Protein AF-0000000083312935 (afdb_homodimer)

pLDDT: mean 96.2, std 5.74, range [43.16, 98.94]

Solvent-accessible surface area (backbone atoms only — not comparable to full-atom values): 33178 Å² total; per-residue (Å²): 123,81,82,52,41,33,27,30,34,42,32,72,36,29,72,67,46,60,61,49,48,53,50,31,71,69,36,84,56,34,39,59,45,31,34,18,31,78,48,63,69,55,49,52,46,43,34,74,75,66,50,35,71,38,75,32,61,40,60,65,58,40,66,74,72,48,90,60,51,28,33,41,34,23,32,49,25,39,61,28,19,54,50,48,28,58,40,12,69,72,56,20,26,36,38,33,50,62,48,61,25,25,43,44,69,40,24,51,48,31,52,51,30,17,60,75,47,70,33,58,46,35,32,41,50,79,70,67,39,22,40,32,46,49,50,48,52,51,36,47,72,72,42,71,19,39,60,68,36,34,34,39,23,32,31,43,33,56,22,65,75,72,71,63,54,51,69,64,32,48,64,33,49,50,25,51,70,36,30,40,27,18,20,40,44,72,27,24,38,59,23,35,25,50,36,34,67,76,71,40,80,51,45,33,25,36,20,47,68,38,60,49,76,60,80,90,48,87,35,34,32,26,23,39,37,40,37,29,44,90,47,30,48,31,41,17,28,13,29,31,57,38,33,33,53,64,78,18,47,38,37,35,44,38,12,74,48,11,26,38,41,30,45,49,62,87,84,33,54,26,34,38,10,22,92,87,33,35,80,42,41,78,50,89,60,64,80,54,55,72,49,49,53,36,65,52,41,32,52,48,46,24,61,76,66,71,44,81,63,59,69,72,29,10,47,66,40,34,37,51,17,35,44,52,51,50,32,16,51,52,6,40,73,70,37,29,53,30,64,49,78,66,89,75,129,124,80,81,50,42,32,28,30,33,43,33,72,36,28,72,67,46,61,61,48,48,54,47,31,70,69,36,84,55,35,38,62,45,30,35,17,32,77,47,64,70,55,48,51,47,43,35,74,76,66,51,35,72,38,74,29,62,39,59,64,57,41,67,74,71,48,88,60,50,29,33,40,33,23,32,48,26,39,61,27,19,54,52,48,27,56,40,11,68,72,56,22,25,36,37,32,49,62,47,61,25,25,44,47,69,40,26,52,48,32,53,51,30,18,59,74,46,69,32,58,47,34,31,41,48,78,69,65,39,22,39,33,47,48,50,48,53,49,37,49,74,73,42,71,19,39,60,70,36,33,34,38,23,32,32,41,33,56,23,63,76,73,71,62,53,51,71,64,32,48,65,34,49,49,26,51,70,36,30,41,27,18,20,40,42,72,27,24,37,58,23,35,25,51,37,35,68,76,70,39,81,52,45,34,24,35,21,46,67,36,61,50,76,61,79,90,48,86,34,34,32,26,22,40,35,41,35,30,43,90,47,30,49,31,40,16,28,12,29,32,56,38,34,34,51,65,77,16,48,37,38,36,43,37,12,75,48,10,26,38,40,31,44,49,64,87,85,33,53,25,35,38,11,22,92,89,33,34,80,44,41,79,50,89,62,64,82,57,55,72,49,50,53,38,65,53,42,32,53,48,46,24,62,75,66,71,44,80,64,59,69,73,27,9,46,68,39,34,38,52,18,35,44,51,51,49,34,16,52,51,5,39,73,69,37,30,54,30,62,50,79,66,88,76,129

Structure (mmCIF, N/CA/C/O backbone):
data_AF-0000000083312935-model_v1
#
loop_
_entity.id
_entity.type
_entity.pdbx_description
1 polymer 'Gfo/Idh/MocA family oxidoreductase'
#
loop_
_atom_site.group_PDB
_atom_site.id
_atom_site.type_symbol
_atom_site.label_atom_id
_atom_site.label_alt_id
_atom_site.label_comp_id
_atom_site.label_asym_id
_atom_site.label_entity_id
_atom_site.label_seq_id
_atom_site.pdbx_PDB_ins_code
_atom_site.Cartn_x
_atom_site.Cartn_y
_atom_site.Cartn_z
_atom_site.occupancy
_atom_site.B_iso_or_equiv
_atom_site.auth_seq_id
_atom_site.auth_comp_id
_atom_site.auth_asym_id
_atom_site.auth_atom_id
_atom_site.pdbx_PDB_model_num
ATOM 1 N N . MET A 1 1 ? 5.473 -33.906 -37.969 1 43.19 1 MET A N 1
ATOM 2 C CA . MET A 1 1 ? 5.129 -32.938 -36.938 1 43.19 1 MET A CA 1
ATOM 3 C C . MET A 1 1 ? 5.605 -33.406 -35.562 1 43.19 1 MET A C 1
ATOM 5 O O . MET A 1 1 ? 5.496 -34.594 -35.25 1 43.19 1 MET A O 1
ATOM 9 N N . ALA A 1 2 ? 6.512 -32.688 -34.969 1 61.34 2 ALA A N 1
ATOM 10 C CA . ALA A 1 2 ? 7.086 -33.25 -33.75 1 61.34 2 ALA A CA 1
ATOM 11 C C . ALA A 1 2 ? 5.992 -33.75 -32.812 1 61.34 2 ALA A C 1
ATOM 13 O O . ALA A 1 2 ? 4.887 -33.188 -32.781 1 61.34 2 ALA A O 1
ATOM 14 N N . ASP A 1 3 ? 6.066 -34.969 -32.219 1 87.69 3 ASP A N 1
ATOM 15 C CA . ASP A 1 3 ? 5.078 -35.625 -31.375 1 87.69 3 ASP A CA 1
ATOM 16 C C . ASP A 1 3 ? 4.684 -34.75 -30.203 1 87.69 3 ASP A C 1
ATOM 18 O O . ASP A 1 3 ? 5.547 -34.188 -29.516 1 87.69 3 ASP A O 1
ATOM 22 N N . LYS A 1 4 ? 3.428 -34.375 -30.094 1 96.19 4 LYS A N 1
ATOM 23 C CA . LYS A 1 4 ? 2.895 -33.531 -29.031 1 96.19 4 LYS A CA 1
ATOM 24 C C . LYS A 1 4 ? 3.143 -34.156 -27.656 1 96.19 4 LYS A C 1
ATOM 26 O O . LYS A 1 4 ? 3.064 -35.375 -27.5 1 96.19 4 LYS A O 1
ATOM 31 N N . LEU A 1 5 ? 3.486 -33.344 -26.75 1 98.44 5 LEU A N 1
ATOM 32 C CA . LEU A 1 5 ? 3.596 -33.781 -25.359 1 98.44 5 LEU A CA 1
ATOM 33 C C . LEU A 1 5 ? 2.238 -34.25 -24.828 1 98.44 5 LEU A C 1
ATOM 35 O O . LEU A 1 5 ? 1.229 -33.562 -25.047 1 98.44 5 LEU A O 1
ATOM 39 N N . ARG A 1 6 ? 2.199 -35.406 -24.234 1 98.56 6 ARG A N 1
ATOM 40 C CA . ARG A 1 6 ? 0.981 -35.938 -23.625 1 98.56 6 ARG A CA 1
ATOM 41 C C . ARG A 1 6 ? 0.773 -35.344 -22.234 1 98.56 6 ARG A C 1
ATOM 43 O O . ARG A 1 6 ? 1.537 -35.625 -21.312 1 98.56 6 ARG A O 1
ATOM 50 N N . VAL A 1 7 ? -0.297 -34.562 -22.125 1 98.75 7 VAL A N 1
ATOM 51 C CA . VAL A 1 7 ? -0.546 -33.844 -20.875 1 98.75 7 VAL A CA 1
ATOM 52 C C . VAL A 1 7 ? -1.788 -34.406 -20.188 1 98.75 7 VAL A C 1
ATOM 54 O O . VAL A 1 7 ? -2.812 -34.625 -20.844 1 98.75 7 VAL A O 1
ATOM 57 N N . GLY A 1 8 ? -1.666 -34.75 -18.953 1 98.75 8 GLY A N 1
ATOM 58 C CA . GLY A 1 8 ? -2.807 -35.094 -18.125 1 98.75 8 GLY A CA 1
ATOM 59 C C . GLY A 1 8 ? -3.166 -34 -17.125 1 98.75 8 GLY A C 1
ATOM 60 O O . GLY A 1 8 ? -2.371 -33.094 -16.875 1 98.75 8 GLY A O 1
ATOM 61 N N . VAL A 1 9 ? -4.395 -34.094 -16.578 1 98.75 9 VAL A N 1
ATOM 62 C CA . VAL A 1 9 ? -4.832 -33.156 -15.547 1 98.75 9 VAL A CA 1
ATOM 63 C C . VAL A 1 9 ? -5.16 -33.906 -14.266 1 98.75 9 VAL A C 1
ATOM 65 O O . VAL A 1 9 ? -5.875 -34.938 -14.297 1 98.75 9 VAL A O 1
ATOM 68 N N . LEU A 1 10 ? -4.539 -33.438 -13.211 1 98.75 10 LEU A N 1
ATOM 69 C CA . LEU A 1 10 ? -4.867 -33.938 -11.875 1 98.75 10 LEU A CA 1
ATOM 70 C C . LEU A 1 10 ? -5.641 -32.875 -11.086 1 98.75 10 LEU A C 1
ATOM 72 O O . LEU A 1 10 ? -5.062 -31.891 -10.633 1 98.75 10 LEU A O 1
ATOM 76 N N . GLY A 1 11 ? -6.887 -33.125 -10.828 1 98.19 11 GLY A N 1
ATOM 77 C CA . GLY A 1 11 ? -7.723 -32.188 -10.133 1 98.19 11 GLY A CA 1
ATOM 78 C C . GLY A 1 11 ? -8.297 -31.109 -11.055 1 98.19 11 GLY A C 1
ATOM 79 O O . GLY A 1 11 ? -7.578 -30.531 -11.867 1 98.19 11 GLY A O 1
ATOM 80 N N . LEU A 1 12 ? -9.633 -30.844 -10.891 1 97.44 12 LEU A N 1
ATOM 81 C CA . LEU A 1 12 ? -10.352 -29.938 -11.781 1 97.44 12 LEU A CA 1
ATOM 82 C C . LEU A 1 12 ? -11.125 -28.891 -10.992 1 97.44 12 LEU A C 1
ATOM 84 O O . LEU A 1 12 ? -11.984 -28.203 -11.547 1 97.44 12 LEU A O 1
ATOM 88 N N . THR A 1 13 ? -10.781 -28.766 -9.656 1 95.56 13 THR A N 1
ATOM 89 C CA . THR A 1 13 ? -11.609 -27.906 -8.812 1 95.56 13 THR A CA 1
ATOM 90 C C . THR A 1 13 ? -11.164 -26.453 -8.938 1 95.56 13 THR A C 1
ATOM 92 O O . THR A 1 13 ? -11.93 -25.531 -8.633 1 95.56 13 THR A O 1
ATOM 95 N N . HIS A 1 14 ? -9.93 -26.203 -9.242 1 95.56 14 HIS A N 1
ATOM 96 C CA . HIS A 1 14 ? -9.453 -24.844 -9.453 1 95.56 14 HIS A CA 1
ATOM 97 C C . HIS A 1 14 ? -9.914 -24.297 -10.805 1 95.56 14 HIS A C 1
ATOM 99 O O . HIS A 1 14 ? -9.516 -24.812 -11.852 1 95.56 14 HIS A O 1
ATOM 105 N N . ASP A 1 15 ? -10.625 -23.203 -10.82 1 93.94 15 ASP A N 1
ATOM 106 C CA . ASP A 1 15 ? -11.328 -22.703 -12 1 93.94 15 ASP A CA 1
ATOM 107 C C . ASP A 1 15 ? -10.352 -22.281 -13.086 1 93.94 15 ASP A C 1
ATOM 109 O O . ASP A 1 15 ? -10.711 -22.219 -14.266 1 93.94 15 ASP A O 1
ATOM 113 N N . HIS A 1 16 ? -9.125 -22.016 -12.805 1 95.19 16 HIS A N 1
ATOM 114 C CA . HIS A 1 16 ? -8.148 -21.562 -13.789 1 95.19 16 HIS A CA 1
ATOM 115 C C . HIS A 1 16 ? -7.785 -22.688 -14.758 1 95.19 16 HIS A C 1
ATOM 117 O O . HIS A 1 16 ? -7.203 -22.422 -15.82 1 95.19 16 HIS A O 1
ATOM 123 N N . ILE A 1 17 ? -8.188 -23.891 -14.453 1 97.38 17 ILE A N 1
ATOM 124 C CA . ILE A 1 17 ? -7.844 -25.031 -15.297 1 97.38 17 ILE A CA 1
ATOM 125 C C . ILE A 1 17 ? -8.516 -24.875 -16.656 1 97.38 17 ILE A C 1
ATOM 127 O O . ILE A 1 17 ? -7.926 -25.234 -17.688 1 97.38 17 ILE A O 1
ATOM 131 N N . TRP A 1 18 ? -9.648 -24.281 -16.703 1 96.88 18 TRP A N 1
ATOM 132 C CA . TRP A 1 18 ? -10.422 -24.234 -17.938 1 96.88 18 TRP A CA 1
ATOM 133 C C . TRP A 1 18 ? -9.75 -23.344 -18.969 1 96.88 18 TRP A C 1
ATOM 135 O O . TRP A 1 18 ? -9.695 -23.688 -20.156 1 96.88 18 TRP A O 1
ATOM 145 N N . GLY A 1 19 ? -9.219 -22.219 -18.453 1 96.81 19 GLY A N 1
ATOM 146 C CA . GLY A 1 19 ? -8.438 -21.391 -19.359 1 96.81 19 GLY A CA 1
ATOM 147 C C . GLY A 1 19 ? -7.16 -22.062 -19.828 1 96.81 19 GLY A C 1
ATOM 148 O O . GLY A 1 19 ? -6.789 -21.953 -21 1 96.81 19 GLY A O 1
ATOM 149 N N . ASN A 1 20 ? -6.535 -22.75 -18.953 1 97.88 20 ASN A N 1
ATOM 150 C CA . ASN A 1 20 ? -5.297 -23.438 -19.297 1 97.88 20 ASN A CA 1
ATOM 151 C C . ASN A 1 20 ? -5.539 -24.578 -20.297 1 97.88 20 ASN A C 1
ATOM 153 O O . ASN A 1 20 ? -4.707 -24.828 -21.172 1 97.88 20 ASN A O 1
ATOM 157 N N . LEU A 1 21 ? -6.699 -25.25 -20.203 1 98.19 21 LEU A N 1
ATOM 158 C CA . LEU A 1 21 ? -7.023 -26.328 -21.125 1 98.19 21 LEU A CA 1
ATOM 159 C C . LEU A 1 21 ? -7.359 -25.781 -22.5 1 98.19 21 LEU A C 1
ATOM 161 O O . LEU A 1 21 ? -7.059 -26.406 -23.516 1 98.19 21 LEU A O 1
ATOM 165 N N . ARG A 1 22 ? -7.988 -24.594 -22.531 1 98.06 22 ARG A N 1
ATOM 166 C CA . ARG A 1 22 ? -8.203 -23.938 -23.828 1 98.06 22 ARG A CA 1
ATOM 167 C C . ARG A 1 22 ? -6.879 -23.641 -24.516 1 98.06 22 ARG A C 1
ATOM 169 O O . ARG A 1 22 ? -6.734 -23.859 -25.719 1 98.06 22 ARG A O 1
ATOM 176 N N . ASP A 1 23 ? -5.984 -23.141 -23.703 1 97.94 23 ASP A N 1
ATOM 177 C CA . ASP A 1 23 ? -4.656 -22.844 -24.234 1 97.94 23 ASP A CA 1
ATOM 178 C C . ASP A 1 23 ? -3.959 -24.125 -24.703 1 97.94 23 ASP A C 1
ATOM 180 O O . ASP A 1 23 ? -3.291 -24.141 -25.734 1 97.94 23 ASP A O 1
ATOM 184 N N . LEU A 1 24 ? -4.098 -25.219 -23.984 1 98.19 24 LEU A N 1
ATOM 185 C CA . LEU A 1 24 ? -3.492 -26.5 -24.328 1 98.19 24 LEU A CA 1
ATOM 186 C C . LEU A 1 24 ? -4.078 -27.031 -25.641 1 98.19 24 LEU A C 1
ATOM 188 O O . LEU A 1 24 ? -3.34 -27.469 -26.516 1 98.19 24 LEU A O 1
ATOM 192 N N . ASN A 1 25 ? -5.379 -26.906 -25.75 1 97.31 25 ASN A N 1
ATOM 193 C CA . ASN A 1 25 ? -6.062 -27.375 -26.953 1 97.31 25 ASN A CA 1
ATOM 194 C C . ASN A 1 25 ? -5.613 -26.609 -28.188 1 97.31 25 ASN A C 1
ATOM 196 O O . ASN A 1 25 ? -5.562 -27.172 -29.297 1 97.31 25 ASN A O 1
ATOM 200 N N . ALA A 1 26 ? -5.207 -25.406 -27.969 1 96.69 26 ALA A N 1
ATOM 201 C CA . ALA A 1 26 ? -4.781 -24.547 -29.078 1 96.69 26 ALA A CA 1
ATOM 202 C C . ALA A 1 26 ? -3.289 -24.703 -29.344 1 96.69 26 ALA A C 1
ATOM 204 O O . ALA A 1 26 ? -2.781 -24.219 -30.359 1 96.69 26 ALA A O 1
ATOM 205 N N . SER A 1 27 ? -2.6 -25.375 -28.516 1 96.81 27 SER A N 1
ATOM 206 C CA . SER A 1 27 ? -1.144 -25.438 -28.594 1 96.81 27 SER A CA 1
ATOM 207 C C . SER A 1 27 ? -0.692 -26.516 -29.578 1 96.81 27 SER A C 1
ATOM 209 O O . SER A 1 27 ? -1.229 -27.625 -29.594 1 96.81 27 SER A O 1
ATOM 211 N N . PRO A 1 28 ? 0.312 -26.234 -30.406 1 95.94 28 PRO A N 1
ATOM 212 C CA . PRO A 1 28 ? 0.9 -27.266 -31.266 1 95.94 28 PRO A CA 1
ATOM 213 C C . PRO A 1 28 ? 1.875 -28.172 -30.531 1 95.94 28 PRO A C 1
ATOM 215 O O . PRO A 1 28 ? 2.354 -29.156 -31.078 1 95.94 28 PRO A O 1
ATOM 218 N N . LEU A 1 29 ? 2.086 -27.891 -29.234 1 97.31 29 LEU A N 1
ATOM 219 C CA . LEU A 1 29 ? 3.176 -28.562 -28.531 1 97.31 29 LEU A CA 1
ATOM 220 C C . LEU A 1 29 ? 2.645 -29.688 -27.641 1 97.31 29 LEU A C 1
ATOM 222 O O . LEU A 1 29 ? 3.404 -30.562 -27.219 1 97.31 29 LEU A O 1
ATOM 226 N N . GLY A 1 30 ? 1.369 -29.625 -27.359 1 97.69 30 GLY A N 1
ATOM 227 C CA . GLY A 1 30 ? 0.835 -30.594 -26.406 1 97.69 30 GLY A CA 1
ATOM 228 C C . GLY A 1 30 ? -0.611 -30.969 -26.688 1 97.69 30 GLY A C 1
ATOM 229 O O . GLY A 1 30 ? -1.288 -30.297 -27.469 1 97.69 30 GLY A O 1
ATOM 230 N N . GLU A 1 31 ? -1.026 -32.031 -26.062 1 97.56 31 GLU A N 1
ATOM 231 C CA . GLU A 1 31 ? -2.414 -32.469 -26.156 1 97.56 31 GLU A CA 1
ATOM 232 C C . GLU A 1 31 ? -2.906 -33.031 -24.828 1 97.56 31 GLU A C 1
ATOM 234 O O . GLU A 1 31 ? -2.135 -33.625 -24.078 1 97.56 31 GLU A O 1
ATOM 239 N N . LEU A 1 32 ? -4.164 -32.781 -24.547 1 98.38 32 LEU A N 1
ATOM 240 C CA . LEU A 1 32 ? -4.805 -33.375 -23.375 1 98.38 32 LEU A CA 1
ATOM 241 C C . LEU A 1 32 ? -5.125 -34.844 -23.594 1 98.38 32 LEU A C 1
ATOM 243 O O . LEU A 1 32 ? -5.895 -35.188 -24.484 1 98.38 32 LEU A O 1
ATOM 247 N N . VAL A 1 33 ? -4.598 -35.719 -22.703 1 97.75 33 VAL A N 1
ATOM 248 C CA . VAL A 1 33 ? -4.754 -37.156 -22.922 1 97.75 33 VAL A CA 1
ATOM 249 C C . VAL A 1 33 ? -5.699 -37.719 -21.875 1 97.75 33 VAL A C 1
ATOM 251 O O . VAL A 1 33 ? -6.445 -38.656 -22.156 1 97.75 33 VAL A O 1
ATOM 254 N N . ALA A 1 34 ? -5.613 -37.188 -20.703 1 98.5 34 ALA A N 1
ATOM 255 C CA . ALA A 1 34 ? -6.387 -37.781 -19.609 1 98.5 34 ALA A CA 1
ATOM 256 C C . ALA A 1 34 ? -6.652 -36.75 -18.516 1 98.5 34 ALA A C 1
ATOM 258 O O . ALA A 1 34 ? -5.938 -35.75 -18.406 1 98.5 34 ALA A O 1
ATOM 259 N N . ALA A 1 35 ? -7.695 -37 -17.797 1 98.75 35 ALA A N 1
ATOM 260 C CA . ALA A 1 35 ? -8.031 -36.156 -16.625 1 98.75 35 ALA A CA 1
ATOM 261 C C . ALA A 1 35 ? -8.539 -37.031 -15.477 1 98.75 35 ALA A C 1
ATOM 263 O O . ALA A 1 35 ? -9.258 -38 -15.695 1 98.75 35 ALA A O 1
ATOM 264 N N . ALA A 1 36 ? -8.117 -36.656 -14.305 1 98.81 36 ALA A N 1
ATOM 265 C CA . ALA A 1 36 ? -8.57 -37.375 -13.117 1 98.81 36 ALA A CA 1
ATOM 266 C C . ALA A 1 36 ? -9.133 -36.406 -12.078 1 98.81 36 ALA A C 1
ATOM 268 O O . ALA A 1 36 ? -8.547 -35.344 -11.82 1 98.81 36 ALA A O 1
ATOM 269 N N . ASP A 1 37 ? -10.211 -36.688 -11.523 1 98.44 37 ASP A N 1
ATOM 270 C CA . ASP A 1 37 ? -10.875 -36 -10.43 1 98.44 37 ASP A CA 1
ATOM 271 C C . ASP A 1 37 ? -11.922 -36.875 -9.766 1 98.44 37 ASP A C 1
ATOM 273 O O . ASP A 1 37 ? -12.617 -37.625 -10.438 1 98.44 37 ASP A O 1
ATOM 277 N N . PRO A 1 38 ? -12.031 -36.719 -8.422 1 97.44 38 PRO A N 1
ATOM 278 C CA . PRO A 1 38 ? -13.047 -37.562 -7.77 1 97.44 38 PRO A CA 1
ATOM 279 C C . PRO A 1 38 ? -14.477 -37.125 -8.109 1 97.44 38 PRO A C 1
ATOM 281 O O . PRO A 1 38 ? -15.43 -37.844 -7.809 1 97.44 38 PRO A O 1
ATOM 284 N N . ASN A 1 39 ? -14.656 -35.969 -8.641 1 96.69 39 ASN A N 1
ATOM 285 C CA . ASN A 1 39 ? -15.977 -35.438 -8.969 1 96.69 39 ASN A CA 1
ATOM 286 C C . ASN A 1 39 ? -16.375 -35.781 -10.406 1 96.69 39 ASN A C 1
ATOM 288 O O . ASN A 1 39 ? -15.859 -35.156 -11.352 1 96.69 39 ASN A O 1
ATOM 292 N N . GLN A 1 40 ? -17.391 -36.594 -10.562 1 97.25 40 GLN A N 1
ATOM 293 C CA . GLN A 1 40 ? -17.828 -37.062 -11.875 1 97.25 40 GLN A CA 1
ATOM 294 C C . GLN A 1 40 ? -18.297 -35.875 -12.734 1 97.25 40 GLN A C 1
ATOM 296 O O . GLN A 1 40 ? -18.078 -35.844 -13.945 1 97.25 40 GLN A O 1
ATOM 301 N N . GLU A 1 41 ? -18.953 -34.938 -12.125 1 96.88 41 GLU A N 1
ATOM 302 C CA . GLU A 1 41 ? -19.469 -33.781 -12.867 1 96.88 41 GLU A CA 1
ATOM 303 C C . GLU A 1 41 ? -18.344 -33 -13.539 1 96.88 41 GLU A C 1
ATOM 305 O O . GLU A 1 41 ? -18.484 -32.531 -14.672 1 96.88 41 GLU A O 1
ATOM 310 N N . LEU A 1 42 ? -17.266 -32.875 -12.852 1 97.38 42 LEU A N 1
ATOM 311 C CA . LEU A 1 42 ? -16.125 -32.156 -13.398 1 97.38 42 LEU A CA 1
ATOM 312 C C . LEU A 1 42 ? -15.461 -32.969 -14.516 1 97.38 42 LEU A C 1
ATOM 314 O O . LEU A 1 42 ? -15.008 -32.406 -15.508 1 97.38 42 LEU A O 1
ATOM 318 N N . LEU A 1 43 ? -15.461 -34.281 -14.391 1 98 43 LEU A N 1
ATOM 319 C CA . LEU A 1 43 ? -14.914 -35.156 -15.43 1 98 43 LEU A CA 1
ATOM 320 C C . LEU A 1 43 ? -15.773 -35.094 -16.688 1 98 43 LEU A C 1
ATOM 322 O O . LEU A 1 43 ? -15.25 -35.062 -17.797 1 98 43 LEU A O 1
ATOM 326 N N . ASP A 1 44 ? -17.094 -35.031 -16.453 1 97.56 44 ASP A N 1
ATOM 327 C CA . ASP A 1 44 ? -17.984 -34.906 -17.594 1 97.56 44 ASP A CA 1
ATOM 328 C C . ASP A 1 44 ? -17.75 -33.594 -18.344 1 97.56 44 ASP A C 1
ATOM 330 O O . ASP A 1 44 ? -17.719 -33.562 -19.578 1 97.56 44 ASP A O 1
ATOM 334 N N . LYS A 1 45 ? -17.5 -32.594 -17.578 1 96.75 45 LYS A N 1
ATOM 335 C CA . LYS A 1 45 ? -17.281 -31.266 -18.156 1 96.75 45 LYS A CA 1
ATOM 336 C C . LYS A 1 45 ? -15.992 -31.234 -18.969 1 96.75 45 LYS A C 1
ATOM 338 O O . LYS A 1 45 ? -15.984 -30.766 -20.109 1 96.75 45 LYS A O 1
ATOM 343 N N . VAL A 1 46 ? -14.891 -31.734 -18.375 1 97.62 46 VAL A N 1
ATOM 344 C CA . VAL A 1 46 ? -13.609 -31.656 -19.078 1 97.62 46 VAL A CA 1
ATOM 345 C C . VAL A 1 46 ? -13.656 -32.5 -20.344 1 97.62 46 VAL A C 1
ATOM 347 O O . VAL A 1 46 ? -13.078 -32.156 -21.359 1 97.62 46 VAL A O 1
ATOM 350 N N . GLN A 1 47 ? -14.32 -33.656 -20.297 1 96.38 47 GLN A N 1
ATOM 351 C CA . GLN A 1 47 ? -14.453 -34.5 -21.469 1 96.38 47 GLN A CA 1
ATOM 352 C C . GLN A 1 47 ? -15.281 -33.812 -22.547 1 96.38 47 GLN A C 1
ATOM 354 O O . GLN A 1 47 ? -14.898 -33.812 -23.719 1 96.38 47 GLN A O 1
ATOM 359 N N . ALA A 1 48 ? -16.344 -33.219 -22.172 1 96.31 48 ALA A N 1
ATOM 360 C CA . ALA A 1 48 ? -17.281 -32.594 -23.125 1 96.31 48 ALA A CA 1
ATOM 361 C C . ALA A 1 48 ? -16.672 -31.328 -23.734 1 96.31 48 ALA A C 1
ATOM 363 O O . ALA A 1 48 ? -16.812 -31.094 -24.938 1 96.31 48 ALA A O 1
ATOM 364 N N . GLU A 1 49 ? -15.992 -30.578 -22.953 1 96.38 49 GLU A N 1
ATOM 365 C CA . GLU A 1 49 ? -15.602 -29.25 -23.375 1 96.38 49 GLU A CA 1
ATOM 366 C C . GLU A 1 49 ? -14.164 -29.234 -23.891 1 96.38 49 GLU A C 1
ATOM 368 O O . GLU A 1 49 ? -13.797 -28.375 -24.703 1 96.38 49 GLU A O 1
ATOM 373 N N . HIS A 1 50 ? -13.328 -30.188 -23.391 1 96.25 50 HIS A N 1
ATOM 374 C CA . HIS A 1 50 ? -11.914 -30.062 -23.719 1 96.25 50 HIS A CA 1
ATOM 375 C C . HIS A 1 50 ? -11.367 -31.359 -24.312 1 96.25 50 HIS A C 1
ATOM 377 O O . HIS A 1 50 ? -10.203 -31.422 -24.703 1 96.25 50 HIS A O 1
ATOM 383 N N . GLY A 1 51 ? -12.133 -32.375 -24.328 1 93.56 51 GLY A N 1
ATOM 384 C CA . GLY A 1 51 ? -11.828 -33.594 -25.094 1 93.56 51 GLY A CA 1
ATOM 385 C C . GLY A 1 51 ? -10.805 -34.469 -24.422 1 93.56 51 GLY A C 1
ATOM 386 O O . GLY A 1 51 ? -9.969 -35.062 -25.094 1 93.56 51 GLY A O 1
ATOM 387 N N . ALA A 1 52 ? -10.891 -34.562 -23.125 1 91.5 52 ALA A N 1
ATOM 388 C CA . ALA A 1 52 ? -10.016 -35.531 -22.453 1 91.5 52 ALA A CA 1
ATOM 389 C C . ALA A 1 52 ? -10.273 -36.938 -22.969 1 91.5 52 ALA A C 1
ATOM 391 O O . ALA A 1 52 ? -11.398 -37.438 -22.875 1 91.5 52 ALA A O 1
ATOM 392 N N . GLY A 1 53 ? -9.266 -37.562 -23.438 1 92.06 53 GLY A N 1
ATOM 393 C CA . GLY A 1 53 ? -9.422 -38.906 -24 1 92.06 53 GLY A CA 1
ATOM 394 C C . GLY A 1 53 ? -9.859 -39.938 -22.984 1 92.06 53 GLY A C 1
ATOM 395 O O . GLY A 1 53 ? -10.625 -40.844 -23.297 1 92.06 53 GLY A O 1
ATOM 396 N N . GLN A 1 54 ? -9.297 -39.812 -21.828 1 97.25 54 GLN A N 1
ATOM 397 C CA . GLN A 1 54 ? -9.617 -40.719 -20.734 1 97.25 54 GLN A CA 1
ATOM 398 C C . GLN A 1 54 ? -9.859 -39.938 -19.438 1 97.25 54 GLN A C 1
ATOM 400 O O . GLN A 1 54 ? -9.172 -38.969 -19.156 1 97.25 54 GLN A O 1
ATOM 405 N N . VAL A 1 55 ? -10.859 -40.438 -18.734 1 98.12 55 VAL A N 1
ATOM 406 C CA . VAL A 1 55 ? -11.133 -39.781 -17.453 1 98.12 55 VAL A CA 1
ATOM 407 C C . VAL A 1 55 ? -11.117 -40.812 -16.344 1 98.12 55 VAL A C 1
ATOM 409 O O . VAL A 1 55 ? -11.445 -42 -16.562 1 98.12 55 VAL A O 1
ATOM 412 N N . PHE A 1 56 ? -10.672 -40.406 -15.188 1 98.5 56 PHE A N 1
ATOM 413 C CA . PHE A 1 56 ? -10.508 -41.312 -14.055 1 98.5 56 PHE A CA 1
ATOM 414 C C . PHE A 1 56 ? -11.039 -40.656 -12.773 1 98.5 56 PHE A C 1
ATOM 416 O O . PHE A 1 56 ? -10.844 -39.469 -12.547 1 98.5 56 PHE A O 1
ATOM 423 N N . LEU A 1 57 ? -11.617 -41.438 -11.938 1 98.38 57 LEU A N 1
ATOM 424 C CA . LEU A 1 57 ? -12.039 -41 -10.617 1 98.38 57 LEU A CA 1
ATOM 425 C C . LEU A 1 57 ? -10.867 -41 -9.648 1 98.38 57 LEU A C 1
ATOM 427 O O . LEU A 1 57 ? -10.883 -40.281 -8.641 1 98.38 57 LEU A O 1
ATOM 431 N N . SER A 1 58 ? -9.914 -41.812 -10 1 98.19 58 SER A N 1
ATOM 432 C CA . SER A 1 58 ? -8.734 -41.969 -9.156 1 98.19 58 SER A CA 1
ATOM 433 C C . SER A 1 58 ? -7.5 -41.344 -9.82 1 98.19 58 SER A C 1
ATOM 435 O O . SER A 1 58 ? -7.188 -41.688 -10.969 1 98.19 58 SER A O 1
ATOM 437 N N . TYR A 1 59 ? -6.766 -40.531 -9.023 1 98.56 59 TYR A N 1
ATOM 438 C CA . TYR A 1 59 ? -5.527 -39.938 -9.523 1 98.56 59 TYR A CA 1
ATOM 439 C C . TYR A 1 59 ? -4.488 -41.031 -9.805 1 98.56 59 TYR A C 1
ATOM 441 O O . TYR A 1 59 ? -3.85 -41.031 -10.859 1 98.56 59 TYR A O 1
ATOM 449 N N . GLU A 1 60 ? -4.359 -41.906 -8.922 1 98 60 GLU A N 1
ATOM 450 C CA . GLU A 1 60 ? -3.373 -42.969 -9.031 1 98 60 GLU A CA 1
ATOM 451 C C . GLU A 1 60 ? -3.646 -43.844 -10.25 1 98 60 GLU A C 1
ATOM 453 O O . GLU A 1 60 ? -2.719 -44.25 -10.969 1 98 60 GLU A O 1
ATOM 458 N N . GLU A 1 61 ? -4.922 -44.156 -10.43 1 98.25 61 GLU A N 1
ATOM 459 C CA . GLU A 1 61 ? -5.289 -44.969 -11.57 1 98.25 61 GLU A CA 1
ATOM 460 C C . GLU A 1 61 ? -4.883 -44.312 -12.883 1 98.25 61 GLU A C 1
ATOM 462 O O . GLU A 1 61 ? -4.34 -44.969 -13.773 1 98.25 61 GLU A O 1
ATOM 467 N N . MET A 1 62 ? -5.148 -43.031 -12.984 1 98.38 62 MET A N 1
ATOM 468 C CA . MET A 1 62 ? -4.75 -42.312 -14.195 1 98.38 62 MET A CA 1
ATOM 469 C C . MET A 1 62 ? -3.238 -42.375 -14.391 1 98.38 62 MET A C 1
ATOM 471 O O . MET A 1 62 ? -2.758 -42.719 -15.469 1 98.38 62 MET A O 1
ATOM 475 N N . LEU A 1 63 ? -2.488 -42.125 -13.336 1 98.25 63 LEU A N 1
ATOM 476 C CA . LEU A 1 63 ? -1.034 -42 -13.406 1 98.25 63 LEU A CA 1
ATOM 477 C C . LEU A 1 63 ? -0.407 -43.375 -13.719 1 98.25 63 LEU A C 1
ATOM 479 O O . LEU A 1 63 ? 0.648 -43.438 -14.352 1 98.25 63 LEU A O 1
ATOM 483 N N . ASP A 1 64 ? -1.103 -44.438 -13.352 1 96.69 64 ASP A N 1
ATOM 484 C CA . ASP A 1 64 ? -0.569 -45.781 -13.547 1 96.69 64 ASP A CA 1
ATOM 485 C C . ASP A 1 64 ? -0.989 -46.344 -14.906 1 96.69 64 ASP A C 1
ATOM 487 O O . ASP A 1 64 ? -0.383 -47.281 -15.406 1 96.69 64 ASP A O 1
ATOM 491 N N . SER A 1 65 ? -2.025 -45.781 -15.516 1 97.19 65 SER A N 1
ATOM 492 C CA . SER A 1 65 ? -2.637 -46.406 -16.672 1 97.19 65 SER A CA 1
ATOM 493 C C . SER A 1 65 ? -2.32 -45.625 -17.953 1 97.19 65 SER A C 1
ATOM 495 O O . SER A 1 65 ? -2.459 -46.188 -19.062 1 97.19 65 SER A O 1
ATOM 497 N N . VAL A 1 66 ? -1.989 -44.406 -17.781 1 97.75 66 VAL A N 1
ATOM 498 C CA . VAL A 1 66 ? -1.875 -43.562 -18.969 1 97.75 66 VAL A CA 1
ATOM 499 C C . VAL A 1 66 ? -0.427 -43.094 -19.141 1 97.75 66 VAL A C 1
ATOM 501 O O . VAL A 1 66 ? 0.219 -42.688 -18.172 1 97.75 66 VAL A O 1
ATOM 504 N N . GLU A 1 67 ? 0.123 -43.219 -20.359 1 97.38 67 GLU A N 1
ATOM 505 C CA . GLU A 1 67 ? 1.438 -42.688 -20.656 1 97.38 67 GLU A CA 1
ATOM 506 C C . GLU A 1 67 ? 1.374 -41.156 -20.812 1 97.38 67 GLU A C 1
ATOM 508 O O . GLU A 1 67 ? 0.726 -40.656 -21.719 1 97.38 67 GLU A O 1
ATOM 513 N N . LEU A 1 68 ? 2.041 -40.438 -19.906 1 98.38 68 LEU A N 1
ATOM 514 C CA . LEU A 1 68 ? 2.037 -39 -19.891 1 98.38 68 LEU A CA 1
ATOM 515 C C . LEU A 1 68 ? 3.461 -38.438 -19.859 1 98.38 68 LEU A C 1
ATOM 517 O O . LEU A 1 68 ? 4.387 -39.125 -19.422 1 98.38 68 LEU A O 1
ATOM 521 N N . ASP A 1 69 ? 3.604 -37.25 -20.406 1 98.62 69 ASP A N 1
ATOM 522 C CA . ASP A 1 69 ? 4.863 -36.5 -20.312 1 98.62 69 ASP A CA 1
ATOM 523 C C . ASP A 1 69 ? 4.805 -35.438 -19.219 1 98.62 69 ASP A C 1
ATOM 525 O O . ASP A 1 69 ? 5.832 -35.094 -18.625 1 98.62 69 ASP A O 1
ATOM 529 N N . ALA A 1 70 ? 3.635 -34.938 -18.969 1 98.88 70 ALA A N 1
ATOM 530 C CA . ALA A 1 70 ? 3.43 -33.844 -18.031 1 98.88 70 ALA A CA 1
ATOM 531 C C . ALA A 1 70 ? 2.012 -33.844 -17.453 1 98.88 70 ALA A C 1
ATOM 533 O O . ALA A 1 70 ? 1.127 -34.5 -18.016 1 98.88 70 ALA A O 1
ATOM 534 N N . VAL A 1 71 ? 1.887 -33.156 -16.359 1 98.94 71 VAL A N 1
ATOM 535 C CA . VAL A 1 71 ? 0.551 -33.031 -15.781 1 98.94 71 VAL A CA 1
ATOM 536 C C . VAL A 1 71 ? 0.305 -31.578 -15.359 1 98.94 71 VAL A C 1
ATOM 538 O O . VAL A 1 71 ? 1.239 -30.875 -14.977 1 98.94 71 VAL A O 1
ATOM 541 N N . TYR A 1 72 ? -0.937 -31.125 -15.508 1 98.88 72 TYR A N 1
ATOM 542 C CA . TYR A 1 72 ? -1.483 -29.953 -14.812 1 98.88 72 TYR A CA 1
ATOM 543 C C . TYR A 1 72 ? -2.146 -30.359 -13.5 1 98.88 72 TYR A C 1
ATOM 545 O O . TYR A 1 72 ? -2.92 -31.328 -13.461 1 98.88 72 TYR A O 1
ATOM 553 N N . VAL A 1 73 ? -1.77 -29.672 -12.438 1 98.81 73 VAL A N 1
ATOM 554 C CA . VAL A 1 73 ? -2.387 -29.953 -11.148 1 98.81 73 VAL A CA 1
ATOM 555 C C . VAL A 1 73 ? -3.238 -28.75 -10.719 1 98.81 73 VAL A C 1
ATOM 557 O O . VAL A 1 73 ? -2.707 -27.703 -10.367 1 98.81 73 VAL A O 1
ATOM 560 N N . PHE A 1 74 ? -4.535 -28.875 -10.68 1 97.94 74 PHE A N 1
ATOM 561 C CA . PHE A 1 74 ? -5.461 -27.781 -10.453 1 97.94 74 PHE A CA 1
ATOM 562 C C . PHE A 1 74 ? -6.551 -28.188 -9.469 1 97.94 74 PHE A C 1
ATOM 564 O O . PHE A 1 74 ? -7.738 -27.953 -9.719 1 97.94 74 PHE A O 1
ATOM 571 N N . SER A 1 75 ? -6.176 -28.797 -8.375 1 96.25 75 SER A N 1
ATOM 572 C CA . SER A 1 75 ? -6.996 -29.047 -7.199 1 96.25 75 SER A CA 1
ATOM 573 C C . SER A 1 75 ? -6.855 -27.922 -6.176 1 96.25 75 SER A C 1
ATOM 575 O O . SER A 1 75 ? -6.367 -26.844 -6.504 1 96.25 75 SER A O 1
ATOM 577 N N . ASP A 1 76 ? -7.367 -28.156 -4.934 1 95.5 76 ASP A N 1
ATOM 578 C CA . ASP A 1 76 ? -7.031 -27.234 -3.859 1 95.5 76 ASP A CA 1
ATOM 579 C C . ASP A 1 76 ? -5.535 -27.281 -3.545 1 95.5 76 ASP A C 1
ATOM 581 O O . ASP A 1 76 ? -4.848 -28.219 -3.918 1 95.5 76 ASP A O 1
ATOM 585 N N . ASN A 1 77 ? -5.035 -26.266 -2.885 1 96.25 77 ASN A N 1
ATOM 586 C CA . ASN A 1 77 ? -3.6 -26.078 -2.707 1 96.25 77 ASN A CA 1
ATOM 587 C C . ASN A 1 77 ? -2.979 -27.219 -1.912 1 96.25 77 ASN A C 1
ATOM 589 O O . ASN A 1 77 ? -1.87 -27.656 -2.215 1 96.25 77 ASN A O 1
ATOM 593 N N . ALA A 1 78 ? -3.695 -27.734 -0.948 1 96.69 78 ALA A N 1
ATOM 594 C CA . ALA A 1 78 ? -3.172 -28.812 -0.113 1 96.69 78 ALA A CA 1
ATOM 595 C C . ALA A 1 78 ? -3.074 -30.109 -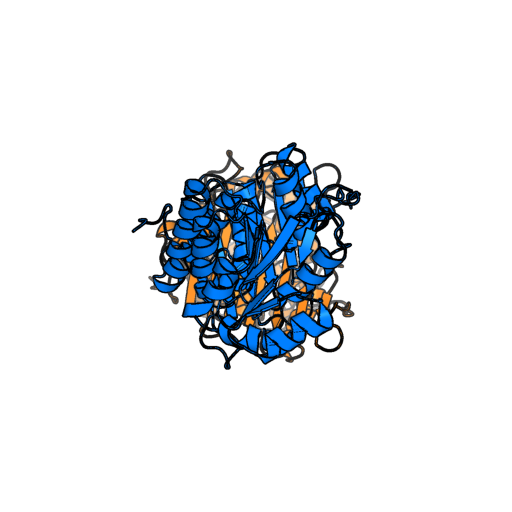0.897 1 96.69 78 ALA A C 1
ATOM 597 O O . ALA A 1 78 ? -2.006 -30.719 -0.968 1 96.69 78 ALA A O 1
ATOM 598 N N . THR A 1 79 ? -4.141 -30.5 -1.533 1 97.25 79 THR A N 1
ATOM 599 C CA . THR A 1 79 ? -4.18 -31.703 -2.355 1 97.25 79 THR A CA 1
ATOM 600 C C . THR A 1 79 ? -3.217 -31.578 -3.535 1 97.25 79 THR A C 1
ATOM 602 O O . THR A 1 79 ? -2.572 -32.562 -3.918 1 97.25 79 THR A O 1
ATOM 605 N N . GLY A 1 80 ? -3.166 -30.406 -4.035 1 98.19 80 GLY A N 1
ATOM 606 C CA . GLY A 1 80 ? -2.293 -30.172 -5.172 1 98.19 80 GLY A CA 1
ATOM 607 C C . GLY A 1 80 ? -0.833 -30.453 -4.875 1 98.19 80 GLY A C 1
ATOM 608 O O . GLY A 1 80 ? -0.109 -30.969 -5.727 1 98.19 80 GLY A O 1
ATOM 609 N N . ALA A 1 81 ? -0.439 -30.078 -3.717 1 98.31 81 ALA A N 1
ATOM 610 C CA . ALA A 1 81 ? 0.944 -30.359 -3.338 1 98.31 81 ALA A CA 1
ATOM 611 C C . ALA A 1 81 ? 1.225 -31.859 -3.336 1 98.31 81 ALA A C 1
ATOM 613 O O . ALA A 1 81 ? 2.246 -32.312 -3.863 1 98.31 81 ALA A O 1
ATOM 614 N N . GLU A 1 82 ? 0.339 -32.594 -2.834 1 98.5 82 GLU A N 1
ATOM 615 C CA . GLU A 1 82 ? 0.479 -34.062 -2.791 1 98.5 82 GLU A CA 1
ATOM 616 C C . GLU A 1 82 ? 0.486 -34.656 -4.195 1 98.5 82 GLU A C 1
ATOM 618 O O . GLU A 1 82 ? 1.296 -35.531 -4.5 1 98.5 82 GLU A O 1
ATOM 623 N N . LEU A 1 83 ? -0.389 -34.188 -4.984 1 98.81 83 LEU A N 1
ATOM 624 C CA . LEU A 1 83 ? -0.505 -34.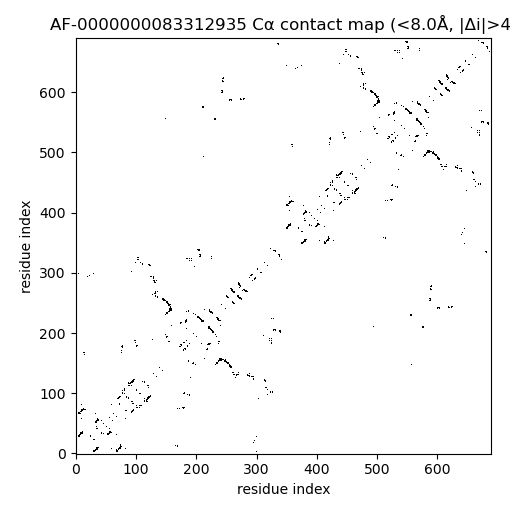688 -6.352 1 98.81 83 LEU A CA 1
ATOM 625 C C . LEU A 1 83 ? 0.742 -34.344 -7.16 1 98.81 83 LEU A C 1
ATOM 627 O O . LEU A 1 83 ? 1.196 -35.156 -7.977 1 98.81 83 LEU A O 1
ATOM 631 N N . ALA A 1 84 ? 1.231 -33.125 -6.949 1 98.88 84 ALA A N 1
ATOM 632 C CA . ALA A 1 84 ? 2.451 -32.719 -7.637 1 98.88 84 ALA A CA 1
ATOM 633 C C . ALA A 1 84 ? 3.621 -33.625 -7.273 1 98.88 84 ALA A C 1
ATOM 635 O O . ALA A 1 84 ? 4.387 -34.031 -8.148 1 98.88 84 ALA A O 1
ATOM 636 N N . VAL A 1 85 ? 3.75 -33.938 -6.02 1 98.81 85 VAL A N 1
ATOM 637 C CA . VAL A 1 85 ? 4.805 -34.844 -5.559 1 98.81 85 VAL A CA 1
ATOM 638 C C . VAL A 1 85 ? 4.625 -36.219 -6.188 1 98.81 85 VAL A C 1
ATOM 640 O O . VAL A 1 85 ? 5.578 -36.781 -6.719 1 98.81 85 VAL A O 1
ATOM 643 N N . MET A 1 86 ? 3.41 -36.719 -6.148 1 98.69 86 MET A N 1
ATOM 644 C CA . MET A 1 86 ? 3.09 -38.031 -6.711 1 98.69 86 MET A CA 1
ATOM 645 C C . MET A 1 86 ? 3.459 -38.094 -8.188 1 98.69 86 MET A C 1
ATOM 647 O O . MET A 1 86 ? 4.023 -39.094 -8.648 1 98.69 86 MET A O 1
ATOM 651 N N . ALA A 1 87 ? 3.145 -37.062 -8.914 1 98.81 87 ALA A N 1
ATOM 652 C CA . ALA A 1 87 ? 3.441 -37 -10.336 1 98.81 87 ALA A CA 1
ATOM 653 C C . ALA A 1 87 ? 4.945 -36.906 -10.586 1 98.81 87 ALA A C 1
ATOM 655 O O . ALA A 1 87 ? 5.48 -37.625 -11.438 1 98.81 87 ALA A O 1
ATOM 656 N N . ALA A 1 88 ? 5.625 -36.031 -9.875 1 98.75 88 ALA A N 1
ATOM 657 C CA . ALA A 1 88 ? 7.066 -35.875 -10.031 1 98.75 88 ALA A CA 1
ATOM 658 C C . ALA A 1 88 ? 7.797 -37.188 -9.789 1 98.75 88 ALA A C 1
ATOM 660 O O . ALA A 1 88 ? 8.711 -37.562 -10.531 1 98.75 88 ALA A O 1
ATOM 661 N N . GLU A 1 89 ? 7.359 -37.875 -8.789 1 98.25 89 GLU A N 1
ATOM 662 C CA . GLU A 1 89 ? 7.992 -39.156 -8.438 1 98.25 89 GLU A CA 1
ATOM 663 C C . GLU A 1 89 ? 7.852 -40.188 -9.555 1 98.25 89 GLU A C 1
ATOM 665 O O . GLU A 1 89 ? 8.609 -41.156 -9.617 1 98.25 89 GLU A O 1
ATOM 670 N N . ARG A 1 90 ? 6.949 -40 -10.43 1 98.19 90 ARG A N 1
ATOM 671 C CA . ARG A 1 90 ? 6.719 -40.875 -11.57 1 98.19 90 ARG A CA 1
ATOM 672 C C . ARG A 1 90 ? 7.418 -40.344 -12.82 1 98.19 90 ARG A C 1
ATOM 674 O O . ARG A 1 90 ? 7.215 -40.875 -13.922 1 98.19 90 ARG A O 1
ATOM 681 N N . GLY A 1 91 ? 8.18 -39.281 -12.633 1 98.5 91 GLY A N 1
ATOM 682 C CA . GLY A 1 91 ? 8.992 -38.75 -13.711 1 98.5 91 GLY A CA 1
ATOM 683 C C . GLY A 1 91 ? 8.227 -37.812 -14.609 1 98.5 91 GLY A C 1
ATOM 684 O O . GLY A 1 91 ? 8.617 -37.594 -15.758 1 98.5 91 GLY A O 1
ATOM 685 N N . LEU A 1 92 ? 7.113 -37.281 -14.156 1 98.88 92 LEU A N 1
ATOM 686 C CA . LEU A 1 92 ? 6.301 -36.375 -14.969 1 98.88 92 LEU A CA 1
ATOM 687 C C . LEU A 1 92 ? 6.613 -34.906 -14.648 1 98.88 92 LEU A C 1
ATOM 689 O O . LEU A 1 92 ? 6.809 -34.562 -13.484 1 98.88 92 LEU A O 1
ATOM 693 N N . HIS A 1 93 ? 6.688 -34.031 -15.672 1 98.88 93 HIS A N 1
ATOM 694 C CA . HIS A 1 93 ? 6.738 -32.594 -15.453 1 98.88 93 HIS A CA 1
ATOM 695 C C . HIS A 1 93 ? 5.422 -32.062 -14.883 1 98.88 93 HIS A C 1
ATOM 697 O O . HIS A 1 93 ? 4.355 -32.625 -15.188 1 98.88 93 HIS A O 1
ATOM 703 N N . VAL A 1 94 ? 5.543 -31.047 -14.07 1 98.94 94 VAL A N 1
ATOM 704 C CA . VAL A 1 94 ? 4.344 -30.641 -13.336 1 98.94 94 VAL A CA 1
ATOM 705 C C . VAL A 1 94 ? 4.156 -29.141 -13.461 1 98.94 94 VAL A C 1
ATOM 707 O O . VAL A 1 94 ? 5.102 -28.359 -13.273 1 98.94 94 VAL A O 1
ATOM 710 N N . MET A 1 95 ? 2.955 -28.688 -13.766 1 98.88 95 MET A N 1
ATOM 711 C CA . MET A 1 95 ? 2.521 -27.297 -13.617 1 98.88 95 MET A CA 1
ATOM 712 C C . MET A 1 95 ? 1.406 -27.172 -12.586 1 98.88 95 MET A C 1
ATOM 714 O O . MET A 1 95 ? 0.427 -27.922 -12.633 1 98.88 95 MET A O 1
ATOM 718 N N . VAL A 1 96 ? 1.593 -26.312 -11.641 1 98.5 96 VAL A N 1
ATOM 719 C CA . VAL A 1 96 ? 0.548 -26.031 -10.664 1 98.5 96 VAL A CA 1
ATOM 720 C C . VAL A 1 96 ? 0.148 -24.562 -10.75 1 98.5 96 VAL A C 1
ATOM 722 O O . VAL A 1 96 ? 0.868 -23.75 -11.336 1 98.5 96 VAL A O 1
ATOM 725 N N . GLU A 1 97 ? -1.003 -24.266 -10.242 1 96.94 97 GLU A N 1
ATOM 726 C CA . GLU A 1 97 ? -1.454 -22.875 -10.141 1 96.94 97 GLU A CA 1
ATOM 727 C C . GLU A 1 97 ? -0.973 -22.234 -8.836 1 96.94 97 GLU A C 1
ATOM 729 O O . GLU A 1 97 ? -0.827 -22.922 -7.82 1 96.94 97 GLU A O 1
ATOM 734 N N . LYS A 1 98 ? -0.741 -20.984 -8.859 1 97.56 98 LYS A N 1
ATOM 735 C CA . LYS A 1 98 ? -0.347 -20.234 -7.664 1 97.56 98 LYS A CA 1
ATOM 736 C C . LYS A 1 98 ? -1.448 -20.266 -6.609 1 97.56 98 LYS A C 1
ATOM 738 O O . LYS A 1 98 ? -2.631 -20.375 -6.941 1 97.56 98 LYS A O 1
ATOM 743 N N . PRO A 1 99 ? -1.15 -20.141 -5.387 1 97.31 99 PRO A N 1
ATOM 744 C CA . PRO A 1 99 ? 0.211 -20.297 -4.871 1 97.31 99 PRO A CA 1
ATOM 745 C C . PRO A 1 99 ? 0.711 -21.734 -4.957 1 97.31 99 PRO A C 1
ATOM 747 O O . PRO A 1 99 ? -0.067 -22.641 -5.246 1 97.31 99 PRO A O 1
ATOM 750 N N . MET A 1 100 ? 1.996 -21.969 -4.68 1 98 100 MET A N 1
ATOM 751 C CA . MET A 1 100 ? 2.65 -23.25 -4.902 1 98 100 MET A CA 1
ATOM 752 C C . MET A 1 100 ? 1.995 -24.359 -4.066 1 98 100 MET A C 1
ATOM 754 O O . MET A 1 100 ? 1.791 -25.469 -4.551 1 98 100 MET A O 1
ATOM 758 N N . ALA A 1 101 ? 1.615 -24.047 -2.855 1 98 101 ALA A N 1
ATOM 759 C CA . ALA A 1 101 ? 1.039 -24.984 -1.902 1 98 101 ALA A CA 1
ATOM 760 C C . ALA A 1 101 ? 0.214 -24.266 -0.843 1 98 101 ALA A C 1
ATOM 762 O O . ALA A 1 101 ? 0.072 -23.031 -0.889 1 98 101 ALA A O 1
ATOM 763 N N . ALA A 1 102 ? -0.392 -25.047 0.052 1 97.5 102 ALA A N 1
ATOM 764 C CA . ALA A 1 102 ? -1.172 -24.469 1.144 1 97.5 102 ALA A CA 1
ATOM 765 C C . ALA A 1 102 ? -0.267 -24.031 2.289 1 97.5 102 ALA A C 1
ATOM 767 O O . ALA A 1 102 ? -0.681 -23.25 3.148 1 97.5 102 ALA A O 1
ATOM 768 N N . ASP A 1 103 ? 0.922 -24.594 2.301 1 96.75 103 ASP A N 1
ATOM 769 C CA . ASP A 1 103 ? 1.884 -24.234 3.34 1 96.75 103 ASP A CA 1
ATOM 770 C C . ASP A 1 103 ? 3.316 -24.469 2.867 1 96.75 103 ASP A C 1
ATOM 772 O O . ASP A 1 103 ? 3.535 -24.984 1.771 1 96.75 103 ASP A O 1
ATOM 776 N N . LEU A 1 104 ? 4.234 -24.031 3.66 1 97.56 104 LEU A N 1
ATOM 777 C CA . LEU A 1 104 ? 5.648 -24.109 3.303 1 97.56 104 LEU A CA 1
ATOM 778 C C . LEU A 1 104 ? 6.102 -25.562 3.201 1 97.56 104 LEU A C 1
ATOM 780 O O . LEU A 1 104 ? 6.906 -25.906 2.33 1 97.56 104 LEU A O 1
ATOM 784 N N . GLU A 1 105 ? 5.637 -26.406 4.082 1 97.38 105 GLU A N 1
ATOM 785 C CA . GLU A 1 105 ? 6.012 -27.828 4.051 1 97.38 105 GLU A CA 1
ATOM 786 C C . GLU A 1 105 ? 5.672 -28.453 2.703 1 97.38 105 GLU A C 1
ATOM 788 O O . GLU A 1 105 ? 6.496 -29.156 2.111 1 97.38 105 GLU A O 1
ATOM 793 N N . GLY A 1 106 ? 4.469 -28.203 2.246 1 97.88 106 GLY A N 1
ATOM 794 C CA . GLY A 1 106 ? 4.074 -28.703 0.935 1 97.88 106 GLY A CA 1
ATOM 795 C C . GLY A 1 106 ? 4.961 -28.188 -0.185 1 97.88 106 GLY A C 1
ATOM 796 O O . GLY A 1 106 ? 5.371 -28.969 -1.058 1 97.88 106 GLY A O 1
ATOM 797 N N . ALA A 1 107 ? 5.25 -26.922 -0.169 1 98.25 107 ALA A N 1
ATOM 798 C CA . ALA A 1 107 ? 6.098 -26.312 -1.191 1 98.25 107 ALA A CA 1
ATOM 799 C C . ALA A 1 107 ? 7.484 -26.953 -1.209 1 98.25 107 ALA A C 1
ATOM 801 O O . ALA A 1 107 ? 8.023 -27.25 -2.277 1 98.25 107 ALA A O 1
ATOM 802 N N . VAL A 1 108 ? 8.016 -27.156 -0.039 1 98 108 VAL A N 1
ATOM 803 C CA . VAL A 1 108 ? 9.344 -27.75 0.094 1 98 108 VAL A CA 1
ATOM 804 C C . VAL A 1 108 ? 9.328 -29.172 -0.471 1 98 108 VAL A C 1
ATOM 806 O O . VAL A 1 108 ? 10.242 -29.562 -1.204 1 98 108 VAL A O 1
ATOM 809 N N . GLN A 1 109 ? 8.336 -29.938 -0.167 1 98.25 109 GLN A N 1
ATOM 810 C CA . GLN A 1 109 ? 8.211 -31.312 -0.647 1 98.25 109 GLN A CA 1
ATOM 811 C C . GLN A 1 109 ? 8.094 -31.344 -2.168 1 98.25 109 GLN A C 1
ATOM 813 O O . GLN A 1 109 ? 8.703 -32.188 -2.82 1 98.25 109 GLN A O 1
ATOM 818 N N . MET A 1 110 ? 7.309 -30.469 -2.697 1 98.75 110 MET A N 1
ATOM 819 C CA . MET A 1 110 ? 7.145 -30.406 -4.148 1 98.75 110 MET A CA 1
ATOM 820 C C . MET A 1 110 ? 8.484 -30.141 -4.832 1 98.75 110 MET A C 1
ATOM 822 O O . MET A 1 110 ? 8.828 -30.828 -5.797 1 98.75 110 MET A O 1
ATOM 826 N N . LEU A 1 111 ? 9.156 -29.109 -4.344 1 98.5 111 LEU A N 1
ATOM 827 C CA . LEU A 1 111 ? 10.438 -28.75 -4.926 1 98.5 111 LEU A CA 1
ATOM 828 C C . LEU A 1 111 ? 11.43 -29.906 -4.828 1 98.5 111 LEU A C 1
ATOM 830 O O . LEU A 1 111 ? 12.117 -30.219 -5.801 1 98.5 111 LEU A O 1
ATOM 834 N N . ALA A 1 112 ? 11.508 -30.516 -3.691 1 98.38 112 ALA A N 1
ATOM 835 C CA . ALA A 1 112 ? 12.414 -31.641 -3.465 1 98.38 112 ALA A CA 1
ATOM 836 C C . ALA A 1 112 ? 12.109 -32.812 -4.406 1 98.38 112 ALA A C 1
ATOM 838 O O . ALA A 1 112 ? 13.016 -33.375 -5 1 98.38 112 ALA A O 1
ATOM 839 N N . ALA A 1 113 ? 10.859 -33.125 -4.539 1 98.75 113 ALA A N 1
ATOM 840 C CA . ALA A 1 113 ? 10.438 -34.25 -5.391 1 98.75 113 ALA A CA 1
ATOM 841 C C . ALA A 1 113 ? 10.812 -34 -6.848 1 98.75 113 ALA A C 1
ATOM 843 O O . ALA A 1 113 ? 11.305 -34.906 -7.535 1 98.75 113 ALA A O 1
ATOM 844 N N . ALA A 1 114 ? 10.555 -32.812 -7.32 1 98.75 114 ALA A N 1
ATOM 845 C CA . ALA A 1 114 ? 10.875 -32.469 -8.703 1 98.75 114 ALA A CA 1
ATOM 846 C C . ALA A 1 114 ? 12.383 -32.562 -8.945 1 98.75 114 ALA A C 1
ATOM 848 O O . ALA A 1 114 ? 12.82 -33.094 -9.969 1 98.75 114 ALA A O 1
ATOM 849 N N . ARG A 1 115 ? 13.133 -32.031 -8.031 1 98.38 115 ARG A N 1
ATOM 850 C CA . ARG A 1 115 ? 14.586 -32.062 -8.141 1 98.38 115 ARG A CA 1
ATOM 851 C C . ARG A 1 115 ? 15.102 -33.5 -8.164 1 98.38 115 ARG A C 1
ATOM 853 O O . ARG A 1 115 ? 15.938 -33.844 -9 1 98.38 115 ARG A O 1
ATOM 860 N N . GLN A 1 116 ? 14.633 -34.25 -7.262 1 98.44 116 GLN A N 1
ATOM 861 C CA . GLN A 1 116 ? 15.07 -35.656 -7.152 1 98.44 116 GLN A CA 1
ATOM 862 C C . GLN A 1 116 ? 14.75 -36.438 -8.43 1 98.44 116 GLN A C 1
ATOM 864 O O . GLN A 1 116 ? 15.547 -37.25 -8.883 1 98.44 116 GLN A O 1
ATOM 869 N N . ALA A 1 117 ? 13.602 -36.188 -9.008 1 98.5 117 ALA A N 1
ATOM 870 C CA . ALA A 1 117 ? 13.148 -36.906 -10.18 1 98.5 117 ALA A CA 1
ATOM 871 C C . ALA A 1 117 ? 13.75 -36.312 -11.461 1 98.5 117 ALA A C 1
ATOM 873 O O . ALA A 1 117 ? 13.695 -36.938 -12.516 1 98.5 117 ALA A O 1
ATOM 874 N N . GLY A 1 118 ? 14.297 -35.156 -11.344 1 98.38 118 GLY A N 1
ATOM 875 C CA . GLY A 1 118 ? 14.859 -34.469 -12.508 1 98.38 118 GLY A CA 1
ATOM 876 C C . GLY A 1 118 ? 13.805 -33.969 -13.477 1 98.38 118 GLY A C 1
ATOM 877 O O . GLY A 1 118 ? 14.008 -34 -14.695 1 98.38 118 GLY A O 1
ATOM 878 N N . VAL A 1 119 ? 12.656 -33.625 -12.969 1 98.75 119 VAL A N 1
ATOM 879 C CA . VAL A 1 119 ? 11.578 -33.125 -13.828 1 98.75 119 VAL A CA 1
ATOM 880 C C . VAL A 1 119 ? 11.375 -31.625 -13.609 1 98.75 119 VAL A C 1
ATOM 882 O O . VAL A 1 119 ? 11.852 -31.078 -12.617 1 98.75 119 VAL A O 1
ATOM 885 N N . LYS A 1 120 ? 10.68 -30.969 -14.547 1 98.75 120 LYS A N 1
ATOM 886 C CA . LYS A 1 120 ? 10.367 -29.547 -14.445 1 98.75 120 LYS A CA 1
ATOM 887 C C . LYS A 1 120 ? 9.109 -29.312 -13.609 1 98.75 120 LYS A C 1
ATOM 889 O O . LYS A 1 120 ? 8.109 -30.016 -13.773 1 98.75 120 LYS A O 1
ATOM 894 N N . LEU A 1 121 ? 9.258 -28.469 -12.648 1 98.88 121 LEU A N 1
ATOM 895 C CA . LEU A 1 121 ? 8.148 -27.969 -11.836 1 98.88 121 LEU A CA 1
ATOM 896 C C . LEU A 1 121 ? 7.914 -26.484 -12.086 1 98.88 121 LEU A C 1
ATOM 898 O O . LEU A 1 121 ? 8.836 -25.672 -11.953 1 98.88 121 LEU A O 1
ATOM 902 N N . MET A 1 122 ? 6.668 -26.125 -12.508 1 98.88 122 MET A N 1
ATOM 903 C CA . MET A 1 122 ? 6.316 -24.734 -12.773 1 98.88 122 MET A CA 1
ATOM 904 C C . MET A 1 122 ? 5.09 -24.312 -11.969 1 98.88 122 MET A C 1
ATOM 906 O O . MET A 1 122 ? 4.121 -25.078 -11.867 1 98.88 122 MET A O 1
ATOM 910 N N . VAL A 1 123 ? 5.188 -23.219 -11.344 1 98.81 123 VAL A N 1
ATOM 911 C CA . VAL A 1 123 ? 4.012 -22.578 -10.758 1 98.81 123 VAL A CA 1
ATOM 912 C C . VAL A 1 123 ? 3.504 -21.484 -11.695 1 98.81 123 VAL A C 1
ATOM 914 O O . VAL A 1 123 ? 4.262 -20.609 -12.094 1 98.81 123 VAL A O 1
ATOM 917 N N . ASN A 1 124 ? 2.287 -21.609 -12.086 1 98.44 124 ASN A N 1
ATOM 918 C CA . ASN A 1 124 ? 1.676 -20.625 -12.953 1 98.44 124 ASN A CA 1
ATOM 919 C C . ASN A 1 124 ? 1.298 -19.359 -12.188 1 98.44 124 ASN A C 1
ATOM 921 O O . ASN A 1 124 ? 0.503 -19.406 -11.25 1 98.44 124 ASN A O 1
ATOM 925 N N . TRP A 1 125 ? 1.895 -18.297 -12.508 1 97.75 125 TRP A N 1
ATOM 926 C CA . TRP A 1 125 ? 1.523 -16.969 -12.039 1 97.75 125 TRP A CA 1
ATOM 927 C C . TRP A 1 125 ? 0.841 -16.172 -13.148 1 97.75 125 TRP A C 1
ATOM 929 O O . TRP A 1 125 ? 1.51 -15.594 -14.008 1 97.75 125 TRP A O 1
ATOM 939 N N . PRO A 1 126 ? -0.417 -15.961 -13.07 1 96.12 126 PRO A N 1
ATOM 940 C CA . PRO A 1 126 ? -1.138 -15.336 -14.18 1 96.12 126 PRO A CA 1
ATOM 941 C C . PRO A 1 126 ? -0.546 -13.984 -14.578 1 96.12 126 PRO A C 1
ATOM 943 O O . PRO A 1 126 ? -0.516 -13.641 -15.766 1 96.12 126 PRO A O 1
ATOM 946 N N . PHE A 1 127 ? -0.024 -13.203 -13.633 1 96.5 127 PHE A N 1
ATOM 947 C CA . PHE A 1 127 ? 0.473 -11.875 -13.961 1 96.5 127 PHE A CA 1
ATOM 948 C C . PHE A 1 127 ? 1.829 -11.961 -14.656 1 96.5 127 PHE A C 1
ATOM 950 O O . PHE A 1 127 ? 2.334 -10.961 -15.172 1 96.5 127 PHE A O 1
ATOM 957 N N . ALA A 1 128 ? 2.414 -13.172 -14.727 1 97.25 128 ALA A N 1
ATOM 958 C CA . ALA A 1 128 ? 3.686 -13.359 -15.422 1 97.25 128 ALA A CA 1
ATOM 959 C C . ALA A 1 128 ? 3.51 -13.227 -16.938 1 97.25 128 ALA A C 1
ATOM 961 O O . ALA A 1 128 ? 4.488 -13.039 -17.656 1 97.25 128 ALA A O 1
ATOM 962 N N . TRP A 1 129 ? 2.281 -13.289 -17.359 1 96.88 129 TRP A N 1
ATOM 963 C CA . TRP A 1 129 ? 2.041 -13.328 -18.812 1 96.88 129 TRP A CA 1
ATOM 964 C C . TRP A 1 129 ? 1.57 -11.977 -19.312 1 96.88 129 TRP A C 1
ATOM 966 O O . TRP A 1 129 ? 1.21 -11.836 -20.484 1 96.88 129 TRP A O 1
ATOM 976 N N . TRP A 1 130 ? 1.517 -10.961 -18.422 1 96.94 130 TRP A N 1
ATOM 977 C CA . TRP A 1 130 ? 1.285 -9.586 -18.859 1 96.94 130 TRP A CA 1
ATOM 978 C C . TRP A 1 130 ? 2.496 -9.039 -19.609 1 96.94 130 TRP A C 1
ATOM 980 O O . TRP A 1 130 ? 3.588 -8.938 -19.047 1 96.94 130 TRP A O 1
ATOM 990 N N . PRO A 1 131 ? 2.283 -8.625 -20.875 1 97.31 131 PRO A N 1
ATOM 991 C CA . PRO A 1 131 ? 3.432 -8.094 -21.609 1 97.31 131 PRO A CA 1
ATOM 992 C C . PRO A 1 131 ? 4.066 -6.887 -20.906 1 97.31 131 PRO A C 1
ATOM 994 O O . PRO A 1 131 ? 5.289 -6.719 -20.953 1 97.31 131 PRO A O 1
ATOM 997 N N . GLN A 1 132 ? 3.27 -6.07 -20.281 1 97.88 132 GLN A N 1
ATOM 998 C CA . GLN A 1 132 ? 3.791 -4.871 -19.625 1 97.88 132 GLN A CA 1
ATOM 999 C C . GLN A 1 132 ? 4.586 -5.23 -18.375 1 97.88 132 GLN A C 1
ATOM 1001 O O . GLN A 1 132 ? 5.547 -4.543 -18.016 1 97.88 132 GLN A O 1
ATOM 1006 N N . LEU A 1 133 ? 4.219 -6.305 -17.672 1 98.06 133 LEU A N 1
ATOM 1007 C CA . LEU A 1 133 ? 5.027 -6.734 -16.531 1 98.06 133 LEU A CA 1
ATOM 1008 C C . LEU A 1 133 ? 6.332 -7.363 -17 1 98.06 133 LEU A C 1
ATOM 1010 O O . LEU A 1 133 ? 7.387 -7.141 -16.406 1 98.06 133 LEU A O 1
ATOM 1014 N N . GLN A 1 134 ? 6.219 -8.188 -18.078 1 97.75 134 GLN A N 1
ATOM 1015 C CA . GLN A 1 134 ? 7.438 -8.734 -18.688 1 97.75 134 GLN A CA 1
ATOM 1016 C C . GLN A 1 134 ? 8.422 -7.617 -19.031 1 97.75 134 GLN A C 1
ATOM 1018 O O . GLN A 1 134 ? 9.602 -7.703 -18.703 1 97.75 134 GLN A O 1
ATOM 1023 N N . LYS A 1 135 ? 7.93 -6.605 -19.656 1 98 135 LYS A N 1
ATOM 1024 C CA . LYS A 1 135 ? 8.766 -5.473 -20.047 1 98 135 LYS A CA 1
ATOM 1025 C C . LYS A 1 135 ? 9.312 -4.746 -18.828 1 98 135 LYS A C 1
ATOM 1027 O O . LYS A 1 135 ? 10.484 -4.359 -18.797 1 98 135 LYS A O 1
ATOM 1032 N N . ALA A 1 136 ? 8.484 -4.559 -17.812 1 98.56 136 ALA A N 1
ATOM 1033 C CA . ALA A 1 136 ? 8.914 -3.896 -16.594 1 98.56 136 ALA A CA 1
ATOM 1034 C C . 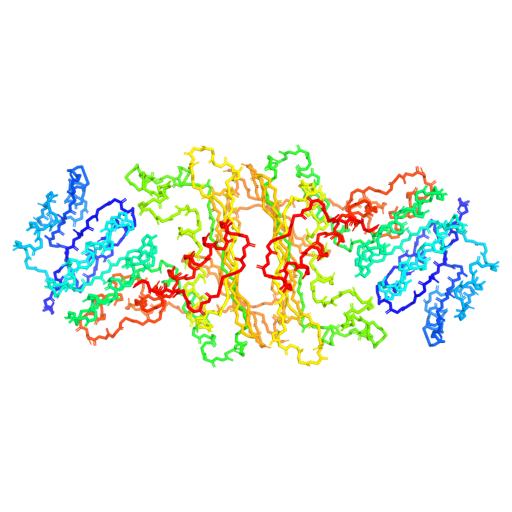ALA A 1 136 ? 10.062 -4.66 -15.93 1 98.56 136 ALA A C 1
ATOM 1036 O O . ALA A 1 136 ? 11.047 -4.055 -15.484 1 98.56 136 ALA A O 1
ATOM 1037 N N . LEU A 1 137 ? 9.945 -5.949 -15.836 1 98.38 137 LEU A N 1
ATOM 1038 C CA . LEU A 1 137 ? 10.969 -6.781 -15.219 1 98.38 137 LEU A CA 1
ATOM 1039 C C . LEU A 1 137 ? 12.258 -6.742 -16.031 1 98.38 137 LEU A C 1
ATOM 1041 O O . LEU A 1 137 ? 13.359 -6.734 -15.469 1 98.38 137 LEU A O 1
ATOM 1045 N N . GLU A 1 138 ? 12.094 -6.77 -17.359 1 98.06 138 GLU A N 1
ATOM 1046 C CA . GLU A 1 138 ? 13.258 -6.613 -18.219 1 98.06 138 GLU A CA 1
ATOM 1047 C C . GLU A 1 138 ? 13.969 -5.289 -17.969 1 98.06 138 GLU A C 1
ATOM 1049 O O . GLU A 1 138 ? 15.195 -5.246 -17.875 1 98.06 138 GLU A O 1
ATOM 1054 N N . MET A 1 139 ? 13.219 -4.238 -17.844 1 98.25 139 MET A N 1
ATOM 1055 C CA . MET A 1 139 ? 13.766 -2.906 -17.609 1 98.25 139 MET A CA 1
ATOM 1056 C C . MET A 1 139 ? 14.469 -2.844 -16.25 1 98.25 139 MET A C 1
ATOM 1058 O O . MET A 1 139 ? 15.539 -2.252 -16.125 1 98.25 139 MET A O 1
ATOM 1062 N N . ALA A 1 140 ? 13.844 -3.418 -15.258 1 98.12 140 ALA A N 1
ATOM 1063 C CA . ALA A 1 140 ? 14.453 -3.461 -13.93 1 98.12 140 ALA A CA 1
ATOM 1064 C C . ALA A 1 140 ? 15.773 -4.223 -13.961 1 98.12 140 ALA A C 1
ATOM 1066 O O . ALA A 1 140 ? 16.781 -3.766 -13.406 1 98.12 140 ALA A O 1
ATOM 1067 N N . ARG A 1 141 ? 15.789 -5.312 -14.609 1 97.25 141 ARG A N 1
ATOM 1068 C CA . ARG A 1 141 ? 16.969 -6.172 -14.68 1 97.25 141 ARG A CA 1
ATOM 1069 C C . ARG A 1 141 ? 18.094 -5.496 -15.438 1 97.25 141 ARG A C 1
ATOM 1071 O O . ARG A 1 141 ? 19.281 -5.66 -15.102 1 97.25 141 ARG A O 1
ATOM 1078 N N . SER A 1 142 ? 17.734 -4.785 -16.469 1 97.25 142 SER A N 1
ATOM 1079 C CA . SER A 1 142 ? 18.734 -4.148 -17.328 1 97.25 142 SER A CA 1
ATOM 1080 C C . SER A 1 142 ? 19.297 -2.883 -16.672 1 97.25 142 SER A C 1
ATOM 1082 O O . SER A 1 142 ? 20.203 -2.252 -17.219 1 97.25 142 SER A O 1
ATOM 1084 N N . GLY A 1 143 ? 18.688 -2.473 -15.57 1 97.56 143 GLY A N 1
ATOM 1085 C CA . GLY A 1 143 ? 19.172 -1.308 -14.852 1 97.56 143 GLY A CA 1
ATOM 1086 C C . GLY A 1 143 ? 18.531 -0.011 -15.312 1 97.56 143 GLY A C 1
ATOM 1087 O O . GLY A 1 143 ? 19.016 1.075 -14.984 1 97.56 143 GLY A O 1
ATOM 1088 N N . ALA A 1 144 ? 17.438 -0.101 -16.047 1 97.06 144 ALA A N 1
ATOM 1089 C CA . ALA A 1 144 ? 16.797 1.08 -16.625 1 97.06 144 ALA A CA 1
ATOM 1090 C C . ALA A 1 144 ? 16.297 2.012 -15.523 1 97.06 144 ALA A C 1
ATOM 1092 O O . ALA A 1 144 ? 16.188 3.225 -15.727 1 97.06 144 ALA A O 1
ATOM 1093 N N . ILE A 1 145 ? 16.031 1.47 -14.352 1 98.19 145 ILE A N 1
ATOM 1094 C CA . ILE A 1 145 ? 15.539 2.316 -13.273 1 98.19 145 ILE A CA 1
ATOM 1095 C C . ILE A 1 145 ? 16.531 2.287 -12.109 1 98.19 145 ILE A C 1
ATOM 1097 O O . ILE A 1 145 ? 16.156 2.59 -10.969 1 98.19 145 ILE A O 1
ATOM 1101 N N . GLY A 1 146 ? 17.688 1.924 -12.352 1 98.31 146 GLY A N 1
ATOM 1102 C CA . GLY A 1 146 ? 18.688 1.861 -11.305 1 98.31 146 GLY A CA 1
ATOM 1103 C C . GLY A 1 146 ? 18.484 0.705 -10.344 1 98.31 146 GLY A C 1
ATOM 1104 O O . GLY A 1 146 ? 18.016 -0.365 -10.742 1 98.31 146 GLY A O 1
ATOM 1105 N N . GLN A 1 147 ? 18.953 0.916 -9.117 1 97.56 147 GLN A N 1
ATOM 1106 C CA . GLN A 1 147 ? 18.781 -0.098 -8.078 1 97.56 147 GLN A CA 1
ATOM 1107 C C . GLN A 1 147 ? 17.344 -0.145 -7.578 1 97.56 147 GLN A C 1
ATOM 1109 O O . GLN A 1 147 ? 16.844 0.838 -7.031 1 97.56 147 GLN A O 1
ATOM 1114 N N . VAL A 1 148 ? 16.719 -1.271 -7.781 1 98.69 148 VAL A N 1
ATOM 1115 C CA . VAL A 1 148 ? 15.359 -1.413 -7.258 1 98.69 148 VAL A CA 1
ATOM 1116 C C . VAL A 1 148 ? 15.406 -1.551 -5.738 1 98.69 148 VAL A C 1
ATOM 1118 O O . VAL A 1 148 ? 16.156 -2.369 -5.207 1 98.69 148 VAL A O 1
ATOM 1121 N N . PHE A 1 149 ? 14.602 -0.715 -5.004 1 98.5 149 PHE A N 1
ATOM 1122 C CA . PHE A 1 149 ? 14.648 -0.744 -3.545 1 98.5 149 PHE A CA 1
ATOM 1123 C C . PHE A 1 149 ? 13.273 -1.066 -2.965 1 98.5 149 PHE A C 1
ATOM 1125 O O . PHE A 1 149 ? 13.141 -1.272 -1.758 1 98.5 149 PHE A O 1
ATOM 1132 N N . SER A 1 150 ? 12.32 -1.111 -3.844 1 98.75 150 SER A N 1
ATOM 1133 C CA . SER A 1 150 ? 10.984 -1.403 -3.342 1 98.75 150 SER A CA 1
ATOM 1134 C C . SER A 1 150 ? 10.078 -1.919 -4.453 1 98.75 150 SER A C 1
ATOM 1136 O O . SER A 1 150 ? 10.211 -1.509 -5.609 1 98.75 150 SER A O 1
ATOM 1138 N N . THR A 1 151 ? 9.195 -2.838 -4.133 1 98.81 151 THR A N 1
ATOM 1139 C CA . THR A 1 151 ? 8.086 -3.256 -4.98 1 98.81 151 THR A CA 1
ATOM 1140 C C . THR A 1 151 ? 6.77 -3.201 -4.211 1 98.81 151 THR A C 1
ATOM 1142 O O . THR A 1 151 ? 6.746 -3.385 -2.994 1 98.81 151 THR A O 1
ATOM 1145 N N . LYS A 1 152 ? 5.77 -2.889 -4.922 1 98.62 152 LYS A N 1
ATOM 1146 C CA . LYS A 1 152 ? 4.41 -2.971 -4.398 1 98.62 152 LYS A CA 1
ATOM 1147 C C . LYS A 1 152 ? 3.508 -3.77 -5.336 1 98.62 152 LYS A C 1
ATOM 1149 O O . LYS A 1 152 ? 3.592 -3.625 -6.559 1 98.62 152 LYS A O 1
ATOM 1154 N N . TYR A 1 153 ? 2.746 -4.574 -4.781 1 98.5 153 TYR A N 1
ATOM 1155 C CA . TYR A 1 153 ? 1.711 -5.266 -5.543 1 98.5 153 TYR A CA 1
ATOM 1156 C C . TYR A 1 153 ? 0.408 -5.332 -4.754 1 98.5 153 TYR A C 1
ATOM 1158 O O . TYR A 1 153 ? 0.414 -5.617 -3.557 1 98.5 153 TYR A O 1
ATOM 1166 N N . ARG A 1 154 ? -0.665 -5.02 -5.367 1 98.12 154 ARG A N 1
ATOM 1167 C CA . ARG A 1 154 ? -1.992 -5.172 -4.781 1 98.12 154 ARG A CA 1
ATOM 1168 C C . ARG A 1 154 ? -2.889 -6.027 -5.672 1 98.12 154 ARG A C 1
ATOM 1170 O O . ARG A 1 154 ? -2.912 -5.852 -6.891 1 98.12 154 ARG A O 1
ATOM 1177 N N . SER A 1 155 ? -3.537 -6.961 -5.105 1 97.25 155 SER A N 1
ATOM 1178 C CA . SER A 1 155 ? -4.598 -7.742 -5.73 1 97.25 155 SER A CA 1
ATOM 1179 C C . SER A 1 155 ? -5.891 -7.664 -4.93 1 97.25 155 SER A C 1
ATOM 1181 O O . SER A 1 155 ? -5.883 -7.828 -3.707 1 97.25 155 SER A O 1
ATOM 1183 N N . ALA A 1 156 ? -6.934 -7.406 -5.656 1 96.94 156 ALA A N 1
ATOM 1184 C CA . ALA A 1 156 ? -8.18 -7.195 -4.93 1 96.94 156 ALA A CA 1
ATOM 1185 C C . ALA A 1 156 ? -9.391 -7.492 -5.812 1 96.94 156 ALA A C 1
ATOM 1187 O O . ALA A 1 156 ? -9.32 -7.344 -7.035 1 96.94 156 ALA A O 1
ATOM 1188 N N . HIS A 1 157 ? -10.414 -7.949 -5.258 1 94.19 157 HIS A N 1
ATOM 1189 C CA . HIS A 1 157 ? -11.742 -8.094 -5.855 1 94.19 157 HIS A CA 1
ATOM 1190 C C . HIS A 1 157 ? -12.836 -8.008 -4.801 1 94.19 157 HIS A C 1
ATOM 1192 O O . HIS A 1 157 ? -12.547 -7.801 -3.619 1 94.19 157 HIS A O 1
ATOM 1198 N N . ALA A 1 158 ? -14.062 -8.203 -5.219 1 92.88 158 ALA A N 1
ATOM 1199 C CA . ALA A 1 158 ? -15.195 -7.98 -4.328 1 92.88 158 ALA A CA 1
ATOM 1200 C C . ALA A 1 158 ? -15.484 -9.211 -3.48 1 92.88 158 ALA A C 1
ATOM 1202 O O . ALA A 1 158 ? -16.297 -9.164 -2.555 1 92.88 158 ALA A O 1
ATOM 1203 N N . GLY A 1 159 ? -14.781 -10.258 -3.711 1 90.31 159 GLY A N 1
ATOM 1204 C CA . GLY A 1 159 ? -14.984 -11.477 -2.949 1 90.31 159 GLY A CA 1
ATOM 1205 C C . GLY A 1 159 ? -15.188 -12.703 -3.822 1 90.31 159 GLY A C 1
ATOM 1206 O O . GLY A 1 159 ? -15.578 -12.586 -4.984 1 90.31 159 GLY A O 1
ATOM 1207 N N . PRO A 1 160 ? -14.93 -13.852 -3.227 1 84.56 160 PRO A N 1
ATOM 1208 C CA . PRO A 1 160 ? -15.031 -15.086 -4 1 84.56 160 PRO A CA 1
ATOM 1209 C C . PRO A 1 160 ? -16.438 -15.352 -4.512 1 84.56 160 PRO A C 1
ATOM 1211 O O . PRO A 1 160 ? -16.625 -15.82 -5.641 1 84.56 160 PRO A O 1
ATOM 1214 N N . LYS A 1 161 ? -17.391 -15.07 -3.727 1 81.25 161 LYS A N 1
ATOM 1215 C CA . LYS A 1 161 ? -18.781 -15.25 -4.16 1 81.25 161 LYS A CA 1
ATOM 1216 C C . LYS A 1 161 ? -19.141 -14.258 -5.258 1 81.25 161 LYS A C 1
ATOM 1218 O O . LYS A 1 161 ? -19.766 -14.633 -6.254 1 81.25 161 LYS A O 1
ATOM 1223 N N . GLU A 1 162 ? -18.641 -13.117 -5.066 1 83.25 162 GLU A N 1
ATOM 1224 C CA . GLU A 1 162 ? -19 -12.031 -5.969 1 83.25 162 GLU A CA 1
ATOM 1225 C C . GLU A 1 162 ? -18.312 -12.188 -7.324 1 83.25 162 GLU A C 1
ATOM 1227 O O . GLU A 1 162 ? -18.797 -11.672 -8.336 1 83.25 162 GLU A O 1
ATOM 1232 N N . LEU A 1 163 ? -17.141 -12.859 -7.367 1 80.12 163 LEU A N 1
ATOM 1233 C CA . LEU A 1 163 ? -16.391 -13.086 -8.594 1 80.12 163 LEU A CA 1
ATOM 1234 C C . LEU A 1 163 ? -17.094 -14.102 -9.484 1 80.12 163 LEU A C 1
ATOM 1236 O O . LEU A 1 163 ? -16.781 -14.195 -10.68 1 80.12 163 LEU A O 1
ATOM 1240 N N . GLY A 1 164 ? -18.062 -14.852 -8.93 1 79.75 164 GLY A N 1
ATOM 1241 C CA . GLY A 1 164 ? -18.719 -15.898 -9.695 1 79.75 164 GLY A CA 1
ATOM 1242 C C . GLY A 1 164 ? -17.938 -17.188 -9.742 1 79.75 164 GLY A C 1
ATOM 1243 O O . GLY A 1 164 ? -17.984 -17.922 -10.742 1 79.75 164 GLY A O 1
ATOM 1244 N N . CYS A 1 165 ? -17.141 -17.406 -8.742 1 83.06 165 CYS A N 1
ATOM 1245 C CA . CYS A 1 165 ? -16.422 -18.672 -8.641 1 83.06 165 CYS A CA 1
ATOM 1246 C C . CYS A 1 165 ? -17.391 -19.844 -8.602 1 83.06 165 CYS A C 1
ATOM 1248 O O . CYS A 1 165 ? -18.5 -19.734 -8.062 1 83.06 165 CYS A O 1
ATOM 1250 N N . THR A 1 166 ? -16.969 -20.938 -9.281 1 87.31 166 THR A N 1
ATOM 1251 C CA . THR A 1 166 ? -17.781 -22.141 -9.164 1 87.31 166 THR A CA 1
ATOM 1252 C C . THR A 1 166 ? -17.844 -22.625 -7.719 1 87.31 166 THR A C 1
ATOM 1254 O O . THR A 1 166 ? -16.969 -22.281 -6.914 1 87.31 166 THR A O 1
ATOM 1257 N N . PRO A 1 167 ? -18.812 -23.375 -7.461 1 87.31 167 PRO A N 1
ATOM 1258 C CA . PRO A 1 167 ? -18.891 -23.906 -6.098 1 87.31 167 PRO A CA 1
ATOM 1259 C C . PRO A 1 167 ? -17.688 -24.766 -5.73 1 87.31 167 PRO A C 1
ATOM 1261 O O . PRO A 1 167 ? -17.266 -24.781 -4.566 1 87.31 167 PRO A O 1
ATOM 1264 N N . TYR A 1 168 ? -17.109 -25.422 -6.715 1 89.5 168 TYR A N 1
ATOM 1265 C CA . TYR A 1 168 ? -15.969 -26.297 -6.469 1 89.5 168 TYR A CA 1
ATOM 1266 C C . TYR A 1 168 ? -14.742 -25.5 -6.059 1 89.5 168 TYR A C 1
ATOM 1268 O O . TYR A 1 168 ? -14 -25.891 -5.156 1 89.5 168 TYR A O 1
ATOM 1276 N N . PHE A 1 169 ? -14.609 -24.359 -6.742 1 89.38 169 PHE A N 1
ATOM 1277 C CA . PHE A 1 169 ? -13.5 -23.453 -6.453 1 89.38 169 PHE A CA 1
ATOM 1278 C C . PHE A 1 169 ? -13.727 -22.719 -5.145 1 89.38 169 PHE A C 1
ATOM 1280 O O . PHE A 1 169 ? -12.836 -22.625 -4.301 1 89.38 169 PHE A O 1
ATOM 1287 N N . TYR A 1 170 ? -14.891 -22.328 -4.98 1 86.81 170 TYR A N 1
ATOM 1288 C CA . TYR A 1 170 ? -15.297 -21.516 -3.83 1 86.81 170 TYR A CA 1
ATOM 1289 C C . TYR A 1 170 ? -15.141 -22.312 -2.535 1 86.81 170 TYR A C 1
ATOM 1291 O O . TYR A 1 170 ? -14.719 -21.766 -1.516 1 86.81 170 TYR A O 1
ATOM 1299 N N . ASN A 1 171 ? -15.375 -23.547 -2.605 1 85.5 171 ASN A N 1
ATOM 1300 C CA . ASN A 1 171 ? -15.477 -24.391 -1.417 1 85.5 171 ASN A CA 1
ATOM 1301 C C . ASN A 1 171 ? -14.141 -24.484 -0.687 1 85.5 171 ASN A C 1
ATOM 1303 O O . ASN A 1 171 ? -14.102 -24.547 0.543 1 85.5 171 ASN A O 1
ATOM 1307 N N . TRP A 1 172 ? -13.094 -24.406 -1.427 1 90.31 172 TRP A N 1
ATOM 1308 C CA . TRP A 1 172 ? -11.82 -24.594 -0.743 1 90.31 172 TRP A CA 1
ATOM 1309 C C . TRP A 1 172 ? -11.078 -23.266 -0.592 1 90.31 172 TRP A C 1
ATOM 1311 O O . TRP A 1 172 ? -10.117 -23.172 0.18 1 90.31 172 TRP A O 1
ATOM 1321 N N . LEU A 1 173 ? -11.5 -22.266 -1.319 1 90.62 173 LEU A N 1
ATOM 1322 C CA . LEU A 1 173 ? -10.781 -21 -1.354 1 90.62 173 LEU A CA 1
ATOM 1323 C C . LEU A 1 173 ? -10.766 -20.344 0.022 1 90.62 173 LEU A C 1
ATOM 1325 O O . LEU A 1 173 ? -9.789 -19.688 0.391 1 90.62 173 LEU A O 1
ATOM 1329 N N . HIS A 1 174 ? -11.828 -20.531 0.735 1 88.62 174 HIS A N 1
ATOM 1330 C CA . HIS A 1 174 ? -11.891 -19.906 2.049 1 88.62 174 HIS A CA 1
ATOM 1331 C C . HIS A 1 174 ? -11.711 -20.922 3.162 1 88.62 174 HIS A C 1
ATOM 1333 O O . HIS A 1 174 ? -12.125 -20.703 4.301 1 88.62 174 HIS A O 1
ATOM 1339 N N . ASP A 1 175 ? -11.164 -22.078 2.805 1 91.75 175 ASP A N 1
ATOM 1340 C CA . ASP A 1 175 ? -10.797 -23.109 3.783 1 91.75 175 ASP A CA 1
ATOM 1341 C C . ASP A 1 175 ? -9.352 -22.938 4.227 1 91.75 175 ASP A C 1
ATOM 1343 O O . ASP A 1 175 ? -8.43 -23.016 3.404 1 91.75 175 ASP A O 1
ATOM 1347 N N . ALA A 1 176 ? -9.117 -22.797 5.504 1 92.56 176 ALA A N 1
ATOM 1348 C CA . ALA A 1 176 ? -7.793 -22.469 6.035 1 92.56 176 ALA A CA 1
ATOM 1349 C C . ALA A 1 176 ? -6.816 -23.625 5.797 1 92.56 176 ALA A C 1
ATOM 1351 O O . ALA A 1 176 ? -5.617 -23.391 5.621 1 92.56 176 ALA A O 1
ATOM 1352 N N . ASP A 1 177 ? -7.293 -24.812 5.723 1 93.62 177 ASP A N 1
ATOM 1353 C CA . ASP A 1 177 ? -6.422 -25.969 5.531 1 93.62 177 ASP A CA 1
ATOM 1354 C C . ASP A 1 177 ? -6.164 -26.219 4.047 1 93.62 177 ASP A C 1
ATOM 1356 O O . ASP A 1 177 ? -5.023 -26.469 3.645 1 93.62 177 ASP A O 1
ATOM 1360 N N . LEU A 1 178 ? -7.191 -26.125 3.254 1 93.94 178 LEU A N 1
ATOM 1361 C CA . LEU A 1 178 ? -7.102 -26.484 1.845 1 93.94 178 LEU A CA 1
ATOM 1362 C C . LEU A 1 178 ? -6.43 -25.375 1.038 1 93.94 178 LEU A C 1
ATOM 1364 O O . LEU A 1 178 ? -5.688 -25.656 0.095 1 93.94 178 LEU A O 1
ATOM 1368 N N . ASN A 1 179 ? -6.672 -24.125 1.416 1 93.62 179 ASN A N 1
ATOM 1369 C CA . ASN A 1 179 ? -6.078 -23 0.717 1 93.62 179 ASN A CA 1
ATOM 1370 C C . ASN A 1 179 ? -4.828 -22.484 1.433 1 93.62 179 ASN A C 1
ATOM 1372 O O . ASN A 1 179 ? -3.934 -21.922 0.804 1 93.62 179 ASN A O 1
ATOM 1376 N N . GLY A 1 180 ? -4.75 -22.703 2.742 1 92.94 180 GLY A N 1
ATOM 1377 C CA . GLY A 1 180 ? -3.662 -22.188 3.564 1 92.94 180 GLY A CA 1
ATOM 1378 C C . GLY A 1 180 ? -4.051 -20.984 4.387 1 92.94 180 GLY A C 1
ATOM 1379 O O . GLY A 1 180 ? -3.521 -20.766 5.48 1 92.94 180 GLY A O 1
ATOM 1380 N N . ALA A 1 181 ? -4.922 -20.125 3.898 1 95.19 181 ALA A N 1
ATOM 1381 C CA . ALA A 1 181 ? -5.496 -18.938 4.527 1 95.19 181 ALA A CA 1
ATOM 1382 C C . ALA A 1 181 ? -6.605 -18.328 3.666 1 95.19 181 ALA A C 1
ATOM 1384 O O . ALA A 1 181 ? -7.391 -19.062 3.061 1 95.19 181 ALA A O 1
ATOM 1385 N N . GLY A 1 182 ? -6.836 -17.141 3.801 1 96.5 182 GLY A N 1
ATOM 1386 C CA . GLY A 1 182 ? -7.828 -16.469 2.977 1 96.5 182 GLY A CA 1
ATOM 1387 C C . GLY A 1 182 ? -7.219 -15.602 1.889 1 96.5 182 GLY A C 1
ATOM 1388 O O . GLY A 1 182 ? -6.438 -16.094 1.066 1 96.5 182 GLY A O 1
ATOM 1389 N N . ALA A 1 183 ? -7.551 -14.328 1.995 1 96.94 183 ALA A N 1
ATOM 1390 C CA . ALA A 1 183 ? -7.07 -13.352 1.017 1 96.94 183 ALA A CA 1
ATOM 1391 C C . ALA A 1 183 ? -5.543 -13.297 1.011 1 96.94 183 ALA A C 1
ATOM 1393 O O . ALA A 1 183 ? -4.93 -13.102 -0.04 1 96.94 183 ALA A O 1
ATOM 1394 N N . LEU A 1 184 ? -4.949 -13.461 2.148 1 98.19 184 LEU A N 1
ATOM 1395 C CA . LEU A 1 184 ? -3.492 -13.406 2.244 1 98.19 184 LEU A CA 1
ATOM 1396 C C . LEU A 1 184 ? -2.852 -14.445 1.33 1 98.19 184 LEU A C 1
ATOM 1398 O O . LEU A 1 184 ? -1.979 -14.117 0.523 1 98.19 184 LEU A O 1
ATOM 1402 N N . MET A 1 185 ? -3.277 -15.68 1.421 1 97.31 185 MET A N 1
ATOM 1403 C CA . MET A 1 185 ? -2.721 -16.766 0.624 1 97.31 185 MET A CA 1
ATOM 1404 C C . MET A 1 185 ? -3.049 -16.578 -0.854 1 97.31 185 MET A C 1
ATOM 1406 O O . MET A 1 185 ? -2.184 -16.766 -1.713 1 97.31 185 MET A O 1
ATOM 1410 N N . ASP A 1 186 ? -4.223 -16.141 -1.06 1 95.5 186 ASP A N 1
ATOM 1411 C CA . ASP A 1 186 ? -4.758 -16.047 -2.412 1 95.5 186 ASP A CA 1
ATOM 1412 C C . ASP A 1 186 ? -4.086 -14.914 -3.193 1 95.5 186 ASP A C 1
ATOM 1414 O O . ASP A 1 186 ? -3.838 -15.047 -4.395 1 95.5 186 ASP A O 1
ATOM 1418 N N . TYR A 1 187 ? -3.742 -13.875 -2.414 1 97.12 187 TYR A N 1
ATOM 1419 C CA . TYR A 1 187 ? -3.465 -12.703 -3.234 1 97.12 187 TYR A CA 1
ATOM 1420 C C . TYR A 1 187 ? -2.178 -12.016 -2.791 1 97.12 187 TYR A C 1
ATOM 1422 O O . TYR A 1 187 ? -1.558 -11.289 -3.566 1 97.12 187 TYR A O 1
ATOM 1430 N N . CYS A 1 188 ? -1.732 -12.188 -1.588 1 98.62 188 CYS A N 1
ATOM 1431 C CA . CYS A 1 188 ? -0.427 -11.648 -1.227 1 98.62 188 CYS A CA 1
ATOM 1432 C C . CYS A 1 188 ? 0.694 -12.43 -1.898 1 98.62 188 CYS A C 1
ATOM 1434 O O . CYS A 1 188 ? 1.822 -11.945 -1.999 1 98.62 188 CYS A O 1
ATOM 1436 N N . CYS A 1 189 ? 0.376 -13.602 -2.373 1 98.62 189 CYS A N 1
ATOM 1437 C CA . CYS A 1 189 ? 1.377 -14.461 -3.002 1 98.62 189 CYS A CA 1
ATOM 1438 C C . CYS A 1 189 ? 1.956 -13.797 -4.246 1 98.62 189 CYS A C 1
ATOM 1440 O O . CYS A 1 189 ? 3.139 -13.961 -4.547 1 98.62 189 CYS A O 1
ATOM 1442 N N . TYR A 1 190 ? 1.151 -12.984 -4.984 1 98.56 190 TYR A N 1
ATOM 1443 C CA . TYR A 1 190 ? 1.644 -12.289 -6.168 1 98.56 190 TYR A CA 1
ATOM 1444 C C . TYR A 1 190 ? 2.777 -11.336 -5.809 1 98.56 190 TYR A C 1
ATOM 1446 O O . TYR A 1 190 ? 3.848 -11.375 -6.422 1 98.56 190 TYR A O 1
ATOM 1454 N N . GLY A 1 191 ? 2.51 -10.562 -4.816 1 98.75 191 GLY A N 1
ATOM 1455 C CA . GLY A 1 191 ? 3.518 -9.602 -4.406 1 98.75 191 GLY A CA 1
ATOM 1456 C C . GLY A 1 191 ? 4.75 -10.25 -3.805 1 98.75 191 GLY A C 1
ATOM 1457 O O . GLY A 1 191 ? 5.863 -9.742 -3.969 1 98.75 191 GLY A O 1
ATOM 1458 N N . ALA A 1 192 ? 4.531 -11.336 -3.105 1 98.88 192 ALA A N 1
ATOM 1459 C CA . ALA A 1 192 ? 5.66 -12.078 -2.549 1 98.88 192 ALA A CA 1
ATOM 1460 C C . ALA A 1 192 ? 6.566 -12.609 -3.656 1 98.88 192 ALA A C 1
ATOM 1462 O O . ALA A 1 192 ? 7.789 -12.477 -3.582 1 98.88 192 ALA A O 1
ATOM 1463 N N . ALA A 1 193 ? 5.973 -13.164 -4.684 1 98.81 193 ALA A N 1
ATOM 1464 C CA . ALA A 1 193 ? 6.738 -13.695 -5.812 1 98.81 193 ALA A CA 1
ATOM 1465 C C . ALA A 1 193 ? 7.457 -12.57 -6.555 1 98.81 193 ALA A C 1
ATOM 1467 O O . ALA A 1 193 ? 8.625 -12.711 -6.922 1 98.81 193 ALA A O 1
ATOM 1468 N N . LEU A 1 194 ? 6.754 -11.484 -6.762 1 98.81 194 LEU A N 1
ATOM 1469 C CA . LEU A 1 194 ? 7.344 -10.344 -7.453 1 98.81 194 LEU A CA 1
ATOM 1470 C C . LEU A 1 194 ? 8.539 -9.797 -6.684 1 98.81 194 LEU A C 1
ATOM 1472 O O . LEU A 1 194 ? 9.617 -9.609 -7.258 1 98.81 194 LEU A O 1
ATOM 1476 N N . ALA A 1 195 ? 8.328 -9.586 -5.402 1 98.88 195 ALA A N 1
ATOM 1477 C CA . ALA A 1 195 ? 9.398 -9.047 -4.562 1 98.88 195 ALA A CA 1
ATOM 1478 C C . ALA A 1 195 ? 10.609 -9.977 -4.539 1 98.88 195 ALA A C 1
ATOM 1480 O O . ALA A 1 195 ? 11.75 -9.531 -4.684 1 98.88 195 ALA A O 1
ATOM 1481 N N . ARG A 1 196 ? 10.32 -11.242 -4.359 1 98.75 196 ARG A N 1
ATOM 1482 C CA . ARG A 1 196 ? 11.391 -12.227 -4.344 1 98.75 196 ARG A CA 1
ATOM 1483 C C . ARG A 1 196 ? 12.172 -12.211 -5.656 1 98.75 196 ARG A C 1
ATOM 1485 O O . ARG A 1 196 ? 13.398 -12.336 -5.66 1 98.75 196 ARG A O 1
ATOM 1492 N N . THR A 1 197 ? 11.508 -12.109 -6.746 1 98.56 197 THR A N 1
ATOM 1493 C CA . THR A 1 197 ? 12.109 -12.133 -8.07 1 98.56 197 THR A CA 1
ATOM 1494 C C . THR A 1 197 ? 13.023 -10.922 -8.273 1 98.56 197 THR A C 1
ATOM 1496 O O . THR A 1 197 ? 14.102 -11.047 -8.852 1 98.56 197 THR A O 1
ATOM 1499 N N . VAL A 1 198 ? 12.602 -9.773 -7.727 1 98.25 198 VAL A N 1
ATOM 1500 C CA . VAL A 1 198 ? 13.258 -8.516 -8.047 1 98.25 198 VAL A CA 1
ATOM 1501 C C . VAL A 1 198 ? 14.297 -8.188 -6.977 1 98.25 198 VAL A C 1
ATOM 1503 O O . VAL A 1 198 ? 15.359 -7.629 -7.281 1 98.25 198 VAL A O 1
ATOM 1506 N N . LEU A 1 199 ? 13.984 -8.57 -5.695 1 98.44 199 LEU A N 1
ATOM 1507 C CA . LEU A 1 199 ? 14.781 -8.086 -4.578 1 98.44 199 LEU A CA 1
ATOM 1508 C C . LEU A 1 199 ? 15.492 -9.242 -3.871 1 98.44 199 LEU A C 1
ATOM 1510 O O . LEU A 1 199 ? 16.328 -9.016 -2.992 1 98.44 199 LEU A O 1
ATOM 1514 N N . GLY A 1 200 ? 15.203 -10.445 -4.242 1 98.19 200 GLY A N 1
ATOM 1515 C CA . GLY A 1 200 ? 15.703 -11.586 -3.498 1 98.19 200 GLY A CA 1
ATOM 1516 C C . GLY A 1 200 ? 14.852 -11.938 -2.293 1 98.19 200 GLY A C 1
ATOM 1517 O O . GLY A 1 200 ? 13.688 -11.547 -2.217 1 98.19 200 GLY A O 1
ATOM 1518 N N . GLN A 1 201 ? 15.352 -12.766 -1.457 1 98.12 201 GLN A N 1
ATOM 1519 C CA . GLN A 1 201 ? 14.625 -13.188 -0.263 1 98.12 201 GLN A CA 1
ATOM 1520 C C . GLN A 1 201 ? 14.719 -12.141 0.84 1 98.12 201 GLN A C 1
ATOM 1522 O O . GLN A 1 201 ? 15.812 -11.68 1.168 1 98.12 201 GLN A O 1
ATOM 1527 N N . PRO A 1 202 ? 13.617 -11.719 1.359 1 98.75 202 PRO A N 1
ATOM 1528 C CA . PRO A 1 202 ? 13.688 -10.758 2.463 1 98.75 202 PRO A CA 1
ATOM 1529 C C . PRO A 1 202 ? 14.258 -11.367 3.74 1 98.75 202 PRO A C 1
ATOM 1531 O O . PRO A 1 202 ? 14.273 -12.586 3.893 1 98.75 202 PRO A O 1
ATOM 1534 N N . SER A 1 203 ? 14.711 -10.5 4.648 1 98.38 203 SER A N 1
ATOM 1535 C CA . SER A 1 203 ? 15.258 -10.945 5.926 1 98.38 203 SER A CA 1
ATOM 1536 C C . SER A 1 203 ? 14.188 -10.953 7.012 1 98.38 203 SER A C 1
ATOM 1538 O O . SER A 1 203 ? 14.336 -11.633 8.031 1 98.38 203 SER A O 1
ATOM 1540 N N . ARG A 1 204 ? 13.18 -10.164 6.828 1 98.56 204 ARG A N 1
ATOM 1541 C CA . ARG A 1 204 ? 12.141 -10.008 7.84 1 98.56 204 ARG A CA 1
ATOM 1542 C C . ARG A 1 204 ? 10.781 -9.758 7.195 1 98.56 204 ARG A C 1
ATOM 1544 O O . ARG A 1 204 ? 10.688 -9.094 6.16 1 98.56 204 ARG A O 1
ATOM 1551 N N . VAL A 1 205 ? 9.734 -10.312 7.824 1 98.88 205 VAL A N 1
ATOM 1552 C CA . VAL A 1 205 ? 8.383 -10.211 7.289 1 98.88 205 VAL A CA 1
ATOM 1553 C C . VAL A 1 205 ? 7.418 -9.797 8.406 1 98.88 205 VAL A C 1
ATOM 1555 O O . VAL A 1 205 ? 7.48 -10.328 9.516 1 98.88 205 VAL A O 1
ATOM 1558 N N . THR A 1 206 ? 6.605 -8.828 8.156 1 98.88 206 THR A N 1
ATOM 1559 C CA . THR A 1 206 ? 5.504 -8.414 9.016 1 98.88 206 THR A CA 1
ATOM 1560 C C . THR A 1 206 ? 4.164 -8.586 8.305 1 98.88 206 THR A C 1
ATOM 1562 O O . THR A 1 206 ? 3.998 -8.141 7.164 1 98.88 206 THR A O 1
ATOM 1565 N N . GLY A 1 207 ? 3.266 -9.289 8.93 1 98.75 207 GLY A N 1
ATOM 1566 C CA . GLY A 1 207 ? 1.957 -9.523 8.336 1 98.75 207 GLY A CA 1
ATOM 1567 C C . GLY A 1 207 ? 0.816 -9.023 9.203 1 98.75 207 GLY A C 1
ATOM 1568 O O . GLY A 1 207 ? 0.887 -9.094 10.438 1 98.75 207 GLY A O 1
ATOM 1569 N N . VAL A 1 208 ? -0.198 -8.477 8.586 1 98.69 208 VAL A N 1
ATOM 1570 C CA . VAL A 1 208 ? -1.453 -8.07 9.211 1 98.69 208 VAL A CA 1
ATOM 1571 C C . VAL A 1 208 ? -2.631 -8.633 8.414 1 98.69 208 VAL A C 1
ATOM 1573 O O . VAL A 1 208 ? -2.672 -8.523 7.188 1 98.69 208 VAL A O 1
ATOM 1576 N N . VAL A 1 209 ? -3.541 -9.281 9.094 1 98.06 209 VAL A N 1
ATOM 1577 C CA . VAL A 1 209 ? -4.727 -9.812 8.43 1 98.06 209 VAL A CA 1
ATOM 1578 C C . VAL A 1 209 ? -5.984 -9.234 9.078 1 98.06 209 VAL A C 1
ATOM 1580 O O . VAL A 1 209 ? -5.938 -8.742 10.211 1 98.06 209 VAL A O 1
ATOM 1583 N N . GLY A 1 210 ? -7.062 -9.203 8.289 1 96.88 210 GLY A N 1
ATOM 1584 C CA . GLY A 1 210 ? -8.352 -8.781 8.82 1 96.88 210 GLY A CA 1
ATOM 1585 C C . GLY A 1 210 ? -9.516 -9.547 8.234 1 96.88 210 GLY A C 1
ATOM 1586 O O . GLY A 1 210 ? -9.453 -10.008 7.094 1 96.88 210 GLY A O 1
ATOM 1587 N N . HIS A 1 211 ? -10.5 -9.859 9.031 1 96.69 211 HIS A N 1
ATOM 1588 C CA . HIS A 1 211 ? -11.844 -10.258 8.633 1 96.69 211 HIS A CA 1
ATOM 1589 C C . HIS A 1 211 ? -12.82 -9.086 8.734 1 96.69 211 HIS A C 1
ATOM 1591 O O . HIS A 1 211 ? -13.492 -8.922 9.758 1 96.69 211 HIS A O 1
ATOM 1597 N N . LEU A 1 212 ? -12.953 -8.359 7.641 1 96.38 212 LEU A N 1
ATOM 1598 C CA . LEU A 1 212 ? -13.508 -7.012 7.723 1 96.38 212 LEU A CA 1
ATOM 1599 C C . LEU A 1 212 ? -14.977 -7.004 7.328 1 96.38 212 LEU A C 1
ATOM 1601 O O . LEU A 1 212 ? -15.805 -6.391 8.008 1 96.38 212 LEU A O 1
ATOM 1605 N N . LEU A 1 213 ? -15.328 -7.691 6.215 1 95.56 213 LEU A N 1
ATOM 1606 C CA . LEU A 1 213 ? -16.672 -7.496 5.699 1 95.56 213 LEU A CA 1
ATOM 1607 C C . LEU A 1 213 ? -17.344 -8.836 5.387 1 95.56 213 LEU A C 1
ATOM 1609 O O . LEU A 1 213 ? -18.562 -8.938 5.371 1 95.56 213 LEU A O 1
ATOM 1613 N N . LYS A 1 214 ? -16.5 -9.812 5.039 1 93.56 214 LYS A N 1
ATOM 1614 C CA . LYS A 1 214 ? -17.062 -11.055 4.523 1 93.56 214 LYS A CA 1
ATOM 1615 C C . LYS A 1 214 ? -17.453 -11.992 5.664 1 93.56 214 LYS A C 1
ATOM 1617 O O . LYS A 1 214 ? -16.703 -12.914 6 1 93.56 214 LYS A O 1
ATOM 1622 N N . ASP A 1 215 ? -18.594 -11.93 6.043 1 91.56 215 ASP A N 1
ATOM 1623 C CA . ASP A 1 215 ? -19.062 -12.656 7.223 1 91.56 215 ASP A CA 1
ATOM 1624 C C . ASP A 1 215 ? -19.234 -14.148 6.914 1 91.56 215 ASP A C 1
ATOM 1626 O O . ASP A 1 215 ? -19.281 -14.977 7.828 1 91.56 215 ASP A O 1
ATOM 1630 N N . TYR A 1 216 ? -19.297 -14.445 5.641 1 87.56 216 TYR A N 1
ATOM 1631 C CA . TYR A 1 216 ? -19.578 -15.828 5.273 1 87.56 216 TYR A CA 1
ATOM 1632 C C . TYR A 1 216 ? -18.297 -16.641 5.176 1 87.56 216 TYR A C 1
ATOM 1634 O O . TYR A 1 216 ? -18.344 -17.859 4.93 1 87.56 216 TYR A O 1
ATOM 1642 N N . VAL A 1 217 ? -17.188 -15.984 5.391 1 90.38 217 VAL A N 1
ATOM 1643 C CA . VAL A 1 217 ? -15.93 -16.734 5.402 1 90.38 217 VAL A CA 1
ATOM 1644 C C . VAL A 1 217 ? -15.352 -16.75 6.816 1 90.38 217 VAL A C 1
ATOM 1646 O O . VAL A 1 217 ? -15.703 -15.906 7.648 1 90.38 217 VAL A O 1
ATOM 1649 N N . THR A 1 218 ? -14.445 -17.703 7.09 1 91.88 218 THR A N 1
ATOM 1650 C CA . THR A 1 218 ? -13.844 -17.812 8.414 1 91.88 218 THR A CA 1
ATOM 1651 C C . THR A 1 218 ? -12.359 -17.469 8.359 1 91.88 218 THR A C 1
ATOM 1653 O O . THR A 1 218 ? -11.641 -17.625 9.352 1 91.88 218 THR A O 1
ATOM 1656 N N . VAL A 1 219 ? -11.914 -17.078 7.23 1 95.19 219 VAL A N 1
ATOM 1657 C CA . VAL A 1 219 ? -10.516 -16.719 7.004 1 95.19 219 VAL A CA 1
ATOM 1658 C C . VAL A 1 219 ? -10.414 -15.219 6.738 1 95.19 219 VAL A C 1
ATOM 1660 O O . VAL A 1 219 ? -11.43 -14.516 6.719 1 95.19 219 VAL A O 1
ATOM 1663 N N . ASP A 1 220 ? -9.211 -14.727 6.684 1 97.19 220 ASP A N 1
ATOM 1664 C CA . ASP A 1 220 ? -8.992 -13.305 6.402 1 97.19 220 ASP A CA 1
ATOM 1665 C C . ASP A 1 220 ? -9.555 -12.93 5.035 1 97.19 220 ASP A C 1
ATOM 1667 O O . ASP A 1 220 ? -9.445 -13.695 4.078 1 97.19 220 ASP A O 1
ATOM 1671 N N . ASP A 1 221 ? -10.195 -11.758 4.961 1 97.81 221 ASP A N 1
ATOM 1672 C CA . ASP A 1 221 ? -10.656 -11.242 3.674 1 97.81 221 ASP A CA 1
ATOM 1673 C C . ASP A 1 221 ? -9.82 -10.039 3.234 1 97.81 221 ASP A C 1
ATOM 1675 O O . ASP A 1 221 ? -9.992 -9.531 2.123 1 97.81 221 ASP A O 1
ATOM 1679 N N . ASN A 1 222 ? -8.922 -9.562 4.094 1 98.5 222 ASN A N 1
ATOM 1680 C CA . ASN A 1 222 ? -7.91 -8.562 3.793 1 98.5 222 ASN A CA 1
ATOM 1681 C C . ASN A 1 222 ? -6.574 -8.898 4.449 1 98.5 222 ASN A C 1
ATOM 1683 O O . ASN A 1 222 ? -6.539 -9.492 5.527 1 98.5 222 ASN A O 1
ATOM 1687 N N . ALA A 1 223 ? -5.523 -8.477 3.773 1 98.69 223 ALA A N 1
ATOM 1688 C CA . ALA A 1 223 ? -4.203 -8.742 4.34 1 98.69 223 ALA A CA 1
ATOM 1689 C C . ALA A 1 223 ? -3.152 -7.805 3.754 1 98.69 223 ALA A C 1
ATOM 1691 O O . ALA A 1 223 ? -3.307 -7.312 2.633 1 98.69 223 ALA A O 1
ATOM 1692 N N . VAL A 1 224 ? -2.148 -7.574 4.543 1 98.81 224 VAL A N 1
ATOM 1693 C CA . VAL A 1 224 ? -0.955 -6.832 4.148 1 98.81 224 VAL A CA 1
ATOM 1694 C C . VAL A 1 224 ? 0.292 -7.566 4.641 1 98.81 224 VAL A C 1
ATOM 1696 O O . VAL A 1 224 ? 0.341 -8.023 5.781 1 98.81 224 VAL A O 1
ATOM 1699 N N . ILE A 1 225 ? 1.239 -7.723 3.76 1 98.94 225 ILE A N 1
ATOM 1700 C CA . ILE A 1 225 ? 2.559 -8.211 4.148 1 98.94 225 ILE A CA 1
ATOM 1701 C C . ILE A 1 225 ? 3.619 -7.176 3.783 1 98.94 225 ILE A C 1
ATOM 1703 O O . ILE A 1 225 ? 3.646 -6.676 2.656 1 98.94 225 ILE A O 1
ATOM 1707 N N . VAL A 1 226 ? 4.395 -6.832 4.738 1 98.94 226 VAL A N 1
ATOM 1708 C CA . VAL A 1 226 ? 5.562 -5.984 4.516 1 98.94 226 VAL A CA 1
ATOM 1709 C C . VAL A 1 226 ? 6.836 -6.82 4.613 1 98.94 226 VAL A C 1
ATOM 1711 O O . VAL A 1 226 ? 7.051 -7.523 5.605 1 98.94 226 VAL A O 1
ATOM 1714 N N . MET A 1 227 ? 7.594 -6.77 3.547 1 98.94 227 MET A N 1
ATOM 1715 C CA . MET A 1 227 ? 8.859 -7.496 3.461 1 98.94 227 MET A CA 1
ATOM 1716 C C . MET A 1 227 ? 10.047 -6.543 3.582 1 98.94 227 MET A C 1
ATOM 1718 O O . MET A 1 227 ? 10.055 -5.48 2.957 1 98.94 227 MET A O 1
ATOM 1722 N N . GLN A 1 228 ? 11.031 -6.977 4.352 1 98.81 228 GLN A N 1
ATOM 1723 C CA . GLN A 1 228 ? 12.148 -6.078 4.605 1 98.81 228 GLN A CA 1
ATOM 1724 C C . GLN A 1 228 ? 13.477 -6.734 4.234 1 98.81 228 GLN A C 1
ATOM 1726 O O . GLN A 1 228 ? 13.672 -7.93 4.473 1 98.81 228 GLN A O 1
ATOM 1731 N N . TRP A 1 229 ? 14.32 -6.027 3.555 1 98.56 229 TRP A N 1
ATOM 1732 C CA . TRP A 1 229 ? 15.75 -6.254 3.354 1 98.56 229 TRP A CA 1
ATOM 1733 C C . TRP A 1 229 ? 16.578 -5.168 4.031 1 98.56 229 TRP A C 1
ATOM 1735 O O . TRP A 1 229 ? 16.031 -4.188 4.539 1 98.56 229 TRP A O 1
ATOM 1745 N N . PRO A 1 230 ? 17.891 -5.336 4.125 1 96.38 230 PRO A N 1
ATOM 1746 C CA . PRO A 1 230 ? 18.688 -4.266 4.723 1 96.38 230 PRO A CA 1
ATOM 1747 C C . PRO A 1 230 ? 18.469 -2.914 4.055 1 96.38 230 PRO A C 1
ATOM 1749 O O . PRO A 1 230 ? 18.406 -1.887 4.734 1 96.38 230 PRO A O 1
ATOM 1752 N N . ARG A 1 231 ? 18.203 -2.939 2.725 1 96.94 231 ARG A N 1
ATOM 1753 C CA . ARG A 1 231 ? 18.062 -1.685 1.996 1 96.94 231 ARG A CA 1
ATOM 1754 C C . ARG A 1 231 ? 16.891 -1.749 1.022 1 96.94 231 ARG A C 1
ATOM 1756 O O . ARG A 1 231 ? 16.984 -1.235 -0.095 1 96.94 231 ARG A O 1
ATOM 1763 N N . ALA A 1 232 ? 15.859 -2.428 1.388 1 98.69 232 ALA A N 1
ATOM 1764 C CA . ALA A 1 232 ? 14.656 -2.508 0.57 1 98.69 232 ALA A CA 1
ATOM 1765 C C . ALA A 1 232 ? 13.438 -2.836 1.426 1 98.69 232 ALA A C 1
ATOM 1767 O O . ALA A 1 232 ? 13.555 -3.475 2.475 1 98.69 232 ALA A O 1
ATOM 1768 N N . ILE A 1 233 ? 12.336 -2.385 1.073 1 98.81 233 ILE A N 1
ATOM 1769 C CA . ILE A 1 233 ? 11.031 -2.711 1.648 1 98.81 233 ILE A CA 1
ATOM 1770 C C . ILE A 1 233 ? 10.031 -2.994 0.532 1 98.81 233 ILE A C 1
ATOM 1772 O O . ILE A 1 233 ? 10 -2.287 -0.477 1 98.81 233 ILE A O 1
ATOM 1776 N N . ALA A 1 234 ? 9.305 -4.059 0.616 1 98.88 234 ALA A N 1
ATOM 1777 C CA . ALA A 1 234 ? 8.234 -4.355 -0.331 1 98.88 234 ALA A CA 1
ATOM 1778 C C . ALA A 1 234 ? 6.906 -4.574 0.392 1 98.88 234 ALA A C 1
ATOM 1780 O O . ALA A 1 234 ? 6.883 -5.008 1.546 1 98.88 234 ALA A O 1
ATOM 1781 N N . ILE A 1 235 ? 5.836 -4.199 -0.258 1 98.88 235 ILE A N 1
ATOM 1782 C CA . ILE A 1 235 ? 4.496 -4.332 0.306 1 98.88 235 ILE A CA 1
ATOM 1783 C C . ILE A 1 235 ? 3.613 -5.133 -0.649 1 98.88 235 ILE A C 1
ATOM 1785 O O . ILE A 1 235 ? 3.643 -4.914 -1.862 1 98.88 235 ILE A O 1
ATOM 1789 N N . THR A 1 236 ? 2.934 -6.082 -0.175 1 98.81 236 THR A N 1
ATOM 1790 C CA . THR A 1 236 ? 1.878 -6.754 -0.925 1 98.81 236 THR A CA 1
ATOM 1791 C C . THR A 1 236 ? 0.561 -6.719 -0.155 1 98.81 236 THR A C 1
ATOM 1793 O O . THR A 1 236 ? 0.545 -6.875 1.067 1 98.81 236 THR A O 1
ATOM 1796 N N . GLU A 1 237 ? -0.511 -6.406 -0.877 1 98.75 237 GLU A N 1
ATOM 1797 C CA . GLU A 1 237 ? -1.843 -6.258 -0.298 1 98.75 237 GLU A CA 1
ATOM 1798 C C . GLU A 1 237 ? -2.846 -7.188 -0.973 1 98.75 237 GLU A C 1
ATOM 1800 O O . GLU A 1 237 ? -2.809 -7.371 -2.191 1 98.75 237 GLU A O 1
ATOM 1805 N N . ALA A 1 238 ? -3.715 -7.715 -0.153 1 98.5 238 ALA A N 1
ATOM 1806 C CA . ALA A 1 238 ? -4.805 -8.555 -0.641 1 98.5 238 ALA A CA 1
ATOM 1807 C C . ALA A 1 238 ? -6.152 -8.07 -0.112 1 98.5 238 ALA A C 1
ATOM 1809 O O . ALA A 1 238 ? -6.262 -7.676 1.05 1 98.5 238 ALA A O 1
ATOM 1810 N N . SER A 1 239 ? -7.168 -8.086 -1.002 1 98.25 239 SER A N 1
ATOM 1811 C CA . SER A 1 239 ? -8.516 -7.742 -0.562 1 98.25 239 SER A CA 1
ATOM 1812 C C . SER A 1 239 ? -9.562 -8.562 -1.305 1 98.25 239 SER A C 1
ATOM 1814 O O . SER A 1 239 ? -9.539 -8.641 -2.535 1 98.25 239 SER A O 1
ATOM 1816 N N . TRP A 1 240 ? -10.453 -9.18 -0.534 1 97.06 240 TRP A N 1
ATOM 1817 C CA . TRP A 1 240 ? -11.656 -9.797 -1.075 1 97.06 240 TRP A CA 1
ATOM 1818 C C . TRP A 1 240 ? -12.867 -8.891 -0.894 1 97.06 240 TRP A C 1
ATOM 1820 O O . TRP A 1 240 ? -14.008 -9.359 -0.872 1 97.06 240 TRP A O 1
ATOM 1830 N N . THR A 1 241 ? -12.578 -7.551 -0.668 1 97.44 241 THR A N 1
ATOM 1831 C CA . THR A 1 241 ? -13.688 -6.695 -0.256 1 97.44 241 THR A CA 1
ATOM 1832 C C . THR A 1 241 ? -13.789 -5.473 -1.164 1 97.44 241 THR A C 1
ATOM 1834 O O . THR A 1 241 ? -14.688 -4.645 -0.997 1 97.44 241 THR A O 1
ATOM 1837 N N . GLN A 1 242 ? -12.938 -5.312 -2.111 1 97.56 242 GLN A N 1
ATOM 1838 C CA . GLN A 1 242 ? -12.922 -4.102 -2.92 1 97.56 242 GLN A CA 1
ATOM 1839 C C . GLN A 1 242 ? -14.07 -4.102 -3.928 1 97.56 242 GLN A C 1
ATOM 1841 O O . GLN A 1 242 ? -14.234 -5.055 -4.688 1 97.56 242 GLN A O 1
ATOM 1846 N N . ILE A 1 243 ? -14.797 -3.006 -3.918 1 97.06 243 ILE A N 1
ATOM 1847 C CA . ILE A 1 243 ? -15.828 -2.793 -4.926 1 97.06 243 ILE A CA 1
ATOM 1848 C C . ILE A 1 243 ? -15.234 -2.043 -6.117 1 97.06 243 ILE A C 1
ATOM 1850 O O . ILE A 1 243 ? -14.609 -0.994 -5.953 1 97.06 243 ILE A O 1
ATOM 1854 N N . GLY A 1 244 ? -15.469 -2.611 -7.309 1 95.44 244 GLY A N 1
ATOM 1855 C CA . GLY A 1 244 ? -14.945 -2.01 -8.523 1 95.44 244 GLY A CA 1
ATOM 1856 C C . GLY A 1 244 ? -13.5 -2.379 -8.805 1 95.44 244 GLY A C 1
ATOM 1857 O O . GLY A 1 244 ? -12.875 -3.107 -8.023 1 95.44 244 GLY A O 1
ATOM 1858 N N . HIS A 1 245 ? -12.953 -1.858 -9.836 1 93.88 245 HIS A N 1
ATOM 1859 C CA . HIS A 1 245 ? -11.672 -2.355 -10.336 1 93.88 245 HIS A CA 1
ATOM 1860 C C . HIS A 1 245 ? -10.57 -1.312 -10.164 1 93.88 245 HIS A C 1
ATOM 1862 O O . HIS A 1 245 ? -9.43 -1.536 -10.57 1 93.88 245 HIS A O 1
ATOM 1868 N N . LEU A 1 246 ? -11.078 -0.2 -9.492 1 92.69 246 LEU A N 1
ATOM 1869 C CA . LEU A 1 246 ? -10.047 0.796 -9.234 1 92.69 246 LEU A CA 1
ATOM 1870 C C . LEU A 1 246 ? -8.977 0.243 -8.297 1 92.69 246 LEU A C 1
ATOM 1872 O O . LEU A 1 246 ? -9.297 -0.343 -7.262 1 92.69 246 LEU A O 1
ATOM 1876 N N . THR A 1 247 ? -7.848 0.072 -8.469 1 94.38 247 THR A N 1
ATOM 1877 C CA . THR A 1 247 ? -6.672 -0.299 -7.688 1 94.38 247 THR A CA 1
ATOM 1878 C C . THR A 1 247 ? -6.582 -1.814 -7.531 1 94.38 247 THR A C 1
ATOM 1880 O O . THR A 1 247 ? -5.945 -2.311 -6.602 1 94.38 247 THR A O 1
ATOM 1883 N N . SER A 1 248 ? -7.34 -2.668 -8.219 1 94.12 248 SER A N 1
ATOM 1884 C CA . SER A 1 248 ? -7.496 -4.105 -8.031 1 94.12 248 SER A CA 1
ATOM 1885 C C . SER A 1 248 ? -6.199 -4.852 -8.32 1 94.12 248 SER A C 1
ATOM 1887 O O . SER A 1 248 ? -5.887 -5.848 -7.668 1 94.12 248 SER A O 1
ATOM 1889 N N . TYR A 1 249 ? -5.492 -4.539 -9.312 1 94.38 249 TYR A N 1
ATOM 1890 C CA . TYR A 1 249 ? -4.258 -5.207 -9.727 1 94.38 249 TYR A CA 1
ATOM 1891 C C . TYR A 1 249 ? -3.217 -4.191 -10.18 1 94.38 249 TYR A C 1
ATOM 1893 O O . TYR A 1 249 ? -3.324 -3.629 -11.273 1 94.38 249 TYR A O 1
ATOM 1901 N N . VAL A 1 250 ? -2.314 -3.924 -9.32 1 94.44 250 VAL A N 1
ATOM 1902 C CA . VAL A 1 250 ? -1.29 -2.955 -9.695 1 94.44 250 VAL A CA 1
ATOM 1903 C C . VAL A 1 250 ? 0.066 -3.398 -9.148 1 94.44 250 VAL A C 1
ATOM 1905 O O . VAL A 1 250 ? 0.163 -3.857 -8.008 1 94.44 250 VAL A O 1
ATOM 1908 N N . ALA A 1 251 ? 1.001 -3.281 -9.984 1 98 251 ALA A N 1
ATOM 1909 C CA . ALA A 1 251 ? 2.385 -3.492 -9.562 1 98 251 ALA A CA 1
ATOM 1910 C C . ALA A 1 251 ? 3.215 -2.227 -9.758 1 98 251 ALA A C 1
ATOM 1912 O O . ALA A 1 251 ? 3.064 -1.523 -10.758 1 98 251 ALA A O 1
ATOM 1913 N N . VAL A 1 252 ? 4.012 -1.952 -8.82 1 98.75 252 VAL A N 1
ATOM 1914 C CA . VAL A 1 252 ? 4.926 -0.821 -8.922 1 98.75 252 VAL A CA 1
ATOM 1915 C C . VAL A 1 252 ? 6.344 -1.273 -8.578 1 98.75 252 VAL A C 1
ATOM 1917 O O . VAL A 1 252 ? 6.547 -2.025 -7.621 1 98.75 252 VAL A O 1
ATOM 1920 N N . LEU A 1 253 ? 7.289 -0.916 -9.328 1 98.88 253 LEU A N 1
ATOM 1921 C CA . LEU A 1 253 ? 8.711 -1.079 -9.047 1 98.88 253 LEU A CA 1
ATOM 1922 C C . LEU A 1 253 ? 9.383 0.275 -8.844 1 98.88 253 LEU A C 1
ATOM 1924 O O . LEU A 1 253 ? 9.344 1.129 -9.734 1 98.88 253 LEU A O 1
ATOM 1928 N N . TYR A 1 254 ? 9.938 0.464 -7.703 1 98.75 254 TYR A N 1
ATOM 1929 C CA . TYR A 1 254 ? 10.656 1.693 -7.379 1 98.75 254 TYR A CA 1
ATOM 1930 C C . TYR A 1 254 ? 12.164 1.487 -7.48 1 98.75 254 TYR A C 1
ATOM 1932 O O . TYR A 1 254 ? 12.727 0.656 -6.766 1 98.75 254 TYR A O 1
ATOM 1940 N N . GLY A 1 255 ? 12.789 2.238 -8.328 1 98.62 255 GLY A N 1
ATOM 1941 C CA . GLY A 1 255 ? 14.242 2.225 -8.453 1 98.62 255 GLY A CA 1
ATOM 1942 C C . GLY A 1 255 ? 14.875 3.574 -8.172 1 98.62 255 GLY A C 1
ATOM 1943 O O . GLY A 1 255 ? 14.188 4.598 -8.141 1 98.62 255 GLY A O 1
ATOM 1944 N N . SER A 1 256 ? 16.172 3.551 -7.953 1 97.81 256 SER A N 1
ATOM 1945 C CA . SER A 1 256 ? 16.922 4.75 -7.602 1 97.81 256 SER A CA 1
ATOM 1946 C C . SER A 1 256 ? 16.922 5.766 -8.734 1 97.81 256 SER A C 1
ATOM 1948 O O . SER A 1 256 ? 17.266 6.934 -8.539 1 97.81 256 SER A O 1
ATOM 1950 N N . GLU A 1 257 ? 16.5 5.316 -9.945 1 97.88 257 GLU A N 1
ATOM 1951 C CA . GLU A 1 257 ? 16.547 6.223 -11.094 1 97.88 257 GLU A CA 1
ATOM 1952 C C . GLU A 1 257 ? 15.195 6.289 -11.805 1 97.88 257 GLU A C 1
ATOM 1954 O O . GLU A 1 257 ? 15.078 6.902 -12.867 1 97.88 257 GLU A O 1
ATOM 1959 N N . GLY A 1 258 ? 14.219 5.652 -11.242 1 98.31 258 GLY A N 1
ATOM 1960 C CA . GLY A 1 258 ? 12.914 5.695 -11.883 1 98.31 258 GLY A CA 1
ATOM 1961 C C . GLY A 1 258 ? 11.883 4.828 -11.188 1 98.31 258 GLY A C 1
ATOM 1962 O O . GLY A 1 258 ? 12.227 4.008 -10.328 1 98.31 258 GLY A O 1
ATOM 1963 N N . THR A 1 259 ? 10.625 5.086 -11.523 1 98.75 259 THR A N 1
ATOM 1964 C CA . THR A 1 259 ? 9.469 4.348 -11.023 1 98.75 259 THR A CA 1
ATOM 1965 C C . THR A 1 259 ? 8.664 3.752 -12.172 1 98.75 259 THR A C 1
ATOM 1967 O O . THR A 1 259 ? 8.336 4.449 -13.133 1 98.75 259 THR A O 1
ATOM 1970 N N . LEU A 1 260 ? 8.383 2.473 -12.094 1 98.81 260 LEU A N 1
ATOM 1971 C CA . LEU A 1 260 ? 7.531 1.798 -13.07 1 98.81 260 LEU A CA 1
ATOM 1972 C C . LEU A 1 260 ? 6.18 1.446 -12.469 1 98.81 260 LEU A C 1
ATOM 1974 O O . LEU A 1 260 ? 6.109 0.902 -11.359 1 98.81 260 LEU A O 1
ATOM 1978 N N . VAL A 1 261 ? 5.113 1.79 -13.172 1 98.56 261 VAL A N 1
ATOM 1979 C CA . VAL A 1 261 ? 3.766 1.373 -12.805 1 98.56 261 VAL A CA 1
ATOM 1980 C C . VAL A 1 261 ? 3.199 0.45 -13.883 1 98.56 261 VAL A C 1
ATOM 1982 O O . VAL A 1 261 ? 3.127 0.824 -15.055 1 98.56 261 VAL A O 1
ATOM 1985 N N . VAL A 1 262 ? 2.828 -0.711 -13.422 1 98.38 262 VAL A N 1
ATOM 1986 C CA . VAL A 1 262 ? 2.295 -1.731 -14.32 1 98.38 262 VAL A CA 1
ATOM 1987 C C . VAL A 1 262 ? 0.785 -1.851 -14.133 1 98.38 262 VAL A C 1
ATOM 1989 O O . VAL A 1 262 ? 0.319 -2.301 -13.086 1 98.38 262 VAL A O 1
ATOM 1992 N N . GLU A 1 263 ? 0.032 -1.505 -15.172 1 95.44 263 GLU A N 1
ATOM 1993 C CA . GLU A 1 263 ? -1.416 -1.686 -15.133 1 95.44 263 GLU A CA 1
ATOM 1994 C C . GLU A 1 263 ? -1.8 -3.131 -15.43 1 95.44 263 GLU A C 1
ATOM 1996 O O . GLU A 1 263 ? -1.082 -3.832 -16.156 1 95.44 263 GLU A O 1
ATOM 2001 N N . PRO A 1 264 ? -2.906 -3.52 -14.977 1 92.12 264 PRO A N 1
ATOM 2002 C CA . PRO A 1 264 ? -3.232 -4.949 -14.992 1 92.12 264 PRO A CA 1
ATOM 2003 C C . PRO A 1 264 ? -3.732 -5.426 -16.344 1 92.12 264 PRO A C 1
ATOM 2005 O O . PRO A 1 264 ? -3.992 -4.613 -17.234 1 92.12 264 PRO A O 1
ATOM 2008 N N . ARG A 1 265 ? -3.811 -6.707 -16.484 1 81.69 265 ARG A N 1
ATOM 2009 C CA . ARG A 1 265 ? -4.434 -7.477 -17.547 1 81.69 265 ARG A CA 1
ATOM 2010 C C . ARG A 1 265 ? -3.779 -7.184 -18.891 1 81.69 265 ARG A C 1
ATOM 2012 O O . ARG A 1 265 ? -2.863 -6.359 -18.969 1 81.69 265 ARG A O 1
ATOM 2019 N N . ASN A 1 266 ? -4.352 -8.016 -19.75 1 78.88 266 ASN A N 1
ATOM 2020 C CA . ASN A 1 266 ? -3.852 -7.883 -21.125 1 78.88 266 ASN A CA 1
ATOM 2021 C C . ASN A 1 266 ? -4.258 -6.547 -21.734 1 78.88 266 ASN A C 1
ATOM 2023 O O . ASN A 1 266 ? -5.422 -6.152 -21.656 1 78.88 266 ASN A O 1
ATOM 2027 N N . GLY A 1 267 ? -3.258 -5.746 -22.047 1 82.56 267 GLY A N 1
ATOM 2028 C CA . GLY A 1 267 ? -3.529 -4.438 -22.625 1 82.56 267 GLY A CA 1
ATOM 2029 C C . GLY A 1 267 ? -3.279 -3.299 -21.656 1 82.56 267 GLY A C 1
ATOM 2030 O O . GLY A 1 267 ? -3.486 -2.131 -21.984 1 82.56 267 GLY A O 1
ATOM 2031 N N . GLY A 1 268 ? -3.025 -3.711 -20.453 1 92.31 268 GLY A N 1
ATOM 2032 C CA . GLY A 1 268 ? -2.66 -2.648 -19.531 1 92.31 268 GLY A CA 1
ATOM 2033 C C . GLY A 1 268 ? -1.453 -1.851 -19.984 1 92.31 268 GLY A C 1
ATOM 2034 O O . GLY A 1 268 ? -0.693 -2.299 -20.844 1 92.31 268 GLY A O 1
ATOM 2035 N N . ARG A 1 269 ? -1.249 -0.678 -19.5 1 96.81 269 ARG A N 1
ATOM 2036 C CA . ARG A 1 269 ? -0.141 0.203 -19.859 1 96.81 269 ARG A CA 1
ATOM 2037 C C . ARG A 1 269 ? 1.05 -0.01 -18.922 1 96.81 269 ARG A C 1
ATOM 2039 O O . ARG A 1 269 ? 0.899 -0.556 -17.828 1 96.81 269 ARG A O 1
ATOM 2046 N N . LEU A 1 270 ? 2.162 0.286 -19.375 1 98.44 270 LEU A N 1
ATOM 2047 C CA . LEU A 1 270 ? 3.375 0.446 -18.578 1 98.44 270 LEU A CA 1
ATOM 2048 C C . LEU A 1 270 ? 3.809 1.907 -18.531 1 98.44 270 LEU A C 1
ATOM 2050 O O . LEU A 1 270 ? 4.059 2.516 -19.578 1 98.44 270 LEU A O 1
ATOM 2054 N N . LEU A 1 271 ? 3.842 2.453 -17.312 1 98.5 271 LEU A N 1
ATOM 2055 C CA . LEU A 1 271 ? 4.246 3.846 -17.156 1 98.5 271 LEU A CA 1
ATOM 2056 C C . LEU A 1 271 ? 5.613 3.938 -16.484 1 98.5 271 LEU A C 1
ATOM 2058 O O . LEU A 1 271 ? 5.926 3.15 -15.586 1 98.5 271 LEU A O 1
ATOM 2062 N N . LEU A 1 272 ? 6.383 4.871 -16.922 1 98.62 272 LEU A N 1
ATOM 2063 C CA . LEU A 1 272 ? 7.695 5.172 -16.344 1 98.62 272 LEU A CA 1
ATOM 2064 C C . LEU A 1 272 ? 7.785 6.637 -15.938 1 98.62 272 LEU A C 1
ATOM 2066 O O . LEU A 1 272 ? 7.402 7.527 -16.703 1 98.62 272 LEU A O 1
ATOM 2070 N N . ALA A 1 273 ? 8.133 6.891 -14.734 1 98.31 273 ALA A N 1
ATOM 2071 C CA . ALA A 1 273 ? 8.578 8.219 -14.32 1 98.31 273 ALA A CA 1
ATOM 2072 C C . ALA A 1 273 ? 10.07 8.219 -14 1 98.31 273 ALA A C 1
ATOM 2074 O O . ALA A 1 273 ? 10.547 7.355 -13.266 1 98.31 273 ALA A O 1
ATOM 2075 N N . ASP A 1 274 ? 10.773 9.094 -14.562 1 96.81 274 ASP A N 1
ATOM 2076 C CA . ASP A 1 274 ? 12.195 9.289 -14.273 1 96.81 274 ASP A CA 1
ATOM 2077 C C . ASP A 1 274 ? 12.547 10.773 -14.273 1 96.81 274 ASP A C 1
ATOM 2079 O O . ASP A 1 274 ? 11.664 11.633 -14.18 1 96.81 274 ASP A O 1
ATOM 2083 N N . ARG A 1 275 ? 13.828 11.141 -14.242 1 92.75 275 ARG A N 1
ATOM 2084 C CA . ARG A 1 275 ? 14.273 12.523 -14.125 1 92.75 275 ARG A CA 1
ATOM 2085 C C . ARG A 1 275 ? 13.805 13.352 -15.312 1 92.75 275 ARG A C 1
ATOM 2087 O O . ARG A 1 275 ? 13.523 14.547 -15.172 1 92.75 275 ARG A O 1
ATOM 2094 N N . GLU A 1 276 ? 13.625 12.648 -16.438 1 95 276 GLU A N 1
ATOM 2095 C CA . GLU A 1 276 ? 13.227 13.344 -17.656 1 95 276 GLU A CA 1
ATOM 2096 C C . GLU A 1 276 ? 11.703 13.398 -17.781 1 95 276 GLU A C 1
ATOM 2098 O O . GLU A 1 276 ? 11.164 14.297 -18.438 1 95 276 GLU A O 1
ATOM 2103 N N . HIS A 1 277 ? 11.078 12.422 -17.266 1 96.94 277 HIS A N 1
ATOM 2104 C CA . HIS A 1 277 ? 9.633 12.297 -17.328 1 96.94 277 HIS A CA 1
ATOM 2105 C C . HIS A 1 277 ? 9.031 12.188 -15.93 1 96.94 277 HIS A C 1
ATOM 2107 O O . HIS A 1 277 ? 8.453 11.156 -15.578 1 96.94 277 HIS A O 1
ATOM 2113 N N . GLU A 1 278 ? 9.016 13.258 -15.211 1 94.94 278 GLU A N 1
ATOM 2114 C CA . GLU A 1 278 ? 8.648 13.227 -13.805 1 94.94 278 GLU A CA 1
ATOM 2115 C C . GLU A 1 278 ? 7.172 12.867 -13.625 1 94.94 278 GLU A C 1
ATOM 2117 O O . GLU A 1 278 ? 6.801 12.219 -12.641 1 94.94 278 GLU A O 1
ATOM 2122 N N . ASP A 1 279 ? 6.355 13.289 -14.562 1 94.25 279 ASP A N 1
ATOM 2123 C CA . ASP A 1 279 ? 4.922 13.047 -14.445 1 94.25 279 ASP A CA 1
ATOM 2124 C C . ASP A 1 279 ? 4.539 11.711 -15.078 1 94.25 279 ASP A C 1
ATOM 2126 O O . ASP A 1 279 ? 3.371 11.312 -15.055 1 94.25 279 ASP A O 1
ATOM 2130 N N . GLY A 1 280 ? 5.484 11.031 -15.688 1 96.62 280 GLY A N 1
ATOM 2131 C CA . GLY A 1 280 ? 5.266 9.703 -16.25 1 96.62 280 GLY A CA 1
ATOM 2132 C C . GLY A 1 280 ? 5.105 9.719 -17.766 1 96.62 280 GLY A C 1
ATOM 2133 O O . GLY A 1 280 ? 4.648 10.711 -18.328 1 96.62 280 GLY A O 1
ATOM 2134 N N . VAL A 1 281 ? 5.551 8.695 -18.375 1 98.06 281 VAL A N 1
ATOM 2135 C CA . VAL A 1 281 ? 5.355 8.445 -19.797 1 98.06 281 VAL A CA 1
ATOM 2136 C C . VAL A 1 281 ? 4.977 6.98 -20.016 1 98.06 281 VAL A C 1
ATOM 2138 O O . VAL A 1 281 ? 5.387 6.105 -19.25 1 98.06 281 VAL A O 1
ATOM 2141 N N . GLU A 1 282 ? 4.156 6.84 -20.984 1 98.12 282 GLU A N 1
ATOM 2142 C CA . GLU A 1 282 ? 3.814 5.465 -21.328 1 98.12 282 GLU A CA 1
ATOM 2143 C C . GLU A 1 282 ? 4.91 4.824 -22.172 1 98.12 282 GLU A C 1
ATOM 2145 O O . GLU A 1 282 ? 5.375 5.414 -23.156 1 98.12 282 GLU A O 1
ATOM 2150 N N . ILE A 1 283 ? 5.289 3.652 -21.734 1 97.69 283 ILE A N 1
ATOM 2151 C CA . ILE A 1 283 ? 6.316 2.891 -22.438 1 97.69 283 ILE A CA 1
ATOM 2152 C C . ILE A 1 283 ? 5.66 1.929 -23.422 1 97.69 283 ILE A C 1
ATOM 2154 O O . ILE A 1 283 ? 4.68 1.259 -23.094 1 97.69 283 ILE A O 1
ATOM 2158 N N . GLU A 1 284 ? 6.188 1.897 -24.609 1 96.81 284 GLU A N 1
ATOM 2159 C CA . GLU A 1 284 ? 5.711 0.916 -25.578 1 96.81 284 GLU A CA 1
ATOM 2160 C C . GLU A 1 284 ? 6.047 -0.505 -25.141 1 96.81 284 GLU A C 1
ATOM 2162 O O . GLU A 1 284 ? 7.199 -0.804 -24.812 1 96.81 284 GLU A O 1
ATOM 2167 N N . VAL A 1 285 ? 5.059 -1.314 -25.156 1 96.88 285 VAL A N 1
ATOM 2168 C CA . VAL A 1 285 ? 5.207 -2.705 -24.75 1 96.88 285 VAL A CA 1
ATOM 2169 C C . VAL A 1 285 ? 5.059 -3.623 -25.953 1 96.88 285 VAL A C 1
ATOM 2171 O O . VAL A 1 285 ? 3.979 -3.721 -26.547 1 96.88 285 VAL A O 1
ATOM 2174 N N . PRO A 1 286 ? 6.078 -4.27 -26.344 1 94.5 286 PRO A N 1
ATOM 2175 C CA . PRO A 1 286 ? 5.957 -5.227 -27.453 1 94.5 286 PRO A CA 1
ATOM 2176 C C . PRO A 1 286 ? 5.129 -6.453 -27.078 1 94.5 286 PRO A C 1
ATOM 2178 O O . PRO A 1 286 ? 4.996 -6.781 -25.906 1 94.5 286 PRO A O 1
ATOM 2181 N N . PRO A 1 287 ? 4.551 -7.059 -28.109 1 94.25 287 PRO A N 1
ATOM 2182 C CA . PRO A 1 287 ? 3.889 -8.328 -27.812 1 94.25 287 PRO A CA 1
ATOM 2183 C C . PRO A 1 287 ? 4.84 -9.375 -27.219 1 94.25 287 PRO A C 1
ATOM 2185 O O . PRO A 1 287 ? 6.016 -9.422 -27.594 1 94.25 287 PRO A O 1
ATOM 2188 N N . SER A 1 288 ? 4.281 -10.188 -26.375 1 95.19 288 SER A N 1
ATOM 2189 C CA . SER A 1 288 ? 5.086 -11.266 -25.797 1 95.19 288 SER A CA 1
ATOM 2190 C C . SER A 1 288 ? 5.52 -12.258 -26.875 1 95.19 288 SER A C 1
ATOM 2192 O O . SER A 1 288 ? 4.742 -12.586 -27.781 1 95.19 288 SER A O 1
ATOM 2194 N N . PRO A 1 289 ? 6.75 -12.797 -26.75 1 95.44 289 PRO A N 1
ATOM 2195 C CA . PRO A 1 289 ? 7.082 -13.945 -27.594 1 95.44 289 PRO A CA 1
ATOM 2196 C C . PRO A 1 289 ? 6.109 -15.109 -27.406 1 95.44 289 PRO A C 1
ATOM 2198 O O . PRO A 1 289 ? 5.48 -15.234 -26.344 1 95.44 289 PRO A O 1
ATOM 2201 N N . GLU A 1 290 ? 6.031 -15.922 -28.375 1 94.81 290 GLU A N 1
ATOM 2202 C CA . GLU A 1 290 ? 5.062 -17.016 -28.391 1 94.81 290 GLU A CA 1
ATOM 2203 C C . GLU A 1 290 ? 5.199 -17.891 -27.141 1 94.81 290 GLU A C 1
ATOM 2205 O O . GLU A 1 290 ? 4.199 -18.266 -26.531 1 94.81 290 GLU A O 1
ATOM 2210 N N . GLU A 1 291 ? 6.383 -18.188 -26.797 1 95.88 291 GLU A N 1
ATOM 2211 C CA . GLU A 1 291 ? 6.625 -19.109 -25.703 1 95.88 291 GLU A CA 1
ATOM 2212 C C . GLU A 1 291 ? 6.305 -18.469 -24.359 1 95.88 291 GLU A C 1
ATOM 2214 O O . GLU A 1 291 ? 6.211 -19.156 -23.328 1 95.88 291 GLU A O 1
ATOM 2219 N N . LEU A 1 292 ? 6.086 -17.078 -24.375 1 96.38 292 LEU A N 1
ATOM 2220 C CA . LEU A 1 292 ? 5.809 -16.359 -23.141 1 96.38 292 LEU A CA 1
ATOM 2221 C C . LEU A 1 292 ? 4.395 -15.797 -23.141 1 96.38 292 LEU A C 1
ATOM 2223 O O . LEU A 1 292 ? 4.086 -14.891 -22.344 1 96.38 292 LEU A O 1
ATOM 2227 N N . ARG A 1 293 ? 3.566 -16.281 -23.984 1 96.06 293 ARG A N 1
ATOM 2228 C CA . ARG A 1 293 ? 2.223 -15.727 -24.141 1 96.06 293 ARG A CA 1
ATOM 2229 C C . ARG A 1 293 ? 1.31 -16.188 -23 1 96.06 293 ARG A C 1
ATOM 2231 O O . ARG A 1 293 ? 0.396 -15.453 -22.609 1 96.06 293 ARG A O 1
ATOM 2238 N N . ASN A 1 294 ? 1.534 -17.375 -22.578 1 97.19 294 ASN A N 1
ATOM 2239 C CA . ASN A 1 294 ? 0.742 -17.938 -21.5 1 97.19 294 ASN A CA 1
ATOM 2240 C C . ASN A 1 294 ? 1.453 -19.125 -20.828 1 97.19 294 ASN A C 1
ATOM 2242 O O . ASN A 1 294 ? 2.549 -19.5 -21.25 1 97.19 294 ASN A O 1
ATOM 2246 N N . ALA A 1 295 ? 0.84 -19.625 -19.828 1 98.38 295 ALA A N 1
ATOM 2247 C CA . ALA A 1 295 ? 1.45 -20.672 -19 1 98.38 295 ALA A CA 1
ATOM 2248 C C . ALA A 1 295 ? 1.719 -21.938 -19.812 1 98.38 295 ALA A C 1
ATOM 2250 O O . ALA A 1 295 ? 2.799 -22.516 -19.719 1 98.38 295 ALA A O 1
ATOM 2251 N N . THR A 1 296 ? 0.761 -22.359 -20.625 1 98.31 296 THR A N 1
ATOM 2252 C CA . THR A 1 296 ? 0.866 -23.562 -21.438 1 98.31 296 THR A CA 1
ATOM 2253 C C . THR A 1 296 ? 2.027 -23.453 -22.422 1 98.31 296 THR A C 1
ATOM 2255 O O . THR A 1 296 ? 2.865 -24.359 -22.516 1 98.31 296 THR A O 1
ATOM 2258 N N . ALA A 1 297 ? 2.07 -22.359 -23.109 1 98.19 297 ALA A N 1
ATOM 2259 C CA . ALA A 1 297 ? 3.121 -22.141 -24.109 1 98.19 297 ALA A CA 1
ATOM 2260 C C . ALA A 1 297 ? 4.504 -22.203 -23.469 1 98.19 297 ALA A C 1
ATOM 2262 O O . ALA A 1 297 ? 5.406 -22.875 -23.969 1 98.19 297 ALA A O 1
ATOM 2263 N N . TYR A 1 298 ? 4.672 -21.547 -22.375 1 98.62 298 TYR A N 1
ATOM 2264 C CA . TYR A 1 298 ? 5.965 -21.484 -21.703 1 98.62 298 TYR A CA 1
ATOM 2265 C C . TYR A 1 298 ? 6.363 -22.859 -21.156 1 98.62 298 TYR A C 1
ATOM 2267 O O . TYR A 1 298 ? 7.488 -23.312 -21.391 1 98.62 298 TYR A O 1
ATOM 2275 N N . PHE A 1 299 ? 5.418 -23.484 -20.484 1 98.81 299 PHE A N 1
ATOM 2276 C CA . PHE A 1 299 ? 5.664 -24.766 -19.844 1 98.81 299 PHE A CA 1
ATOM 2277 C C . PHE A 1 299 ? 6.066 -25.812 -20.875 1 98.81 299 PHE A C 1
ATOM 2279 O O . PHE A 1 299 ? 7.098 -26.469 -20.734 1 98.81 299 PHE A O 1
ATOM 2286 N N . LEU A 1 300 ? 5.316 -25.953 -21.922 1 98.69 300 LEU A N 1
ATOM 2287 C CA . LEU A 1 300 ? 5.562 -26.969 -22.938 1 98.69 300 LEU A CA 1
ATOM 2288 C C . LEU A 1 300 ? 6.828 -26.656 -23.734 1 98.69 300 LEU A C 1
ATOM 2290 O O . LEU A 1 300 ? 7.559 -27.562 -24.125 1 98.69 300 LEU A O 1
ATOM 2294 N N . HIS A 1 301 ? 7.047 -25.375 -23.922 1 98.31 301 HIS A N 1
ATOM 2295 C CA . HIS A 1 301 ? 8.281 -24.984 -24.578 1 98.31 301 HIS A CA 1
ATOM 2296 C C . HIS A 1 301 ? 9.508 -25.406 -23.766 1 98.31 301 HIS A C 1
ATOM 2298 O O . HIS A 1 301 ? 10.461 -25.938 -24.312 1 98.31 301 HIS A O 1
ATOM 2304 N N . CYS A 1 302 ? 9.469 -25.156 -22.484 1 98.62 302 CYS A N 1
ATOM 2305 C CA . CYS A 1 302 ? 10.586 -25.5 -21.609 1 98.62 302 CYS A CA 1
ATOM 2306 C C . CYS A 1 302 ? 10.812 -27 -21.609 1 98.62 302 CYS A C 1
ATOM 2308 O O . CYS A 1 302 ? 11.961 -27.469 -21.594 1 98.62 302 CYS A O 1
ATOM 2310 N N . ILE A 1 303 ? 9.711 -27.781 -21.594 1 98.5 303 ILE A N 1
ATOM 2311 C CA . ILE A 1 303 ? 9.828 -29.234 -21.625 1 98.5 303 ILE A CA 1
ATOM 2312 C C . ILE A 1 303 ? 10.43 -29.672 -22.953 1 98.5 303 ILE A C 1
ATOM 2314 O O . ILE A 1 303 ? 11.398 -30.438 -22.984 1 98.5 303 ILE A O 1
ATOM 2318 N N . ARG A 1 304 ? 9.906 -29.188 -24.047 1 97.62 304 ARG A N 1
ATOM 2319 C CA . ARG A 1 304 ? 10.305 -29.594 -25.391 1 97.62 304 ARG A CA 1
ATOM 2320 C C . ARG A 1 304 ? 11.781 -29.297 -25.641 1 97.62 304 ARG A C 1
ATOM 2322 O O . ARG A 1 304 ? 12.469 -30.094 -26.297 1 97.62 304 ARG A O 1
ATOM 2329 N N . HIS A 1 305 ? 12.25 -28.25 -25.109 1 97.31 305 HIS A N 1
ATOM 2330 C CA . HIS A 1 305 ? 13.609 -27.812 -25.406 1 97.31 305 HIS A CA 1
ATOM 2331 C C . HIS A 1 305 ? 14.531 -28.016 -24.219 1 97.31 305 HIS A C 1
ATOM 2333 O O . HIS A 1 305 ? 15.656 -27.516 -24.203 1 97.31 305 HIS A O 1
ATOM 2339 N N . ASP A 1 306 ? 14.062 -28.641 -23.266 1 98 306 ASP A N 1
ATOM 2340 C CA . ASP A 1 306 ? 14.789 -28.953 -22.031 1 98 306 ASP A CA 1
ATOM 2341 C C . ASP A 1 306 ? 15.422 -27.703 -21.438 1 98 306 ASP A C 1
ATOM 2343 O O . ASP A 1 306 ? 16.625 -27.688 -21.125 1 98 306 ASP A O 1
ATOM 2347 N N . ARG A 1 307 ? 14.656 -26.656 -21.359 1 97.81 307 ARG A N 1
ATOM 2348 C CA . ARG A 1 307 ? 15.047 -25.406 -20.719 1 97.81 307 ARG A CA 1
ATOM 2349 C C . ARG A 1 307 ? 14.484 -25.328 -19.297 1 97.81 307 ARG A C 1
ATOM 2351 O O . ARG A 1 307 ? 13.398 -25.844 -19.016 1 97.81 307 ARG A O 1
ATOM 2358 N N . PRO A 1 308 ? 15.219 -24.75 -18.391 1 97.88 308 PRO A N 1
ATOM 2359 C CA . PRO A 1 308 ? 14.695 -24.594 -17.031 1 97.88 308 PRO A CA 1
ATOM 2360 C C . PRO A 1 308 ? 13.531 -23.609 -16.953 1 97.88 308 PRO A C 1
ATOM 2362 O O . PRO A 1 308 ? 13.406 -22.719 -17.812 1 97.88 308 PRO A O 1
ATOM 2365 N N . ILE A 1 309 ? 12.695 -23.859 -16.016 1 98.38 309 ILE A N 1
ATOM 2366 C CA . ILE A 1 309 ? 11.688 -22.859 -15.672 1 98.38 309 ILE A CA 1
ATOM 2367 C C . ILE A 1 309 ? 12.336 -21.703 -14.898 1 98.38 309 ILE A C 1
ATOM 2369 O O . ILE A 1 309 ? 12.906 -21.922 -13.828 1 98.38 309 ILE A O 1
ATOM 2373 N N . GLU A 1 310 ? 12.234 -20.516 -15.422 1 97.25 310 GLU A N 1
ATOM 2374 C CA . GLU A 1 310 ? 12.938 -19.391 -14.828 1 97.25 310 GLU A CA 1
ATOM 2375 C C . GLU A 1 310 ? 11.977 -18.25 -14.5 1 97.25 310 GLU A C 1
ATOM 2377 O O . GLU A 1 310 ? 10.789 -18.312 -14.836 1 97.25 310 GLU A O 1
ATOM 2382 N N . GLY A 1 311 ? 12.5 -17.25 -13.812 1 96.44 311 GLY A N 1
ATOM 2383 C CA . GLY A 1 311 ? 11.742 -16.047 -13.531 1 96.44 311 GLY A CA 1
ATOM 2384 C C . GLY A 1 311 ? 10.648 -16.25 -12.5 1 96.44 311 GLY A C 1
ATOM 2385 O O . GLY A 1 311 ? 10.828 -17 -11.539 1 96.44 311 GLY A O 1
ATOM 2386 N N . LEU A 1 312 ? 9.562 -15.57 -12.68 1 97.62 312 LEU A N 1
ATOM 2387 C CA . LEU A 1 312 ? 8.445 -15.555 -11.742 1 97.62 312 LEU A CA 1
ATOM 2388 C C . LEU A 1 312 ? 7.898 -16.969 -11.531 1 97.62 312 LEU A C 1
ATOM 2390 O O . LEU A 1 312 ? 7.449 -17.297 -10.43 1 97.62 312 LEU A O 1
ATOM 2394 N N . CYS A 1 313 ? 7.996 -17.812 -12.531 1 98.06 313 CYS A N 1
ATOM 2395 C CA . CYS A 1 313 ? 7.316 -19.094 -12.5 1 98.06 313 CYS A CA 1
ATOM 2396 C C . CYS A 1 313 ? 8.242 -20.188 -11.977 1 98.06 313 CYS A C 1
ATOM 2398 O O . CYS A 1 313 ? 7.832 -21.344 -11.844 1 98.06 313 CYS A O 1
ATOM 2400 N N . SER A 1 314 ? 9.508 -19.875 -11.68 1 98.25 314 SER A N 1
ATOM 2401 C CA . SER A 1 314 ? 10.438 -20.875 -11.172 1 98.25 314 SER A CA 1
ATOM 2402 C C . SER A 1 314 ? 9.945 -21.469 -9.844 1 98.25 314 SER A C 1
ATOM 2404 O O . SER A 1 314 ? 9.359 -20.75 -9.031 1 98.25 314 SER A O 1
ATOM 2406 N N . PRO A 1 315 ? 10.18 -22.734 -9.664 1 98.31 315 PRO A N 1
ATOM 2407 C CA . PRO A 1 315 ? 9.734 -23.344 -8.406 1 98.31 315 PRO A CA 1
ATOM 2408 C C . PRO A 1 315 ? 10.461 -22.766 -7.188 1 98.31 315 PRO A C 1
ATOM 2410 O O . PRO A 1 315 ? 9.898 -22.734 -6.09 1 98.31 315 PRO A O 1
ATOM 2413 N N . GLU A 1 316 ? 11.711 -22.266 -7.324 1 98.44 316 GLU A N 1
ATOM 2414 C CA . GLU A 1 316 ? 12.453 -21.672 -6.219 1 98.44 316 GLU A CA 1
ATOM 2415 C C . GLU A 1 316 ? 11.797 -20.375 -5.75 1 98.44 316 GLU A C 1
ATOM 2417 O O . GLU A 1 316 ? 11.648 -20.141 -4.551 1 98.44 316 GLU A O 1
ATOM 2422 N N . VAL A 1 317 ? 11.391 -19.547 -6.73 1 98.56 317 VAL A N 1
ATOM 2423 C CA . VAL A 1 317 ? 10.719 -18.297 -6.41 1 98.56 317 VAL A CA 1
ATOM 2424 C C . VAL A 1 317 ? 9.406 -18.578 -5.688 1 98.56 317 VAL A C 1
ATOM 2426 O O . VAL A 1 317 ? 9.086 -17.922 -4.691 1 98.56 317 VAL A O 1
ATOM 2429 N N . SER A 1 318 ? 8.711 -19.562 -6.191 1 98.69 318 SER A N 1
ATOM 2430 C CA . SER A 1 318 ? 7.41 -19.891 -5.609 1 98.69 318 SER A CA 1
ATOM 2431 C C . SER A 1 318 ? 7.562 -20.484 -4.215 1 98.69 318 SER A C 1
ATOM 2433 O O . SER A 1 318 ? 6.758 -20.203 -3.324 1 98.69 318 SER A O 1
ATOM 2435 N N . ARG A 1 319 ? 8.57 -21.328 -4.039 1 98.31 319 ARG A N 1
ATOM 2436 C CA . ARG A 1 319 ? 8.859 -21.859 -2.709 1 98.31 319 ARG A CA 1
ATOM 2437 C C . ARG A 1 319 ? 9.172 -20.734 -1.732 1 98.31 319 ARG A C 1
ATOM 2439 O O . ARG A 1 319 ? 8.648 -20.703 -0.618 1 98.31 319 ARG A O 1
ATOM 2446 N N . ASP A 1 320 ? 10.039 -19.828 -2.137 1 98.56 320 ASP A N 1
ATOM 2447 C CA . ASP A 1 320 ? 10.406 -18.688 -1.293 1 98.56 320 ASP A CA 1
ATOM 2448 C C . ASP A 1 320 ? 9.195 -17.797 -1.012 1 98.56 320 ASP A C 1
ATOM 2450 O O . ASP A 1 320 ? 9.047 -17.281 0.095 1 98.56 320 ASP A O 1
ATOM 2454 N N . ALA A 1 321 ? 8.344 -17.562 -2.014 1 98.75 321 ALA A N 1
ATOM 2455 C CA . ALA A 1 321 ? 7.113 -16.812 -1.813 1 98.75 321 ALA A CA 1
ATOM 2456 C C . ALA A 1 321 ? 6.227 -17.484 -0.764 1 98.75 321 ALA A C 1
ATOM 2458 O O . ALA A 1 321 ? 5.605 -16.797 0.058 1 98.75 321 ALA A O 1
ATOM 2459 N N . GLN A 1 322 ? 6.172 -18.812 -0.817 1 98.5 322 GLN A N 1
ATOM 2460 C CA . GLN A 1 322 ? 5.406 -19.547 0.186 1 98.5 322 GLN A CA 1
ATOM 2461 C C . GLN A 1 322 ? 5.957 -19.297 1.588 1 98.5 322 GLN A C 1
ATOM 2463 O O . GLN A 1 322 ? 5.191 -19.172 2.547 1 98.5 322 GLN A O 1
ATOM 2468 N N . GLU A 1 323 ? 7.281 -19.266 1.706 1 98.62 323 GLU A N 1
ATOM 2469 C CA . GLU A 1 323 ? 7.895 -18.984 3 1 98.62 323 GLU A CA 1
ATOM 2470 C C . GLU A 1 323 ? 7.523 -17.578 3.492 1 98.62 323 GLU A C 1
ATOM 2472 O O . GLU A 1 323 ? 7.25 -17.391 4.68 1 98.62 323 GLU A O 1
ATOM 2477 N N . ILE A 1 324 ? 7.492 -16.625 2.631 1 98.88 324 ILE A N 1
ATOM 2478 C CA . ILE A 1 324 ? 7.098 -15.258 2.955 1 98.88 324 ILE A CA 1
ATOM 2479 C C . ILE A 1 324 ? 5.652 -15.242 3.451 1 98.88 324 ILE A C 1
ATOM 2481 O O . ILE A 1 324 ? 5.34 -14.586 4.453 1 98.88 324 ILE A O 1
ATOM 2485 N N . LEU A 1 325 ? 4.781 -15.984 2.75 1 98.69 325 LEU A N 1
ATOM 2486 C CA . LEU A 1 325 ? 3.377 -16.047 3.145 1 98.69 325 LEU A CA 1
ATOM 2487 C C . LEU A 1 325 ? 3.229 -16.641 4.535 1 98.69 325 LEU A C 1
ATOM 2489 O O . LEU A 1 325 ? 2.48 -16.125 5.367 1 98.69 325 LEU A O 1
ATOM 2493 N N . GLU A 1 326 ? 3.943 -17.75 4.762 1 98.19 326 GLU A N 1
ATOM 2494 C CA . GLU A 1 326 ? 3.887 -18.391 6.07 1 98.19 326 GLU A CA 1
ATOM 2495 C C . GLU A 1 326 ? 4.406 -17.453 7.164 1 98.19 326 GLU A C 1
ATOM 2497 O O . GLU A 1 326 ? 3.816 -17.375 8.242 1 98.19 326 GLU A O 1
ATOM 2502 N N . ALA A 1 327 ? 5.5 -16.797 6.883 1 98.69 327 ALA A N 1
ATOM 2503 C CA . ALA A 1 327 ? 6.035 -15.828 7.828 1 98.69 327 ALA A CA 1
ATOM 2504 C C . ALA A 1 327 ? 5.02 -14.719 8.102 1 98.69 327 ALA A C 1
ATOM 2506 O O . ALA A 1 327 ? 4.879 -14.266 9.242 1 98.69 327 ALA A O 1
ATOM 2507 N N . GLY A 1 328 ? 4.34 -14.266 7.055 1 98.69 328 GLY A N 1
ATOM 2508 C CA . GLY A 1 328 ? 3.301 -13.258 7.215 1 98.69 328 GLY A CA 1
ATOM 2509 C C . GLY A 1 328 ? 2.176 -13.711 8.125 1 98.69 328 GLY A C 1
ATOM 2510 O O . GLY A 1 328 ? 1.711 -12.945 8.977 1 98.69 328 GLY A O 1
ATOM 2511 N N . LEU A 1 329 ? 1.743 -14.93 7.961 1 98.19 329 LEU A N 1
ATOM 2512 C CA . LEU A 1 329 ? 0.683 -15.492 8.789 1 98.19 329 LEU A CA 1
ATOM 2513 C C . LEU A 1 329 ? 1.136 -15.609 10.242 1 98.19 329 LEU A C 1
ATOM 2515 O O . LEU A 1 329 ? 0.381 -15.273 11.164 1 98.19 329 LEU A O 1
ATOM 2519 N N . LEU A 1 330 ? 2.371 -16.109 10.422 1 98.12 330 LEU A N 1
ATOM 2520 C CA . LEU A 1 330 ? 2.93 -16.203 11.766 1 98.12 330 LEU A CA 1
ATOM 2521 C C . LEU A 1 330 ? 3.016 -14.844 12.43 1 98.12 330 LEU A C 1
ATOM 2523 O O . LEU A 1 330 ? 2.678 -14.695 13.609 1 98.12 330 LEU A O 1
ATOM 2527 N N . SER A 1 331 ? 3.455 -13.891 11.656 1 98.75 331 SER A N 1
ATOM 2528 C CA . SER A 1 331 ? 3.549 -12.523 12.164 1 98.75 331 SER A CA 1
ATOM 2529 C C . SER A 1 331 ? 2.178 -11.984 12.562 1 98.75 331 SER A C 1
ATOM 2531 O O . SER A 1 331 ? 2.023 -11.398 13.633 1 98.75 331 SER A O 1
ATOM 2533 N N . ALA A 1 332 ? 1.21 -12.164 11.703 1 98.12 332 ALA A N 1
ATOM 2534 C CA . ALA A 1 332 ? -0.147 -11.695 11.969 1 98.12 332 ALA A CA 1
ATOM 2535 C C . ALA A 1 332 ? -0.702 -12.305 13.25 1 98.12 332 ALA A C 1
ATOM 2537 O O . ALA A 1 332 ? -1.418 -11.648 14.008 1 98.12 332 ALA A O 1
ATOM 2538 N N . SER A 1 333 ? -0.423 -13.539 13.461 1 97.44 333 SER A N 1
ATOM 2539 C CA . SER A 1 333 ? -0.929 -14.258 14.625 1 97.44 333 SER A CA 1
ATOM 2540 C C . SER A 1 333 ? -0.209 -13.828 15.898 1 97.44 333 SER A C 1
ATOM 2542 O O . SER A 1 333 ? -0.84 -13.625 16.938 1 97.44 333 SER A O 1
ATOM 2544 N N . SER A 1 334 ? 1.127 -13.633 15.82 1 97.75 334 SER A N 1
ATOM 2545 C CA . SER A 1 334 ? 1.927 -13.359 17.016 1 97.75 334 SER A CA 1
ATOM 2546 C C . SER A 1 334 ? 1.968 -11.867 17.328 1 97.75 334 SER A C 1
ATOM 2548 O O . SER A 1 334 ? 2.262 -11.469 18.453 1 97.75 334 SER A O 1
ATOM 2550 N N . GLY A 1 335 ? 1.789 -11.062 16.312 1 97.62 335 GLY A N 1
ATOM 2551 C CA . GLY A 1 335 ? 1.96 -9.625 16.469 1 97.62 335 GLY A CA 1
ATOM 2552 C C . GLY A 1 335 ? 3.412 -9.188 16.406 1 97.62 335 GLY A C 1
ATOM 2553 O O . GLY A 1 335 ? 3.738 -8.062 16.781 1 97.62 335 GLY A O 1
ATOM 2554 N N . GLU A 1 336 ? 4.25 -10.117 16 1 98.38 336 GLU A N 1
ATOM 2555 C CA . GLU A 1 336 ? 5.68 -9.844 15.938 1 98.38 336 GLU A CA 1
ATOM 2556 C C . GLU A 1 336 ? 6.227 -10.078 14.531 1 98.38 336 GLU A C 1
ATOM 2558 O O . GLU A 1 336 ? 5.82 -11.023 13.852 1 98.38 336 GLU A O 1
ATOM 2563 N N . ALA A 1 337 ? 7.125 -9.203 14.18 1 98.5 337 ALA A N 1
ATOM 2564 C CA . ALA A 1 337 ? 7.828 -9.453 12.93 1 98.5 337 ALA A CA 1
ATOM 2565 C C . ALA A 1 337 ? 8.555 -10.789 12.969 1 98.5 337 ALA A C 1
ATOM 2567 O O . ALA A 1 337 ? 9.062 -11.203 14.016 1 98.5 337 ALA A O 1
ATOM 2568 N N . VAL A 1 338 ? 8.664 -11.43 11.805 1 98.69 338 VAL A N 1
ATOM 2569 C CA . VAL A 1 338 ? 9.242 -12.766 11.727 1 98.69 338 VAL A CA 1
ATOM 2570 C C . VAL A 1 338 ? 10.5 -12.734 10.867 1 98.69 338 VAL A C 1
ATOM 2572 O O . VAL A 1 338 ? 10.484 -12.203 9.75 1 98.69 338 VAL A O 1
ATOM 2575 N N . SER A 1 339 ? 11.562 -13.273 11.367 1 98.19 339 SER A N 1
ATOM 2576 C CA . SER A 1 339 ? 12.812 -13.344 10.617 1 98.19 339 SER A CA 1
ATOM 2577 C C . SER A 1 339 ? 12.836 -14.555 9.695 1 98.19 339 SER A C 1
ATOM 2579 O O . SER A 1 339 ? 12.273 -15.602 10.023 1 98.19 339 SER A O 1
ATOM 2581 N N . LEU A 1 340 ? 13.469 -14.406 8.562 1 98 340 LEU A N 1
ATOM 2582 C CA . LEU A 1 340 ? 13.688 -15.5 7.625 1 98 340 LEU A CA 1
ATOM 2583 C C . LEU A 1 340 ? 15.156 -15.883 7.57 1 98 340 LEU A C 1
ATOM 2585 O O . LEU A 1 340 ? 16.031 -15.047 7.789 1 98 340 LEU A O 1
ATOM 2589 N N . PRO A 1 341 ? 15.477 -17.078 7.293 1 97.12 341 PRO A N 1
ATOM 2590 C CA . PRO A 1 341 ? 14.539 -18.141 6.938 1 97.12 341 PRO A CA 1
ATOM 2591 C C . PRO A 1 341 ? 13.805 -18.703 8.148 1 97.12 341 PRO A C 1
ATOM 2593 O O . PRO A 1 341 ? 14.305 -18.625 9.273 1 97.12 341 PRO A O 1
ATOM 2596 N N . LEU A 1 342 ? 12.656 -19.234 7.879 1 97.12 342 LEU A N 1
ATOM 2597 C CA . LEU A 1 342 ? 11.922 -19.953 8.914 1 97.12 342 LEU A CA 1
ATOM 2598 C C . LEU A 1 342 ? 12.617 -21.266 9.266 1 97.12 342 LEU A C 1
ATOM 2600 O O . LEU A 1 342 ? 13.305 -21.859 8.43 1 97.12 342 LEU A O 1
ATOM 2604 N N . PRO A 1 343 ? 12.461 -21.688 10.602 1 85.5 343 PRO A N 1
ATOM 2605 C CA . PRO A 1 343 ? 13.016 -23 10.93 1 85.5 343 PRO A CA 1
ATOM 2606 C C . PRO A 1 343 ? 12.344 -24.141 10.172 1 85.5 343 PRO A C 1
ATOM 2608 O O . PRO A 1 343 ? 11.125 -24.125 9.992 1 85.5 343 PRO A O 1
ATOM 2611 N N . VAL A 1 344 ? 13 -24.609 9.086 1 66.31 344 VAL A N 1
ATOM 2612 C CA . VAL A 1 344 ? 12.422 -25.688 8.281 1 66.31 344 VAL A CA 1
ATOM 2613 C C . VAL A 1 344 ? 12.383 -26.969 9.094 1 66.31 344 VAL A C 1
ATOM 2615 O O . VAL A 1 344 ? 13.344 -27.312 9.797 1 66.31 344 VAL A O 1
ATOM 2618 N N . TYR A 1 345 ? 11.148 -27.516 9.32 1 48.91 345 TYR A N 1
ATOM 2619 C CA . TYR A 1 345 ? 11.055 -28.812 9.977 1 48.91 345 TYR A CA 1
ATOM 2620 C C . TYR A 1 345 ? 11.773 -29.891 9.164 1 48.91 345 TYR A C 1
ATOM 2622 O O . TYR A 1 345 ? 11.859 -29.797 7.938 1 48.91 345 TYR A O 1
ATOM 2630 N N . MET B 1 1 ? -15.344 48.188 7.871 1 43.16 1 MET B N 1
ATOM 2631 C CA . MET B 1 1 ? -14.781 46.875 7.547 1 43.16 1 MET B CA 1
ATOM 2632 C C . MET B 1 1 ? -14.383 46.125 8.812 1 43.16 1 MET B C 1
ATOM 2634 O O . MET B 1 1 ? -13.852 46.719 9.75 1 43.16 1 MET B O 1
ATOM 2638 N N . ALA B 1 2 ? -15.008 45 9.078 1 60.94 2 ALA B N 1
ATOM 2639 C CA . ALA B 1 2 ? -14.727 44.375 10.367 1 60.94 2 ALA B CA 1
ATOM 2640 C C . ALA B 1 2 ? -13.227 44.312 10.633 1 60.94 2 ALA B C 1
ATOM 2642 O O . ALA B 1 2 ? -12.43 44.219 9.703 1 60.94 2 ALA B O 1
ATOM 2643 N N . ASP B 1 3 ? -12.703 44.719 11.836 1 87.62 3 ASP B N 1
ATOM 2644 C CA . ASP B 1 3 ? -11.297 44.812 12.219 1 87.62 3 ASP B CA 1
ATOM 2645 C C . ASP B 1 3 ? -10.578 43.469 11.977 1 87.62 3 ASP B C 1
ATOM 2647 O O . ASP B 1 3 ? -11.078 42.406 12.352 1 87.62 3 ASP B O 1
ATOM 2651 N N . LYS B 1 4 ? -9.586 43.469 11.125 1 96.19 4 LYS B N 1
ATOM 2652 C CA . LYS B 1 4 ? -8.805 42.281 10.789 1 96.19 4 LYS B CA 1
ATOM 2653 C C . LYS B 1 4 ? -8.164 41.656 12.031 1 96.19 4 LYS B C 1
ATOM 2655 O O . LYS B 1 4 ? -7.734 42.375 12.93 1 96.19 4 LYS B O 1
ATOM 2660 N N . LEU B 1 5 ? -8.18 40.406 12.086 1 98.44 5 LEU B N 1
ATOM 2661 C CA . LEU B 1 5 ? -7.461 39.688 13.141 1 98.44 5 LEU B CA 1
ATOM 2662 C C . LEU B 1 5 ? -5.957 39.938 13.031 1 98.44 5 LEU B C 1
ATOM 2664 O O . LEU B 1 5 ? -5.395 39.906 11.938 1 98.44 5 LEU B O 1
ATOM 2668 N N . ARG B 1 6 ? -5.344 40.312 14.125 1 98.56 6 ARG B N 1
ATOM 2669 C CA . ARG B 1 6 ? -3.902 40.5 14.18 1 98.56 6 ARG B CA 1
ATOM 2670 C C . ARG B 1 6 ? -3.168 39.188 14.344 1 98.56 6 ARG B C 1
ATOM 2672 O O . ARG B 1 6 ? -3.258 38.562 15.398 1 98.56 6 ARG B O 1
ATOM 2679 N N . VAL B 1 7 ? -2.414 38.844 13.305 1 98.75 7 VAL B N 1
ATOM 2680 C CA . VAL B 1 7 ? -1.75 37.531 13.281 1 98.75 7 VAL B CA 1
ATOM 2681 C C . VAL B 1 7 ? -0.238 37.719 13.391 1 98.75 7 VAL B C 1
ATOM 2683 O O . VAL B 1 7 ? 0.338 38.594 12.711 1 98.75 7 VAL B O 1
ATOM 2686 N N . GLY B 1 8 ? 0.369 37.062 14.312 1 98.75 8 GLY B N 1
ATOM 2687 C CA . GLY B 1 8 ? 1.818 36.969 14.391 1 98.75 8 GLY B CA 1
ATOM 2688 C C . GLY B 1 8 ? 2.361 35.625 13.938 1 98.75 8 GLY B C 1
ATOM 2689 O O . GLY B 1 8 ? 1.614 34.656 13.82 1 98.75 8 GLY B O 1
ATOM 2690 N N . VAL B 1 9 ? 3.67 35.594 13.648 1 98.75 9 VAL B N 1
ATOM 2691 C CA . VAL B 1 9 ? 4.328 34.344 13.266 1 98.75 9 VAL B CA 1
ATOM 2692 C C . VAL B 1 9 ? 5.43 34.031 14.273 1 98.75 9 VAL B C 1
ATOM 2694 O O . VAL B 1 9 ? 6.246 34.875 14.609 1 98.75 9 VAL B O 1
ATOM 2697 N N . LEU B 1 10 ? 5.332 32.812 14.781 1 98.75 10 LEU B N 1
ATOM 2698 C CA . LEU B 1 10 ? 6.395 32.281 15.617 1 98.75 10 LEU B CA 1
ATOM 2699 C C . LEU B 1 10 ? 7.184 31.203 14.875 1 98.75 10 LEU B C 1
ATOM 2701 O O . LEU B 1 10 ? 6.695 30.078 14.688 1 98.75 10 LEU B O 1
ATOM 2705 N N . GLY 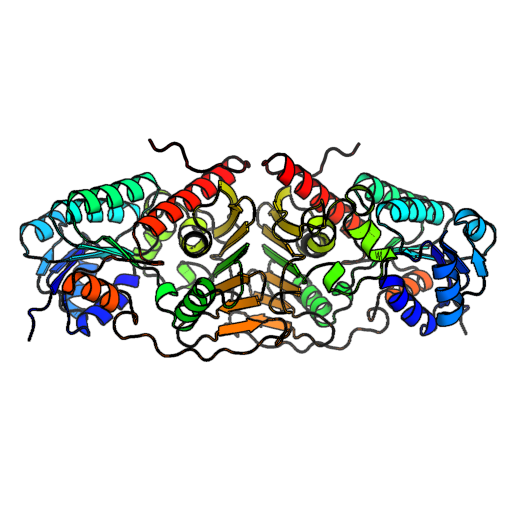B 1 11 ? 8.406 31.484 14.539 1 98.19 11 GLY B N 1
ATOM 2706 C CA . GLY B 1 11 ? 9.219 30.547 13.773 1 98.19 11 GLY B CA 1
ATOM 2707 C C . GLY B 1 11 ? 8.977 30.625 12.273 1 98.19 11 GLY B C 1
ATOM 2708 O O . GLY B 1 11 ? 7.828 30.656 11.828 1 98.19 11 GLY B O 1
ATOM 2709 N N . LEU B 1 12 ? 10.102 30.656 11.492 1 97.44 12 LEU B N 1
ATOM 2710 C CA . LEU B 1 12 ? 10.023 30.859 10.055 1 97.44 12 LEU B CA 1
ATOM 2711 C C . LEU B 1 12 ? 10.82 29.781 9.312 1 97.44 12 LEU B C 1
ATOM 2713 O O . LEU B 1 12 ? 11.086 29.922 8.117 1 97.44 12 LEU B O 1
ATOM 2717 N N . THR B 1 13 ? 11.18 28.688 10.055 1 95.56 13 THR B N 1
ATOM 2718 C CA . THR B 1 13 ? 12.078 27.703 9.445 1 95.56 13 THR B CA 1
ATOM 2719 C C . THR B 1 13 ? 11.297 26.719 8.586 1 95.56 13 THR B C 1
ATOM 2721 O O . THR B 1 13 ? 11.867 26.062 7.703 1 95.56 13 THR B O 1
ATOM 2724 N N . HIS B 1 14 ? 10.07 26.484 8.875 1 95.56 14 HIS B N 1
ATOM 2725 C CA . HIS B 1 14 ? 9.234 25.609 8.047 1 95.56 14 HIS B CA 1
ATOM 2726 C C . HIS B 1 14 ? 8.805 26.312 6.766 1 95.56 14 HIS B C 1
ATOM 2728 O O . HIS B 1 14 ? 8.062 27.297 6.812 1 95.56 14 HIS B O 1
ATOM 2734 N N . ASP B 1 15 ? 9.125 25.766 5.613 1 93.81 15 ASP B N 1
ATOM 2735 C CA . ASP B 1 15 ? 9 26.453 4.328 1 93.81 15 ASP B CA 1
ATOM 2736 C C . ASP B 1 15 ? 7.531 26.703 3.986 1 93.81 15 ASP B C 1
ATOM 2738 O O . ASP B 1 15 ? 7.223 27.594 3.186 1 93.81 15 ASP B O 1
ATOM 2742 N N . HIS B 1 16 ? 6.594 26.047 4.555 1 95.19 16 HIS B N 1
ATOM 2743 C CA . HIS B 1 16 ? 5.18 26.203 4.238 1 95.19 16 HIS B CA 1
ATOM 2744 C C . HIS B 1 16 ? 4.652 27.547 4.734 1 95.19 16 HIS B C 1
ATOM 2746 O O . HIS B 1 16 ? 3.578 27.984 4.324 1 95.19 16 HIS B O 1
ATOM 2752 N N . ILE B 1 17 ? 5.438 28.234 5.551 1 97.38 17 ILE B N 1
ATOM 2753 C CA . ILE B 1 17 ? 5 29.5 6.113 1 97.38 17 ILE B CA 1
ATOM 2754 C C . ILE B 1 17 ? 4.828 30.531 4.996 1 97.38 17 ILE B C 1
ATOM 2756 O O . ILE B 1 17 ? 3.904 31.344 5.031 1 97.38 17 ILE B O 1
ATOM 2760 N N . TRP B 1 18 ? 5.605 30.438 3.979 1 96.88 18 TRP B N 1
ATOM 2761 C CA . TRP B 1 18 ? 5.617 31.469 2.945 1 96.88 18 TRP B CA 1
ATOM 2762 C C . TRP B 1 18 ? 4.32 31.453 2.143 1 96.88 18 TRP B C 1
ATOM 2764 O O . TRP B 1 18 ? 3.76 32.5 1.838 1 96.88 18 TRP B O 1
ATOM 2774 N N . GLY B 1 19 ? 3.877 30.203 1.868 1 96.75 19 GLY B N 1
ATOM 2775 C CA . GLY B 1 19 ? 2.576 30.094 1.227 1 96.75 19 GLY B CA 1
ATOM 2776 C C . GLY B 1 19 ? 1.437 30.562 2.115 1 96.75 19 GLY B C 1
ATOM 2777 O O . GLY B 1 19 ? 0.512 31.234 1.648 1 96.75 19 GLY B O 1
ATOM 2778 N N . ASN B 1 20 ? 1.523 30.266 3.35 1 97.88 20 ASN B N 1
ATOM 2779 C CA . ASN B 1 20 ? 0.489 30.672 4.297 1 97.88 20 ASN B CA 1
ATOM 2780 C C . ASN B 1 20 ? 0.452 32.188 4.484 1 97.88 20 ASN B C 1
ATOM 2782 O O . ASN B 1 20 ? -0.62 32.781 4.645 1 97.88 20 ASN B O 1
ATOM 2786 N N . LEU B 1 21 ? 1.626 32.844 4.426 1 98.19 21 LEU B N 1
ATOM 2787 C CA . LEU B 1 21 ? 1.683 34.281 4.57 1 98.19 21 LEU B CA 1
ATOM 2788 C C . LEU B 1 21 ? 1.132 35 3.328 1 98.19 21 LEU B C 1
ATOM 2790 O O . LEU B 1 21 ? 0.516 36.062 3.426 1 98.19 21 LEU B O 1
ATOM 2794 N N . ARG B 1 22 ? 1.359 34.375 2.148 1 98.06 22 ARG B N 1
ATOM 2795 C CA . ARG B 1 22 ? 0.732 34.906 0.94 1 98.06 22 ARG B CA 1
ATOM 2796 C C . ARG B 1 22 ? -0.789 34.875 1.056 1 98.06 22 ARG B C 1
ATOM 2798 O O . ARG B 1 22 ? -1.463 35.844 0.695 1 98.06 22 ARG B O 1
ATOM 2805 N N . ASP B 1 23 ? -1.247 33.75 1.562 1 97.94 23 ASP B N 1
ATOM 2806 C CA . ASP B 1 23 ? -2.688 33.625 1.763 1 97.94 23 ASP B CA 1
ATOM 2807 C C . ASP B 1 23 ? -3.193 34.625 2.795 1 97.94 23 ASP B C 1
ATOM 2809 O O . ASP B 1 23 ? -4.27 35.219 2.631 1 97.94 23 ASP B O 1
ATOM 2813 N N . LEU B 1 24 ? -2.453 34.875 3.855 1 98.19 24 LEU B N 1
ATOM 2814 C CA . LEU B 1 24 ? -2.83 35.812 4.891 1 98.19 24 LEU B CA 1
ATOM 2815 C C . LEU B 1 24 ? -2.877 37.25 4.336 1 98.19 24 LEU B C 1
ATOM 2817 O O . LEU B 1 24 ? -3.828 37.969 4.59 1 98.19 24 LEU B O 1
ATOM 2821 N N . ASN B 1 25 ? -1.882 37.562 3.541 1 97.31 25 ASN B N 1
ATOM 2822 C CA . ASN B 1 25 ? -1.812 38.875 2.934 1 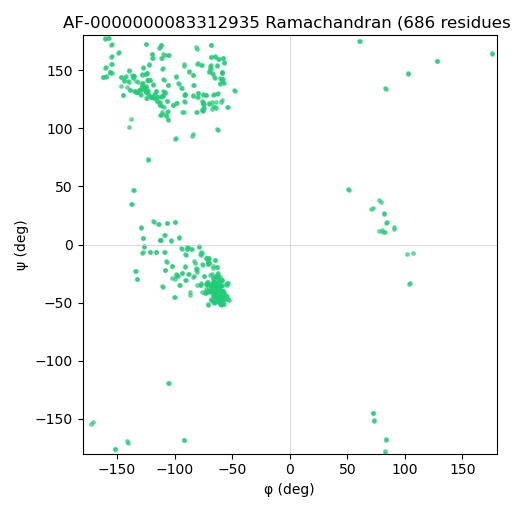97.31 25 ASN B CA 1
ATOM 2823 C C . ASN B 1 25 ? -2.998 39.156 2.006 1 97.31 25 ASN B C 1
ATOM 2825 O O . ASN B 1 25 ? -3.461 40.281 1.884 1 97.31 25 ASN B O 1
ATOM 2829 N N . ALA B 1 26 ? -3.506 38.094 1.46 1 96.62 26 ALA B N 1
ATOM 2830 C CA . ALA B 1 26 ? -4.621 38.219 0.523 1 96.62 26 ALA B CA 1
ATOM 2831 C C . ALA B 1 26 ? -5.961 38.125 1.253 1 96.62 26 ALA B C 1
ATOM 2833 O O . ALA B 1 26 ? -7.008 38.406 0.666 1 96.62 26 ALA B O 1
ATOM 2834 N N . SER B 1 27 ? -5.953 37.812 2.477 1 96.81 27 SER B N 1
ATOM 2835 C CA . SER B 1 27 ? -7.18 37.562 3.225 1 96.81 27 SER B CA 1
ATOM 2836 C C . SER B 1 27 ? -7.801 38.875 3.725 1 96.81 27 SER B C 1
ATOM 2838 O O . SER B 1 27 ? -7.094 39.75 4.234 1 96.81 27 SER B O 1
ATOM 2840 N N . PRO B 1 28 ? -9.117 39.031 3.629 1 95.88 28 PRO B N 1
ATOM 2841 C CA . PRO B 1 28 ? -9.797 40.188 4.23 1 95.88 28 PRO B CA 1
ATOM 2842 C C . PRO B 1 28 ? -10.008 40.031 5.734 1 95.88 28 PRO B C 1
ATOM 2844 O O . PRO B 1 28 ? -10.445 40.969 6.402 1 95.88 28 PRO B O 1
ATOM 2847 N N . LEU B 1 29 ? -9.594 38.875 6.285 1 97.31 29 LEU B N 1
ATOM 2848 C CA . LEU B 1 29 ? -9.977 38.562 7.656 1 97.31 29 LEU B CA 1
ATOM 2849 C C . LEU B 1 29 ? -8.82 38.812 8.617 1 97.31 29 LEU B C 1
ATOM 2851 O O . LEU B 1 29 ? -9.023 38.906 9.828 1 97.31 29 LEU B O 1
ATOM 2855 N N . GLY B 1 30 ? -7.633 38.875 8.07 1 97.69 30 GLY B N 1
ATOM 2856 C CA . GLY B 1 30 ? -6.48 38.969 8.953 1 97.69 30 GLY B CA 1
ATOM 2857 C C . GLY B 1 30 ? -5.336 39.75 8.344 1 97.69 30 GLY B C 1
ATOM 2858 O O . GLY B 1 30 ? -5.336 40.031 7.141 1 97.69 30 GLY B O 1
ATOM 2859 N N . GLU B 1 31 ? -4.426 40.125 9.195 1 97.5 31 GLU B N 1
ATOM 2860 C CA . GLU B 1 31 ? -3.217 40.812 8.758 1 97.5 31 GLU B CA 1
ATOM 2861 C C . GLU B 1 31 ? -2.002 40.375 9.562 1 97.5 31 GLU B C 1
ATOM 2863 O O . GLU B 1 31 ? -2.117 40.062 10.75 1 97.5 31 GLU B O 1
ATOM 2868 N N . LEU B 1 32 ? -0.875 40.312 8.906 1 98.38 32 LEU B N 1
ATOM 2869 C CA . LEU B 1 32 ? 0.389 40 9.57 1 98.38 32 LEU B CA 1
ATOM 2870 C C . LEU B 1 32 ? 0.898 41.219 10.344 1 98.38 32 LEU B C 1
ATOM 2872 O O . LEU B 1 32 ? 1.159 42.281 9.758 1 98.38 32 LEU B O 1
ATOM 2876 N N . VAL B 1 33 ? 1.123 41.062 11.656 1 97.75 33 VAL B N 1
ATOM 2877 C CA . VAL B 1 33 ? 1.489 42.188 12.484 1 97.75 33 VAL B CA 1
ATOM 2878 C C . VAL B 1 33 ? 2.943 42.062 12.93 1 97.75 33 VAL B C 1
ATOM 2880 O O . VAL B 1 33 ? 3.646 43.062 13.078 1 97.75 33 VAL B O 1
ATOM 2883 N N . ALA B 1 34 ? 3.34 40.875 13.188 1 98.5 34 ALA B N 1
ATOM 2884 C CA . ALA B 1 34 ? 4.672 40.656 13.742 1 98.5 34 ALA B CA 1
ATOM 2885 C C . ALA B 1 34 ? 5.199 39.281 13.422 1 98.5 34 ALA B C 1
ATOM 2887 O O . ALA B 1 34 ? 4.418 38.344 13.125 1 98.5 34 ALA B O 1
ATOM 2888 N N . ALA B 1 35 ? 6.48 39.156 13.422 1 98.75 35 ALA B N 1
ATOM 2889 C CA . ALA B 1 35 ? 7.152 37.875 13.242 1 98.75 35 ALA B CA 1
ATOM 2890 C C . ALA B 1 35 ? 8.359 37.75 14.164 1 98.75 35 ALA B C 1
ATOM 2892 O O . ALA B 1 35 ? 9.086 38.719 14.383 1 98.75 35 ALA B O 1
ATOM 2893 N N . ALA B 1 36 ? 8.516 36.594 14.695 1 98.81 36 ALA B N 1
ATOM 2894 C CA . ALA B 1 36 ? 9.672 36.312 15.555 1 98.81 36 ALA B CA 1
ATOM 2895 C C . ALA B 1 36 ? 10.422 35.094 15.094 1 98.81 36 ALA B C 1
ATOM 2897 O O . ALA B 1 36 ? 9.812 34.062 14.766 1 98.81 36 ALA B O 1
ATOM 2898 N N . ASP B 1 37 ? 11.656 35.125 15.023 1 98.44 37 ASP B N 1
ATOM 2899 C CA . ASP B 1 37 ? 12.594 34.031 14.734 1 98.44 37 ASP B CA 1
ATOM 2900 C C . ASP B 1 37 ? 14.016 34.406 15.164 1 98.44 37 ASP B C 1
ATOM 2902 O O . ASP B 1 37 ? 14.43 35.562 15.023 1 98.44 37 ASP B O 1
ATOM 2906 N N . PRO B 1 38 ? 14.75 33.406 15.656 1 97.5 38 PRO B N 1
ATOM 2907 C CA . PRO B 1 38 ? 16.125 33.75 16.047 1 97.5 38 PRO B CA 1
ATOM 2908 C C . PRO B 1 38 ? 17.031 34.031 14.852 1 97.5 38 PRO B C 1
ATOM 2910 O O . PRO B 1 38 ? 18.141 34.531 15.023 1 97.5 38 PRO B O 1
ATOM 2913 N N . ASN B 1 39 ? 16.609 33.688 13.68 1 96.75 39 ASN B N 1
ATOM 2914 C CA . ASN B 1 39 ? 17.422 33.875 12.477 1 96.75 39 ASN B CA 1
ATOM 2915 C C . ASN B 1 39 ? 17.094 35.219 11.805 1 96.75 39 ASN B C 1
ATOM 2917 O O . ASN B 1 39 ? 16.062 35.344 11.148 1 96.75 39 ASN B O 1
ATOM 2921 N N . GLN B 1 40 ? 18.062 36.125 11.805 1 97.31 40 GLN B N 1
ATOM 2922 C CA . GLN B 1 40 ? 17.875 37.469 11.25 1 97.31 40 GLN B CA 1
ATOM 2923 C C . GLN B 1 40 ? 17.547 37.406 9.758 1 97.31 40 GLN B C 1
ATOM 2925 O O . GLN B 1 40 ? 16.75 38.188 9.258 1 97.31 40 GLN B O 1
ATOM 2930 N N . GLU B 1 41 ? 18.172 36.5 9.055 1 96.94 41 GLU B N 1
ATOM 2931 C CA . GLU B 1 41 ? 17.953 36.375 7.617 1 96.94 41 GLU B CA 1
ATOM 2932 C C . GLU B 1 41 ? 16.484 36.062 7.305 1 96.94 41 GLU B C 1
ATOM 2934 O O . GLU B 1 41 ? 15.93 36.594 6.34 1 96.94 41 GLU B O 1
ATOM 2939 N N . LEU B 1 42 ? 15.914 35.25 8.094 1 97.44 42 LEU B N 1
ATOM 2940 C CA . LEU B 1 42 ? 14.516 34.875 7.902 1 97.44 42 LEU B CA 1
ATOM 2941 C C . LEU B 1 42 ? 13.602 36.062 8.25 1 97.44 42 LEU B C 1
ATOM 2943 O O . LEU B 1 42 ? 12.586 36.281 7.594 1 97.44 42 LEU B O 1
ATOM 2947 N N . LEU B 1 43 ? 13.977 36.844 9.242 1 98.06 43 LEU B N 1
ATOM 2948 C CA . LEU B 1 43 ? 13.211 38 9.617 1 98.06 43 LEU B CA 1
ATOM 2949 C C . LEU B 1 43 ? 13.273 39.062 8.523 1 98.06 43 LEU B C 1
ATOM 2951 O O . LEU B 1 43 ? 12.273 39.719 8.227 1 98.06 43 LEU B O 1
ATOM 2955 N N . ASP B 1 44 ? 14.469 39.188 7.934 1 97.56 44 ASP B N 1
ATOM 2956 C CA . ASP B 1 44 ? 14.609 40.125 6.824 1 97.56 44 ASP B CA 1
ATOM 2957 C C . ASP B 1 44 ? 13.711 39.719 5.652 1 97.56 44 ASP B C 1
ATOM 2959 O O . ASP B 1 44 ? 13.07 40.562 5.035 1 97.56 44 ASP B O 1
ATOM 2963 N N . LYS B 1 45 ? 13.656 38.469 5.438 1 96.75 45 LYS B N 1
ATOM 2964 C CA . LYS B 1 45 ? 12.859 37.938 4.332 1 96.75 45 LYS B CA 1
ATOM 2965 C C . LYS B 1 45 ? 11.367 38.188 4.559 1 96.75 45 LYS B C 1
ATOM 2967 O O . LYS B 1 45 ? 10.672 38.656 3.664 1 96.75 45 LYS B O 1
ATOM 2972 N N . VAL B 1 46 ? 10.875 37.812 5.758 1 97.56 46 VAL B N 1
ATOM 2973 C CA . VAL B 1 46 ? 9.445 37.969 6.02 1 97.56 46 VAL B CA 1
ATOM 2974 C C . VAL B 1 46 ? 9.055 39.438 5.977 1 97.56 46 VAL B C 1
ATOM 2976 O O . VAL B 1 46 ? 7.965 39.781 5.512 1 97.56 46 VAL B O 1
ATOM 2979 N N . GLN B 1 47 ? 9.898 40.312 6.469 1 96.38 47 GLN B N 1
ATOM 2980 C CA . GLN B 1 47 ? 9.625 41.75 6.426 1 96.38 47 GLN B CA 1
ATOM 2981 C C . GLN B 1 47 ? 9.594 42.25 4.984 1 96.38 47 GLN B C 1
ATOM 2983 O O . GLN B 1 47 ? 8.688 43 4.605 1 96.38 47 GLN B O 1
ATOM 2988 N N . ALA B 1 48 ? 10.523 41.844 4.188 1 96.25 48 ALA B N 1
ATOM 2989 C CA . ALA B 1 48 ? 10.672 42.344 2.816 1 96.25 48 ALA B CA 1
ATOM 2990 C C . ALA B 1 48 ? 9.555 41.781 1.926 1 96.25 48 ALA B C 1
ATOM 2992 O O . ALA B 1 48 ? 9 42.531 1.097 1 96.25 48 ALA B O 1
ATOM 2993 N N . GLU B 1 49 ? 9.211 40.562 2.148 1 96.31 49 GLU B N 1
ATOM 2994 C CA . GLU B 1 49 ? 8.344 39.875 1.188 1 96.31 49 GLU B CA 1
ATOM 2995 C C . GLU B 1 49 ? 6.891 39.875 1.657 1 96.31 49 GLU B C 1
ATOM 2997 O O . GLU B 1 49 ? 5.969 39.812 0.843 1 96.31 49 GLU B O 1
ATOM 3002 N N . HIS B 1 50 ? 6.684 39.969 2.99 1 96.19 50 HIS B N 1
ATOM 3003 C CA . HIS B 1 50 ? 5.316 39.781 3.463 1 96.19 50 HIS B CA 1
ATOM 3004 C C . HIS B 1 50 ? 4.875 40.938 4.363 1 96.19 50 HIS B C 1
ATOM 3006 O O . HIS B 1 50 ? 3.729 40.969 4.812 1 96.19 50 HIS B O 1
ATOM 3012 N N . GLY B 1 51 ? 5.746 41.812 4.703 1 93.5 51 GLY B N 1
ATOM 3013 C CA . GLY B 1 51 ? 5.387 43.062 5.32 1 93.5 51 GLY B CA 1
ATOM 3014 C C . GLY B 1 51 ? 5.094 42.938 6.805 1 93.5 51 GLY B C 1
ATOM 3015 O O . GLY B 1 51 ? 4.199 43.625 7.324 1 93.5 51 GLY B O 1
ATOM 3016 N N . ALA B 1 52 ? 5.84 42.094 7.465 1 91.5 52 ALA B N 1
ATOM 3017 C CA . ALA B 1 52 ? 5.688 42.062 8.914 1 91.5 52 ALA B CA 1
ATOM 3018 C C . ALA B 1 52 ? 6 43.406 9.547 1 91.5 52 ALA B C 1
ATOM 3020 O O . ALA B 1 52 ? 7.102 43.938 9.375 1 91.5 52 ALA B O 1
ATOM 3021 N N . GLY B 1 53 ? 5.078 43.938 10.25 1 92.12 53 GLY B N 1
ATOM 3022 C CA . GLY B 1 53 ? 5.246 45.281 10.836 1 92.12 53 GLY B CA 1
ATOM 3023 C C . GLY B 1 53 ? 6.371 45.312 11.859 1 92.12 53 GLY B C 1
ATOM 3024 O O . GLY B 1 53 ? 7.066 46.344 11.961 1 92.12 53 GLY B O 1
ATOM 3025 N N . GLN B 1 54 ? 6.457 44.312 12.633 1 97.25 54 GLN B N 1
ATOM 3026 C CA . GLN B 1 54 ? 7.492 44.188 13.656 1 97.25 54 GLN B CA 1
ATOM 3027 C C . GLN B 1 54 ? 8.156 42.812 13.617 1 97.25 54 GLN B C 1
ATOM 3029 O O . GLN B 1 54 ? 7.488 41.812 13.398 1 97.25 54 GLN B O 1
ATOM 3034 N N . VAL B 1 55 ? 9.453 42.875 13.797 1 98.06 55 VAL B N 1
ATOM 3035 C CA . VAL B 1 55 ? 10.172 41.594 13.828 1 98.06 55 VAL B CA 1
ATOM 3036 C C . VAL B 1 55 ? 10.977 41.5 15.125 1 98.06 55 VAL B C 1
ATOM 3038 O O . VAL B 1 55 ? 11.414 42.5 15.672 1 98.06 55 VAL B O 1
ATOM 3041 N N . PHE B 1 56 ? 11.094 40.312 15.617 1 98.5 56 PHE B N 1
ATOM 3042 C CA . PHE B 1 56 ? 11.75 40.062 16.891 1 98.5 56 PHE B CA 1
ATOM 3043 C C . PHE B 1 56 ? 12.68 38.844 16.797 1 98.5 56 PHE B C 1
ATOM 3045 O O . PHE B 1 56 ? 12.344 37.844 16.172 1 98.5 56 PHE B O 1
ATOM 3052 N N . LEU B 1 57 ? 13.766 38.938 17.469 1 98.38 57 LEU B N 1
ATOM 3053 C CA . LEU B 1 57 ? 14.672 37.781 17.578 1 98.38 57 LEU B CA 1
ATOM 3054 C C . LEU B 1 57 ? 14.195 36.812 18.672 1 98.38 57 LEU B C 1
ATOM 3056 O O . LEU B 1 57 ? 14.555 35.656 18.656 1 98.38 57 LEU B O 1
ATOM 3060 N N . SER B 1 58 ? 13.422 37.375 19.547 1 98.19 58 SER B N 1
ATOM 3061 C CA . SER B 1 58 ? 12.906 36.625 20.672 1 98.19 58 SER B CA 1
ATOM 3062 C C . SER B 1 58 ? 11.406 36.375 20.531 1 98.19 58 SER B C 1
ATOM 3064 O O . SER B 1 58 ? 10.641 37.344 20.359 1 98.19 58 SER B O 1
ATOM 3066 N N . TYR B 1 59 ? 11 35.094 20.734 1 98.62 59 TYR B N 1
ATOM 3067 C CA . TYR B 1 59 ? 9.586 34.75 20.688 1 98.62 59 TYR B CA 1
ATOM 3068 C C . TYR B 1 59 ? 8.836 35.438 21.844 1 98.62 59 TYR B C 1
ATOM 3070 O O . TYR B 1 59 ? 7.77 36 21.641 1 98.62 59 TYR B O 1
ATOM 3078 N N . GLU B 1 60 ? 9.391 35.344 22.969 1 98 60 GLU B N 1
ATOM 3079 C CA . GLU B 1 60 ? 8.766 35.906 24.172 1 98 60 GLU B CA 1
ATOM 3080 C C . GLU B 1 60 ? 8.586 37.406 24.047 1 98 60 GLU B C 1
ATOM 3082 O O . GLU B 1 60 ? 7.547 37.938 24.438 1 98 60 GLU B O 1
ATOM 3087 N N . GLU B 1 61 ? 9.625 38.031 23.516 1 98.25 61 GLU B N 1
ATOM 3088 C CA . GLU B 1 61 ? 9.547 39.5 23.359 1 98.25 61 GLU B CA 1
ATOM 3089 C C . GLU B 1 61 ? 8.391 39.875 22.453 1 98.25 61 GLU B C 1
ATOM 3091 O O . GLU B 1 61 ? 7.652 40.844 22.75 1 98.25 61 GLU B O 1
ATOM 3096 N N . MET B 1 62 ? 8.25 39.156 21.359 1 98.38 62 MET B N 1
ATOM 3097 C CA . MET B 1 62 ? 7.141 39.469 20.453 1 98.38 62 MET B CA 1
ATOM 3098 C C . MET B 1 62 ? 5.805 39.281 21.172 1 98.38 62 MET B C 1
ATOM 3100 O O . MET B 1 62 ? 4.938 40.156 21.125 1 98.38 62 MET B O 1
ATOM 3104 N N . LEU B 1 63 ? 5.652 38.156 21.875 1 98.25 63 LEU B N 1
ATOM 3105 C CA . LEU B 1 63 ? 4.391 37.812 22.5 1 98.25 63 LEU B CA 1
ATOM 3106 C C . LEU B 1 63 ? 4.035 38.75 23.625 1 98.25 63 LEU B C 1
ATOM 3108 O O . LEU B 1 63 ? 2.857 39 23.891 1 98.25 63 LEU B O 1
ATOM 3112 N N . ASP B 1 64 ? 5.055 39.375 24.219 1 96.69 64 ASP B N 1
ATOM 3113 C CA . ASP B 1 64 ? 4.828 40.281 25.328 1 96.69 64 ASP B CA 1
ATOM 3114 C C . ASP B 1 64 ? 4.629 41.719 24.859 1 96.69 64 ASP B C 1
ATOM 3116 O O . ASP B 1 64 ? 4.102 42.562 25.594 1 96.69 64 ASP B O 1
ATOM 3120 N N . SER B 1 65 ? 5.039 42.031 23.641 1 97.19 65 SER B N 1
ATOM 3121 C CA . SER B 1 65 ? 5.109 43.406 23.203 1 97.19 65 SER B CA 1
ATOM 3122 C C . SER B 1 65 ? 4.016 43.75 22.188 1 97.19 65 SER B C 1
ATOM 3124 O O . SER B 1 65 ? 3.695 44.906 21.969 1 97.19 65 SER B O 1
ATOM 3126 N N . VAL B 1 66 ? 3.529 42.719 21.578 1 97.75 66 VAL B N 1
ATOM 3127 C CA . VAL B 1 66 ? 2.635 42.969 20.438 1 97.75 66 VAL B CA 1
ATOM 3128 C C . VAL B 1 66 ? 1.24 42.438 20.766 1 97.75 66 VAL B C 1
ATOM 3130 O O . VAL B 1 66 ? 1.094 41.344 21.281 1 97.75 66 VAL B O 1
ATOM 3133 N N . GLU B 1 67 ? 0.2 43.25 20.531 1 97.38 67 GLU B N 1
ATOM 3134 C CA . GLU B 1 67 ? -1.176 42.781 20.656 1 97.38 67 GLU B CA 1
ATOM 3135 C C . GLU B 1 67 ? -1.559 41.906 19.469 1 97.38 67 GLU B C 1
ATOM 3137 O O . GLU B 1 67 ? -1.597 42.375 18.328 1 97.38 67 GLU B O 1
ATOM 3142 N N . LEU B 1 68 ? -1.827 40.656 19.75 1 98.38 68 LEU B N 1
ATOM 3143 C CA . LEU B 1 68 ? -2.162 39.656 18.734 1 98.38 68 LEU B CA 1
ATOM 3144 C C . LEU B 1 68 ? -3.463 38.938 19.078 1 98.38 68 LEU B C 1
ATOM 3146 O O . LEU B 1 68 ? -3.842 38.844 20.234 1 98.38 68 LEU B O 1
AT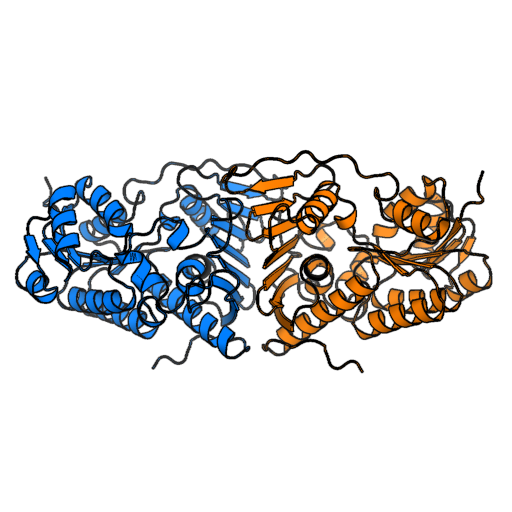OM 3150 N N . ASP B 1 69 ? -4.137 38.469 18.031 1 98.62 69 ASP B N 1
ATOM 3151 C CA . ASP B 1 69 ? -5.309 37.625 18.203 1 98.62 69 ASP B CA 1
ATOM 3152 C C . ASP B 1 69 ? -4.961 36.156 17.953 1 98.62 69 ASP B C 1
ATOM 3154 O O . ASP B 1 69 ? -5.594 35.281 18.516 1 98.62 69 ASP B O 1
ATOM 3158 N N . ALA B 1 70 ? -3.984 35.938 17.125 1 98.88 70 ALA B N 1
ATOM 3159 C CA . ALA B 1 70 ? -3.6 34.562 16.703 1 98.88 70 ALA B CA 1
ATOM 3160 C C . ALA B 1 70 ? -2.135 34.531 16.281 1 98.88 70 ALA B C 1
ATOM 3162 O O . ALA B 1 70 ? -1.523 35.562 16.016 1 98.88 70 ALA B O 1
ATOM 3163 N N . VAL B 1 71 ? -1.648 33.312 16.266 1 98.94 71 VAL B N 1
ATOM 3164 C CA . VAL B 1 71 ? -0.282 33.125 15.781 1 98.94 71 VAL B CA 1
ATOM 3165 C C . VAL B 1 71 ? -0.211 31.938 14.836 1 98.94 71 VAL B C 1
ATOM 3167 O O . VAL B 1 71 ? -0.965 30.969 14.992 1 98.94 71 VAL B O 1
ATOM 3170 N N . TYR B 1 72 ? 0.632 32.031 13.812 1 98.88 72 TYR B N 1
ATOM 3171 C CA . TYR B 1 72 ? 1.155 30.906 13.047 1 98.88 72 TYR B CA 1
ATOM 3172 C C . TYR B 1 72 ? 2.465 30.406 13.648 1 98.88 72 TYR B C 1
ATOM 3174 O O . TYR B 1 72 ? 3.357 31.203 13.953 1 98.88 72 TYR B O 1
ATOM 3182 N N . VAL B 1 73 ? 2.525 29.094 13.875 1 98.75 73 VAL B N 1
ATOM 3183 C CA . VAL B 1 73 ? 3.758 28.5 14.391 1 98.75 73 VAL B CA 1
ATOM 3184 C C . VAL B 1 73 ? 4.391 27.609 13.32 1 98.75 73 VAL B C 1
ATOM 3186 O O . VAL B 1 73 ? 3.875 26.531 13.016 1 98.75 73 VAL B O 1
ATOM 3189 N N . PHE B 1 74 ? 5.512 27.984 12.773 1 97.94 74 PHE B N 1
ATOM 3190 C CA . PHE B 1 74 ? 6.129 27.312 11.641 1 97.94 74 PHE B CA 1
ATOM 3191 C C . PHE B 1 74 ? 7.629 27.141 11.859 1 97.94 74 PHE B C 1
ATOM 3193 O O . PHE B 1 74 ? 8.43 27.453 10.977 1 97.94 74 PHE B O 1
ATOM 3200 N N . SER B 1 75 ? 8.016 26.688 13.023 1 96.25 75 SER B N 1
ATOM 3201 C CA . SER B 1 75 ? 9.352 26.219 13.367 1 96.25 75 SER B CA 1
ATOM 3202 C C . SER B 1 75 ? 9.484 24.703 13.148 1 96.25 75 SER B C 1
ATOM 3204 O O . SER B 1 75 ? 8.656 24.094 12.469 1 96.25 75 SER B O 1
ATOM 3206 N N . ASP B 1 76 ? 10.594 24.109 13.672 1 95.56 76 ASP B N 1
ATOM 3207 C CA . ASP B 1 76 ? 10.633 22.656 13.727 1 95.56 76 ASP B CA 1
ATOM 3208 C C . ASP B 1 76 ? 9.562 22.109 14.664 1 95.56 76 ASP B C 1
ATOM 3210 O O . ASP B 1 76 ? 9.031 22.828 15.5 1 95.56 76 ASP B O 1
ATOM 3214 N N . ASN B 1 77 ? 9.25 20.844 14.539 1 96.25 77 ASN B N 1
ATOM 3215 C CA . ASN B 1 77 ? 8.102 20.25 15.219 1 96.25 77 ASN B CA 1
ATOM 3216 C C . ASN B 1 77 ? 8.266 20.312 16.734 1 96.25 77 ASN B C 1
ATOM 3218 O O . ASN B 1 77 ? 7.297 20.562 17.453 1 96.25 77 ASN B O 1
ATOM 3222 N N . ALA B 1 78 ? 9.469 20.141 17.219 1 96.69 78 ALA B N 1
ATOM 3223 C CA . ALA B 1 78 ? 9.711 20.141 18.656 1 96.69 78 ALA B CA 1
ATOM 3224 C C . ALA B 1 78 ? 9.547 21.547 19.234 1 96.69 78 ALA B C 1
ATOM 3226 O O . ALA B 1 78 ? 8.773 21.75 20.172 1 96.69 78 ALA B O 1
ATOM 3227 N N . THR B 1 79 ? 10.203 22.5 18.656 1 97.25 79 THR B N 1
ATOM 3228 C CA . THR B 1 79 ? 10.109 23.891 19.078 1 97.25 79 THR B CA 1
ATOM 3229 C C . THR B 1 79 ? 8.688 24.422 18.891 1 97.25 79 THR B C 1
ATOM 3231 O O . THR B 1 79 ? 8.195 25.188 19.719 1 97.25 79 THR B O 1
ATOM 3234 N N . GLY B 1 80 ? 8.109 23.969 17.844 1 98.19 80 GLY B N 1
ATOM 3235 C CA . GLY B 1 80 ? 6.754 24.422 17.547 1 98.19 80 GLY B CA 1
ATOM 3236 C C . GLY B 1 80 ? 5.758 24.047 18.641 1 98.19 80 GLY B C 1
ATOM 3237 O O . GLY B 1 80 ? 4.855 24.828 18.953 1 98.19 80 GLY B O 1
ATOM 3238 N N . ALA B 1 81 ? 5.93 22.891 19.141 1 98.31 81 ALA B N 1
ATOM 3239 C CA . ALA B 1 81 ? 5.039 22.469 20.219 1 98.31 81 ALA B CA 1
ATOM 3240 C C . ALA B 1 81 ? 5.164 23.391 21.422 1 98.31 81 ALA B C 1
ATOM 3242 O O . ALA B 1 81 ? 4.16 23.812 22 1 98.31 81 ALA B O 1
ATOM 3243 N N . GLU B 1 82 ? 6.332 23.75 21.766 1 98.5 82 GLU B N 1
ATOM 3244 C CA . GLU B 1 82 ? 6.582 24.641 22.891 1 98.5 82 GLU B CA 1
ATOM 3245 C C . GLU B 1 82 ? 6.012 26.031 22.609 1 98.5 82 GLU B C 1
ATOM 3247 O O . GLU B 1 82 ? 5.398 26.641 23.5 1 98.5 82 GLU B O 1
ATOM 3252 N N . LEU B 1 83 ? 6.23 26.5 21.453 1 98.81 83 LEU B N 1
ATOM 3253 C CA . LEU B 1 83 ? 5.758 27.812 21.062 1 98.81 83 LEU B CA 1
ATOM 3254 C C . LEU B 1 83 ? 4.23 27.859 21.062 1 98.81 83 LEU B C 1
ATOM 3256 O O . LEU B 1 83 ? 3.637 28.875 21.453 1 98.81 83 LEU B O 1
ATOM 3260 N N . ALA B 1 84 ? 3.641 26.797 20.562 1 98.88 84 ALA B N 1
ATOM 3261 C CA . ALA B 1 84 ? 2.184 26.703 20.547 1 98.88 84 ALA B CA 1
ATOM 3262 C C . ALA B 1 84 ? 1.614 26.781 21.953 1 98.88 84 ALA B C 1
ATOM 3264 O O . ALA B 1 84 ? 0.634 27.484 22.203 1 98.88 84 ALA B O 1
ATOM 3265 N N . VAL B 1 85 ? 2.215 26.078 22.859 1 98.81 85 VAL B N 1
ATOM 3266 C CA . VAL B 1 85 ? 1.787 26.094 24.25 1 98.81 85 VAL B CA 1
ATOM 3267 C C . VAL B 1 85 ? 1.947 27.5 24.828 1 98.81 85 VAL B C 1
ATOM 3269 O O . VAL B 1 85 ? 1.025 28.031 25.453 1 98.81 85 VAL B O 1
ATOM 3272 N N . MET B 1 86 ? 3.094 28.094 24.578 1 98.69 86 MET B N 1
ATOM 3273 C CA . MET B 1 86 ? 3.391 29.438 25.062 1 98.69 86 MET B CA 1
ATOM 3274 C C . MET B 1 86 ? 2.354 30.438 24.562 1 98.69 86 MET B C 1
ATOM 3276 O O . MET B 1 86 ? 1.894 31.297 25.328 1 98.69 86 MET B O 1
ATOM 3280 N N . ALA B 1 87 ? 2.002 30.344 23.328 1 98.81 87 ALA B N 1
ATOM 3281 C CA . ALA B 1 87 ? 1.021 31.234 22.734 1 98.81 87 ALA B CA 1
ATOM 3282 C C . ALA B 1 87 ? -0.37 31 23.312 1 98.81 87 ALA B C 1
ATOM 3284 O O . ALA B 1 87 ? -1.076 31.953 23.656 1 98.81 87 ALA B O 1
ATOM 3285 N N . ALA B 1 88 ? -0.783 29.75 23.391 1 98.75 88 ALA B N 1
ATOM 3286 C CA . ALA B 1 88 ? -2.098 29.406 23.922 1 98.75 88 ALA B CA 1
ATOM 3287 C C . ALA B 1 88 ? -2.264 29.938 25.344 1 98.75 88 ALA B C 1
ATOM 3289 O O . ALA B 1 88 ? -3.311 30.484 25.703 1 98.75 88 ALA B O 1
ATOM 3290 N N . GLU B 1 89 ? -1.233 29.797 26.109 1 98.25 89 GLU B N 1
ATOM 3291 C CA . GLU B 1 89 ? -1.271 30.234 27.5 1 98.25 89 GLU B CA 1
ATOM 3292 C C . GLU B 1 89 ? -1.479 31.734 27.594 1 98.25 89 GLU B C 1
ATOM 3294 O O . GLU B 1 89 ? -1.905 32.25 28.641 1 98.25 89 GLU B O 1
ATOM 3299 N N . ARG B 1 90 ? -1.218 32.438 26.578 1 98.19 90 ARG B N 1
ATOM 3300 C CA . ARG B 1 90 ? -1.393 33.906 26.516 1 98.19 90 ARG B CA 1
ATOM 3301 C C . ARG B 1 90 ? -2.73 34.25 25.875 1 98.19 90 ARG B C 1
ATOM 3303 O O . ARG B 1 90 ? -2.994 35.438 25.609 1 98.19 90 ARG B O 1
ATOM 3310 N N . GLY B 1 91 ? -3.514 33.25 25.625 1 98.5 91 GLY B N 1
ATOM 3311 C CA . GLY B 1 91 ? -4.859 33.469 25.109 1 98.5 91 GLY B CA 1
ATOM 3312 C C . GLY B 1 91 ? -4.91 33.656 23.609 1 98.5 91 GLY B C 1
ATOM 3313 O O . GLY B 1 91 ? -5.867 34.219 23.078 1 98.5 91 GLY B O 1
ATOM 3314 N N . LEU B 1 92 ? -3.889 33.25 22.906 1 98.88 92 LEU B N 1
ATOM 3315 C CA . LEU B 1 92 ? -3.838 33.406 21.453 1 98.88 92 LEU B CA 1
ATOM 3316 C C . LEU B 1 92 ? -4.285 32.156 20.734 1 98.88 92 LEU B C 1
ATOM 3318 O O . LEU B 1 92 ? -3.945 31.031 21.172 1 98.88 92 LEU B O 1
ATOM 3322 N N . HIS B 1 93 ? -5.07 32.25 19.656 1 98.88 93 HIS B N 1
ATOM 3323 C CA . HIS B 1 93 ? -5.348 31.141 18.766 1 98.88 93 HIS B CA 1
ATOM 3324 C C . HIS B 1 93 ? -4.094 30.703 18.016 1 98.88 93 HIS B C 1
ATOM 3326 O O . HIS B 1 93 ? -3.232 31.531 17.703 1 98.88 93 HIS B O 1
ATOM 3332 N N . VAL B 1 94 ? -4.016 29.406 17.75 1 98.94 94 VAL B N 1
ATOM 3333 C CA . VAL B 1 94 ? -2.754 28.906 17.219 1 98.94 94 VAL B CA 1
ATOM 3334 C C . VAL B 1 94 ? -3.018 28.031 15.992 1 98.94 94 VAL B C 1
ATOM 3336 O O . VAL B 1 94 ? -3.893 27.172 16.016 1 98.94 94 VAL B O 1
ATOM 3339 N N . MET B 1 95 ? -2.297 28.25 14.914 1 98.88 95 MET B N 1
ATOM 3340 C CA . MET B 1 95 ? -2.195 27.328 13.781 1 98.88 95 MET B CA 1
ATOM 3341 C C . MET B 1 95 ? -0.776 26.781 13.648 1 98.88 95 MET B C 1
ATOM 3343 O O . MET B 1 95 ? 0.19 27.547 13.664 1 98.88 95 MET B O 1
ATOM 3347 N N . VAL B 1 96 ? -0.667 25.5 13.594 1 98.5 96 VAL B N 1
ATOM 3348 C CA . VAL B 1 96 ? 0.627 24.875 13.359 1 98.5 96 VAL B CA 1
ATOM 3349 C C . VAL B 1 96 ? 0.571 24.047 12.07 1 98.5 96 VAL B C 1
ATOM 3351 O O . VAL B 1 96 ? -0.514 23.734 11.57 1 98.5 96 VAL B O 1
ATOM 3354 N N . GLU B 1 97 ? 1.714 23.766 11.531 1 96.94 97 GLU B N 1
ATOM 3355 C CA . GLU B 1 97 ? 1.815 22.875 10.375 1 96.94 97 GLU B CA 1
ATOM 3356 C C . GLU B 1 97 ? 1.921 21.422 10.812 1 96.94 97 GLU B C 1
ATOM 3358 O O . GLU B 1 97 ? 2.477 21.125 11.867 1 96.94 97 GLU B O 1
ATOM 3363 N N . LYS B 1 98 ? 1.412 20.547 10.031 1 97.62 98 LYS B N 1
ATOM 3364 C CA . LYS B 1 98 ? 1.51 19.109 10.297 1 97.62 98 LYS B CA 1
ATOM 3365 C C . LYS B 1 98 ? 2.963 18.656 10.281 1 97.62 98 LYS B C 1
ATOM 3367 O O . LYS B 1 98 ? 3.803 19.234 9.602 1 97.62 98 LYS B O 1
ATOM 3372 N N . PRO B 1 99 ? 3.299 17.625 10.945 1 97.31 99 PRO B N 1
ATOM 3373 C CA . PRO B 1 99 ? 2.469 17.047 12 1 97.31 99 PRO B CA 1
ATOM 3374 C C . PRO B 1 99 ? 2.355 17.938 13.234 1 97.31 99 PRO B C 1
ATOM 3376 O O . PRO B 1 99 ? 3.068 18.938 13.336 1 97.31 99 PRO B O 1
ATOM 3379 N N . MET B 1 100 ? 1.489 17.594 14.18 1 98 100 MET B N 1
ATOM 3380 C CA . MET B 1 100 ? 1.141 18.453 15.312 1 98 100 MET B CA 1
ATOM 3381 C C . MET B 1 100 ? 2.367 18.75 16.172 1 98 100 MET B C 1
ATOM 3383 O O . MET B 1 100 ? 2.559 19.875 16.625 1 98 100 MET B O 1
ATOM 3387 N N . ALA B 1 101 ? 3.229 17.781 16.359 1 98 101 ALA B N 1
ATOM 3388 C CA . ALA B 1 101 ? 4.414 17.859 17.203 1 98 101 ALA B CA 1
ATOM 3389 C C . ALA B 1 101 ? 5.457 16.828 16.797 1 98 101 ALA B C 1
ATOM 3391 O O . ALA B 1 101 ? 5.262 16.078 15.836 1 98 101 ALA B O 1
ATOM 3392 N N . ALA B 1 102 ? 6.598 16.859 17.484 1 97.44 102 ALA B N 1
ATOM 3393 C CA . ALA B 1 102 ? 7.656 15.883 17.234 1 97.44 102 ALA B CA 1
ATOM 3394 C C . ALA B 1 102 ? 7.375 14.562 17.938 1 97.44 102 ALA B C 1
ATOM 3396 O O . ALA B 1 102 ? 7.961 13.531 17.594 1 97.44 102 ALA B O 1
ATOM 3397 N N . ASP B 1 103 ? 6.531 14.648 18.938 1 96.69 103 ASP B N 1
ATOM 3398 C CA . ASP B 1 103 ? 6.172 13.445 19.688 1 96.69 103 ASP B CA 1
ATOM 3399 C C . ASP B 1 103 ? 4.801 13.602 20.344 1 96.69 103 ASP B C 1
ATOM 3401 O O . ASP B 1 103 ? 4.191 14.664 20.281 1 96.69 103 ASP B O 1
ATOM 3405 N N . LEU B 1 104 ? 4.336 12.523 20.891 1 97.5 104 LEU B N 1
ATOM 3406 C CA . LEU B 1 104 ? 3.002 12.492 21.484 1 97.5 104 LEU B CA 1
ATOM 3407 C C . LEU B 1 104 ? 2.918 13.422 22.688 1 97.5 104 LEU B C 1
ATOM 3409 O O . LEU B 1 104 ? 1.896 14.078 22.906 1 97.5 104 LEU B O 1
ATOM 3413 N N . GLU B 1 105 ? 3.945 13.484 23.5 1 97.31 105 GLU B N 1
ATOM 3414 C CA . GLU B 1 105 ? 3.953 14.352 24.672 1 97.31 105 GLU B CA 1
ATOM 3415 C C . GLU B 1 105 ? 3.711 15.805 24.281 1 97.31 105 GLU B C 1
ATOM 3417 O O . GLU B 1 105 ? 2.891 16.5 24.891 1 97.31 105 GLU B O 1
ATOM 3422 N N . GLY B 1 106 ? 4.422 16.25 23.266 1 97.88 106 GLY B N 1
ATOM 3423 C CA . GLY B 1 106 ? 4.207 17.609 22.766 1 97.88 106 GLY B CA 1
ATOM 3424 C C . GLY B 1 106 ? 2.787 17.844 22.297 1 97.88 106 GLY B C 1
ATOM 3425 O O . GLY B 1 106 ? 2.189 18.875 22.625 1 97.88 106 GLY B O 1
ATOM 3426 N N . ALA B 1 107 ? 2.254 16.922 21.562 1 98.25 107 ALA B N 1
ATOM 3427 C CA . ALA B 1 107 ? 0.89 17.047 21.047 1 98.25 107 ALA B CA 1
ATOM 3428 C C . ALA B 1 107 ? -0.115 17.156 22.188 1 98.25 107 ALA B C 1
ATOM 3430 O O . ALA B 1 107 ? -1.035 17.969 22.141 1 98.25 107 ALA B O 1
ATOM 3431 N N . VAL B 1 108 ? 0.074 16.328 23.172 1 98 108 VAL B N 1
ATOM 3432 C CA . VAL B 1 108 ? -0.815 16.312 24.344 1 98 108 VAL B CA 1
ATOM 3433 C C . VAL B 1 108 ? -0.749 17.656 25.047 1 98 108 VAL B C 1
ATOM 3435 O O . VAL B 1 108 ? -1.779 18.219 25.422 1 98 108 VAL B O 1
ATOM 3438 N N . GLN B 1 109 ? 0.41 18.188 25.25 1 98.25 109 GLN B N 1
ATOM 3439 C CA . GLN B 1 109 ? 0.595 19.469 25.922 1 98.25 109 GLN B CA 1
ATOM 3440 C C . GLN B 1 109 ? -0.061 20.609 25.125 1 98.25 109 GLN B C 1
ATOM 3442 O O . GLN B 1 109 ? -0.692 21.484 25.719 1 98.25 109 GLN B O 1
ATOM 3447 N N . MET B 1 110 ? 0.116 20.578 23.844 1 98.69 110 MET B N 1
ATOM 3448 C CA . MET B 1 110 ? -0.498 21.594 23 1 98.69 110 MET B CA 1
ATOM 3449 C C . MET B 1 110 ? -2.014 21.594 23.156 1 98.69 110 MET B C 1
ATOM 3451 O O . MET B 1 110 ? -2.625 22.641 23.344 1 98.69 110 MET B O 1
ATOM 3455 N N . LEU B 1 111 ? -2.568 20.391 23.016 1 98.5 111 LEU B N 1
ATOM 3456 C CA . LEU B 1 111 ? -4.016 20.25 23.109 1 98.5 111 LEU B CA 1
ATOM 3457 C C . LEU B 1 111 ? -4.512 20.719 24.484 1 98.5 111 LEU B C 1
ATOM 3459 O O . LEU B 1 111 ? -5.5 21.453 24.562 1 98.5 111 LEU B O 1
ATOM 3463 N N . ALA B 1 112 ? -3.861 20.312 25.516 1 98.38 112 ALA B N 1
ATOM 3464 C CA . ALA B 1 112 ? -4.234 20.672 26.875 1 98.38 112 ALA B CA 1
ATOM 3465 C C . ALA B 1 112 ? -4.176 22.188 27.078 1 98.38 112 ALA B C 1
ATOM 3467 O O . ALA B 1 112 ? -5.086 22.781 27.656 1 98.38 112 ALA B O 1
ATOM 3468 N N . ALA B 1 113 ? -3.123 22.797 26.625 1 98.75 113 ALA B N 1
ATOM 3469 C CA . ALA B 1 113 ? -2.941 24.234 26.781 1 98.75 113 ALA B CA 1
ATOM 3470 C C . ALA B 1 113 ? -4.051 25.016 26.062 1 98.75 113 ALA B C 1
ATOM 3472 O O . ALA B 1 113 ? -4.59 25.984 26.609 1 98.75 113 ALA B O 1
ATOM 3473 N N . ALA B 1 114 ? -4.348 24.625 24.859 1 98.75 114 ALA B N 1
ATOM 3474 C CA . ALA B 1 114 ? -5.398 25.297 24.094 1 98.75 114 ALA B CA 1
ATOM 3475 C C . ALA B 1 114 ? -6.75 25.172 24.797 1 98.75 114 ALA B C 1
ATOM 3477 O O . ALA B 1 114 ? -7.5 26.141 24.891 1 98.75 114 ALA B O 1
ATOM 3478 N N . ARG B 1 115 ? -7.031 23.984 25.25 1 98.38 115 ARG B N 1
ATOM 3479 C CA . ARG B 1 115 ? -8.289 23.734 25.953 1 98.38 115 ARG B CA 1
ATOM 3480 C C . ARG B 1 115 ? -8.383 24.578 27.219 1 98.38 115 ARG B C 1
ATOM 3482 O O . ARG B 1 115 ? -9.414 25.203 27.484 1 98.38 115 ARG B O 1
ATOM 3489 N N . GLN B 1 116 ? -7.363 24.562 27.969 1 98.44 116 GLN B N 1
ATOM 3490 C CA . GLN B 1 116 ? -7.336 25.312 29.234 1 98.44 116 GLN B CA 1
ATOM 3491 C C . GLN B 1 116 ? -7.523 26.812 28.984 1 98.44 116 GLN B C 1
ATOM 3493 O O . GLN B 1 116 ? -8.219 27.484 29.75 1 98.44 116 GLN B O 1
ATOM 3498 N N . ALA B 1 117 ? -6.926 27.312 27.953 1 98.5 117 ALA B N 1
ATOM 3499 C CA . ALA B 1 117 ? -6.969 28.75 27.641 1 98.5 117 ALA B CA 1
ATOM 3500 C C . ALA B 1 117 ? -8.258 29.109 26.906 1 98.5 117 ALA B C 1
ATOM 3502 O O . ALA B 1 117 ? -8.602 30.297 26.812 1 98.5 117 ALA B O 1
ATOM 3503 N N . GLY B 1 118 ? -8.922 28.125 26.406 1 98.38 118 GLY B N 1
ATOM 3504 C CA . GLY B 1 118 ? -10.141 28.359 25.641 1 98.38 118 GLY B CA 1
ATOM 3505 C C . GLY B 1 118 ? -9.875 28.969 24.266 1 98.38 118 GLY B C 1
ATOM 3506 O O . GLY B 1 118 ? -10.656 29.797 23.797 1 98.38 118 GLY B O 1
ATOM 3507 N N . VAL B 1 119 ? -8.758 28.641 23.688 1 98.75 119 VAL B N 1
ATOM 3508 C CA . VAL B 1 119 ? -8.422 29.188 22.375 1 98.75 119 VAL B CA 1
ATOM 3509 C C . VAL B 1 119 ? -8.492 28.094 21.328 1 98.75 119 VAL B C 1
ATOM 3511 O O . VAL B 1 119 ? -8.523 26.906 21.656 1 98.75 119 VAL B O 1
ATOM 3514 N N . LYS B 1 120 ? -8.547 28.469 20.031 1 98.75 120 LYS B N 1
ATOM 3515 C CA . LYS B 1 120 ? -8.57 27.531 18.922 1 98.75 120 LYS B CA 1
ATOM 3516 C C . LYS B 1 120 ? -7.16 27.094 18.547 1 98.75 120 LYS B C 1
ATOM 3518 O O . LYS B 1 120 ? -6.246 27.906 18.469 1 98.75 120 LYS B O 1
ATOM 3523 N N . LEU B 1 121 ? -6.996 25.812 18.484 1 98.88 121 LEU B N 1
ATOM 3524 C CA . LEU B 1 121 ? -5.785 25.172 17.984 1 98.88 121 LEU B CA 1
ATOM 3525 C C . LE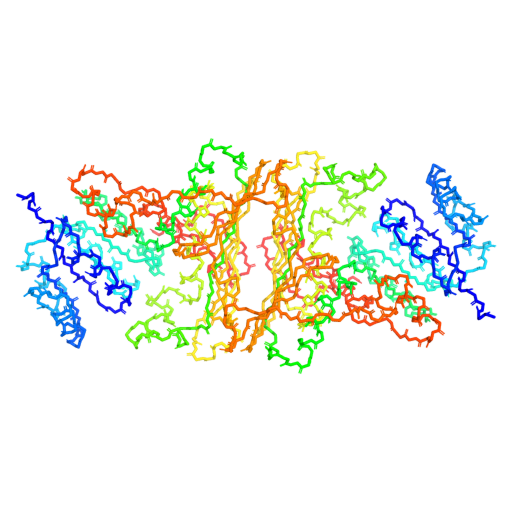U B 1 121 ? -6.07 24.406 16.688 1 98.88 121 LEU B C 1
ATOM 3527 O O . LEU B 1 121 ? -6.957 23.562 16.656 1 98.88 121 LEU B O 1
ATOM 3531 N N . MET B 1 122 ? -5.344 24.766 15.602 1 98.88 122 MET B N 1
ATOM 3532 C CA . MET B 1 122 ? -5.523 24.109 14.312 1 98.88 122 MET B CA 1
ATOM 3533 C C . MET B 1 122 ? -4.199 23.562 13.789 1 98.88 122 MET B C 1
ATOM 3535 O O . MET B 1 122 ? -3.166 24.234 13.883 1 98.88 122 MET B O 1
ATOM 3539 N N . VAL B 1 123 ? -4.223 22.375 13.375 1 98.81 123 VAL B N 1
ATOM 3540 C CA . VAL B 1 123 ? -3.105 21.812 12.617 1 98.81 123 VAL B CA 1
ATOM 3541 C C . VAL B 1 123 ? -3.414 21.859 11.125 1 98.81 123 VAL B C 1
ATOM 3543 O O . VAL B 1 123 ? -4.457 21.375 10.68 1 98.81 123 VAL B O 1
ATOM 3546 N N . ASN B 1 124 ? -2.568 22.516 10.414 1 98.44 124 ASN B N 1
ATOM 3547 C CA . ASN B 1 124 ? -2.738 22.625 8.969 1 98.44 124 ASN B CA 1
ATOM 3548 C C . ASN B 1 124 ? -2.334 21.328 8.266 1 98.44 124 ASN B C 1
ATOM 3550 O O . ASN B 1 124 ? -1.187 20.891 8.367 1 98.44 124 ASN B O 1
ATOM 3554 N N . TRP B 1 125 ? -3.256 20.703 7.66 1 97.75 125 TRP B N 1
ATOM 3555 C CA . TRP B 1 125 ? -3.025 19.578 6.762 1 97.75 125 TRP B CA 1
ATOM 3556 C C . TRP B 1 125 ? -3.209 20 5.305 1 97.75 125 TRP B C 1
ATOM 3558 O O . TRP B 1 125 ? -4.336 20.062 4.809 1 97.75 125 TRP B O 1
ATOM 3568 N N . PRO B 1 126 ? -2.176 20.125 4.559 1 96.12 126 PRO B N 1
ATOM 3569 C CA . PRO B 1 126 ? -2.287 20.656 3.201 1 96.12 126 PRO B CA 1
ATOM 3570 C C . PRO B 1 126 ? -3.301 19.891 2.348 1 96.12 126 PRO B C 1
ATOM 3572 O O . PRO B 1 126 ? -4.008 20.5 1.537 1 96.12 126 PRO B O 1
ATOM 3575 N N . PHE B 1 127 ? -3.438 18.578 2.527 1 96.5 127 PHE B N 1
ATOM 3576 C CA . PHE B 1 127 ? -4.336 17.812 1.67 1 96.5 127 PHE B CA 1
ATOM 3577 C C . PHE B 1 127 ? -5.789 18.031 2.076 1 96.5 127 PHE B C 1
ATOM 3579 O O . PHE B 1 127 ? -6.707 17.625 1.365 1 96.5 127 PHE B O 1
ATOM 3586 N N . ALA B 1 128 ? -6.023 18.75 3.197 1 97.31 128 ALA B N 1
ATOM 3587 C CA . ALA B 1 128 ? -7.383 19.062 3.631 1 97.31 128 ALA B CA 1
ATOM 3588 C C . ALA B 1 128 ? -8.039 20.078 2.699 1 97.31 128 ALA B C 1
ATOM 3590 O O . ALA B 1 128 ? -9.258 20.234 2.701 1 97.31 128 ALA B O 1
ATOM 3591 N N . TRP B 1 129 ? -7.227 20.719 1.91 1 96.88 129 TRP B N 1
ATOM 3592 C CA . TRP B 1 129 ? -7.746 21.828 1.109 1 96.88 129 TRP B CA 1
ATOM 3593 C C . TRP B 1 129 ? -7.938 21.406 -0.343 1 96.88 129 TRP B C 1
ATOM 3595 O O . TRP B 1 129 ? -8.266 22.234 -1.199 1 96.88 129 TRP B O 1
ATOM 3605 N N . TRP B 1 130 ? -7.672 20.125 -0.654 1 97 130 TRP B N 1
ATOM 3606 C CA . TRP B 1 130 ? -8.031 19.578 -1.958 1 97 130 TRP B CA 1
ATOM 3607 C C . TRP B 1 130 ? -9.539 19.438 -2.102 1 97 130 TRP B C 1
ATOM 3609 O O . TRP B 1 130 ? -10.18 18.703 -1.348 1 97 130 TRP B O 1
ATOM 3619 N N . PRO B 1 131 ? -10.117 20.109 -3.117 1 97.38 131 PRO B N 1
ATOM 3620 C CA . PRO B 1 131 ? -11.57 20 -3.275 1 97.38 131 PRO B CA 1
ATOM 3621 C C . PRO B 1 131 ? -12.031 18.562 -3.469 1 97.38 131 PRO B C 1
ATOM 3623 O O . PRO B 1 131 ? -13.102 18.172 -2.996 1 97.38 131 PRO B O 1
ATOM 3626 N N . GLN B 1 132 ? -11.234 17.766 -4.141 1 97.88 132 GLN B N 1
ATOM 3627 C CA . GLN B 1 132 ? -11.617 16.375 -4.406 1 97.88 132 GLN B CA 1
ATOM 3628 C C . GLN B 1 132 ? -11.555 15.539 -3.135 1 97.88 132 GLN B C 1
ATOM 3630 O O . GLN B 1 132 ? -12.336 14.594 -2.965 1 97.88 132 GLN B O 1
ATOM 3635 N N . LEU B 1 133 ? -10.641 15.836 -2.217 1 98.06 133 LEU B N 1
ATOM 3636 C CA . LEU B 1 133 ? -10.633 15.125 -0.944 1 98.06 133 LEU B CA 1
ATOM 3637 C C . LEU B 1 133 ? -11.805 15.562 -0.071 1 98.06 133 LEU B C 1
ATOM 3639 O O . LEU B 1 133 ? -12.43 14.727 0.596 1 98.06 133 LEU B O 1
ATOM 3643 N N . GLN B 1 134 ? -12.07 16.906 -0.078 1 97.81 134 GLN B N 1
ATOM 3644 C CA . GLN B 1 134 ? -13.25 17.391 0.627 1 97.81 134 GLN B CA 1
ATOM 3645 C C . GLN B 1 134 ? -14.508 16.656 0.162 1 97.81 134 GLN B C 1
ATOM 3647 O O . GLN B 1 134 ? -15.297 16.188 0.982 1 97.81 134 GLN B O 1
ATOM 3652 N N . LYS B 1 135 ? -14.656 16.547 -1.105 1 98 135 LYS B N 1
ATOM 3653 C CA . LYS B 1 135 ? -15.82 15.867 -1.681 1 98 135 LYS B CA 1
ATOM 3654 C C . LYS B 1 135 ? -15.82 14.391 -1.314 1 98 135 LYS B C 1
ATOM 3656 O O . LYS B 1 135 ? -16.875 13.828 -0.984 1 98 135 LYS B O 1
ATOM 3661 N N . ALA B 1 136 ? -14.672 13.75 -1.374 1 98.56 136 ALA B N 1
ATOM 3662 C CA . ALA B 1 136 ? -14.57 12.336 -1.02 1 98.56 136 ALA B CA 1
ATOM 3663 C C . ALA B 1 136 ? -15 12.102 0.424 1 98.56 136 ALA B C 1
ATOM 3665 O O . ALA B 1 136 ? -15.734 11.156 0.709 1 98.56 136 ALA B O 1
ATOM 3666 N N . LEU B 1 137 ? -14.547 12.922 1.328 1 98.38 137 LEU B N 1
ATOM 3667 C CA . LEU B 1 137 ? -14.891 12.797 2.74 1 98.38 137 LEU B CA 1
ATOM 3668 C C . LEU B 1 137 ? -16.375 13.031 2.961 1 98.38 137 LEU B C 1
ATOM 3670 O O . LEU B 1 137 ? -17 12.367 3.787 1 98.38 137 LEU B O 1
ATOM 3674 N N . GLU B 1 138 ? -16.906 14.023 2.248 1 98.06 138 GLU B N 1
ATOM 3675 C CA . GLU B 1 138 ? -18.344 14.25 2.295 1 98.06 138 GLU B CA 1
ATOM 3676 C C . GLU B 1 138 ? -19.125 13.016 1.844 1 98.06 138 GLU B C 1
ATOM 3678 O O . GLU B 1 138 ? -20.094 12.617 2.48 1 98.06 138 GLU B O 1
ATOM 3683 N N . MET B 1 139 ? -18.703 12.414 0.776 1 98.25 139 MET B N 1
ATOM 3684 C CA . MET B 1 139 ? -19.344 11.227 0.231 1 98.25 139 MET B CA 1
ATOM 3685 C C . MET B 1 139 ? -19.25 10.062 1.207 1 98.25 139 MET B C 1
ATOM 3687 O O . MET B 1 139 ? -20.219 9.32 1.393 1 98.25 139 MET B O 1
ATOM 3691 N N . ALA B 1 140 ? -18.094 9.883 1.794 1 98.12 140 ALA B N 1
ATOM 3692 C CA . ALA B 1 140 ? -17.922 8.828 2.787 1 98.12 140 ALA B CA 1
ATOM 3693 C C . ALA B 1 140 ? -18.859 9.031 3.979 1 98.12 140 ALA B C 1
ATOM 3695 O O . ALA B 1 140 ? -19.516 8.094 4.43 1 98.12 140 ALA B O 1
ATOM 3696 N N . ARG B 1 141 ? -18.938 10.219 4.438 1 97.25 141 ARG B N 1
ATOM 3697 C CA . ARG B 1 141 ? -19.734 10.555 5.609 1 97.25 141 ARG B CA 1
ATOM 3698 C C . ARG B 1 141 ? -21.219 10.375 5.32 1 97.25 141 ARG B C 1
ATOM 3700 O O . ARG B 1 141 ? -21.984 9.961 6.199 1 97.25 141 ARG B O 1
ATOM 3707 N N . SER B 1 142 ? -21.609 10.711 4.117 1 97.25 142 SER B N 1
ATOM 3708 C CA . SER B 1 142 ? -23.016 10.648 3.752 1 97.25 142 SER B CA 1
ATOM 3709 C C . SER B 1 142 ? -23.453 9.219 3.453 1 97.25 142 SER B C 1
ATOM 3711 O O . SER B 1 142 ? -24.641 8.961 3.199 1 97.25 142 SER B O 1
ATOM 3713 N N . GLY B 1 143 ? -22.484 8.312 3.406 1 97.5 143 GLY B N 1
ATOM 3714 C CA . GLY B 1 143 ? -22.812 6.914 3.18 1 97.5 143 GLY B CA 1
ATOM 3715 C C . GLY B 1 143 ? -22.812 6.535 1.712 1 97.5 143 GLY B C 1
ATOM 3716 O O . GLY B 1 143 ? -23.312 5.465 1.345 1 97.5 143 GLY B O 1
ATOM 3717 N N . ALA B 1 144 ? -22.266 7.383 0.859 1 97.06 144 ALA B N 1
ATOM 3718 C CA . ALA B 1 144 ? -22.297 7.156 -0.583 1 97.06 144 ALA B CA 1
ATOM 3719 C C . ALA B 1 144 ? -21.547 5.879 -0.955 1 97.06 144 ALA B C 1
ATOM 3721 O O . ALA B 1 144 ? -21.844 5.242 -1.967 1 97.06 144 ALA B O 1
ATOM 3722 N N . ILE B 1 145 ? -20.609 5.469 -0.121 1 98.25 145 ILE B N 1
ATOM 3723 C CA . ILE B 1 145 ? -19.859 4.258 -0.432 1 98.25 145 ILE B CA 1
ATOM 3724 C C . ILE B 1 145 ? -20.078 3.217 0.663 1 98.25 145 ILE B C 1
ATOM 3726 O O . ILE B 1 145 ? -19.281 2.299 0.83 1 98.25 145 ILE B O 1
ATOM 3730 N N . GLY B 1 146 ? -21.078 3.355 1.382 1 98.31 146 GLY B N 1
ATOM 3731 C CA . GLY B 1 146 ? -21.375 2.416 2.453 1 98.31 146 GLY B CA 1
ATOM 3732 C C . GLY B 1 146 ? -20.453 2.561 3.643 1 98.31 146 GLY B C 1
ATOM 3733 O O . GLY B 1 146 ? -20.016 3.668 3.971 1 98.31 146 GLY B O 1
ATOM 3734 N N . GLN B 1 147 ? -20.266 1.439 4.328 1 97.62 147 GLN B N 1
ATOM 3735 C CA . GLN B 1 147 ? -19.359 1.425 5.477 1 97.62 147 GLN B CA 1
ATOM 3736 C C . GLN B 1 147 ? -17.906 1.446 5.031 1 97.62 147 GLN B C 1
ATOM 3738 O O . GLN B 1 147 ? -17.438 0.529 4.348 1 97.62 147 GLN B O 1
ATOM 3743 N N . VAL B 1 148 ? -17.219 2.488 5.414 1 98.69 148 VAL B N 1
ATOM 3744 C CA . VAL B 1 148 ? -15.797 2.535 5.094 1 98.69 148 VAL B CA 1
ATOM 3745 C C . VAL B 1 148 ? -15.031 1.541 5.969 1 98.69 148 VAL B C 1
ATOM 3747 O O . VAL B 1 148 ? -15.195 1.527 7.191 1 98.69 148 VAL B O 1
ATOM 3750 N N . PHE B 1 149 ? -14.188 0.658 5.332 1 98.5 149 PHE B N 1
ATOM 3751 C CA . PHE B 1 149 ? -13.484 -0.364 6.102 1 98.5 149 PHE B CA 1
ATOM 3752 C C . PHE B 1 149 ? -11.977 -0.232 5.93 1 98.5 149 PHE B C 1
ATOM 3754 O O . PHE B 1 149 ? -11.211 -0.917 6.605 1 98.5 149 PHE B O 1
ATOM 3761 N N . SER B 1 150 ? -11.617 0.642 5.055 1 98.75 150 SER B N 1
ATOM 3762 C CA . SER B 1 150 ? -10.18 0.806 4.84 1 98.75 150 SER B CA 1
ATOM 3763 C C . SER B 1 150 ? -9.875 2.152 4.195 1 98.75 150 SER B C 1
ATOM 3765 O O . SER B 1 150 ? -10.664 2.664 3.4 1 98.75 150 SER B O 1
ATOM 3767 N N . THR B 1 151 ? -8.758 2.76 4.559 1 98.81 151 THR B N 1
ATOM 3768 C CA . THR B 1 151 ? -8.164 3.904 3.875 1 98.81 151 THR B CA 1
ATOM 3769 C C . THR B 1 151 ? -6.699 3.643 3.557 1 98.81 151 THR B C 1
ATOM 3771 O O . THR B 1 151 ? -6.02 2.914 4.281 1 98.81 151 THR B O 1
ATOM 3774 N N . LYS B 1 152 ? -6.301 4.168 2.48 1 98.62 152 LYS B N 1
ATOM 3775 C CA . LYS B 1 152 ? -4.887 4.18 2.111 1 98.62 152 LYS B CA 1
ATOM 3776 C C . LYS B 1 152 ? -4.422 5.586 1.753 1 98.62 152 LYS B C 1
ATOM 3778 O O . LYS B 1 152 ? -5.145 6.336 1.088 1 98.62 152 LYS B O 1
ATOM 3783 N N . TYR B 1 153 ? -3.32 5.914 2.217 1 98.5 153 TYR B N 1
ATOM 3784 C CA . TYR B 1 153 ? -2.68 7.16 1.806 1 98.5 153 TYR B CA 1
ATOM 3785 C C . TYR B 1 153 ? -1.185 6.957 1.591 1 98.5 153 TYR B C 1
ATOM 3787 O O . TYR B 1 153 ? -0.518 6.305 2.396 1 98.5 153 TYR B O 1
ATOM 3795 N N . ARG B 1 154 ? -0.67 7.43 0.525 1 98.12 154 ARG B N 1
ATOM 3796 C CA . ARG B 1 154 ? 0.764 7.434 0.258 1 98.12 154 ARG B CA 1
ATOM 3797 C C . ARG B 1 154 ? 1.264 8.844 -0.03 1 98.12 154 ARG B C 1
ATOM 3799 O O . ARG B 1 154 ? 0.621 9.602 -0.765 1 98.12 154 ARG B O 1
ATOM 3806 N N . SER B 1 155 ? 2.316 9.219 0.578 1 97.25 155 SER B N 1
ATOM 3807 C CA . SER B 1 155 ? 3.066 10.438 0.281 1 97.25 155 SER B CA 1
ATOM 3808 C C . SER B 1 155 ? 4.527 10.125 -0.028 1 97.25 155 SER B C 1
ATOM 3810 O O . SER B 1 155 ? 5.172 9.359 0.697 1 97.25 155 SER B O 1
ATOM 3812 N N . ALA B 1 156 ? 4.961 10.703 -1.103 1 96.94 156 ALA B N 1
ATOM 3813 C CA . ALA B 1 156 ? 6.312 10.344 -1.521 1 96.94 156 ALA B CA 1
ATOM 3814 C C . ALA B 1 156 ? 6.941 11.461 -2.355 1 96.94 156 ALA B C 1
ATOM 3816 O O . ALA B 1 156 ? 6.238 12.211 -3.031 1 96.94 156 ALA B O 1
ATOM 3817 N N . HIS B 1 157 ? 8.18 11.617 -2.271 1 94.19 157 HIS B N 1
ATOM 3818 C CA . HIS B 1 157 ? 9.016 12.445 -3.137 1 94.19 157 HIS B CA 1
ATOM 3819 C C . HIS B 1 157 ? 10.438 11.898 -3.217 1 94.19 157 HIS B C 1
ATOM 3821 O O . HIS B 1 157 ? 10.742 10.859 -2.629 1 94.19 157 HIS B O 1
ATOM 3827 N N . ALA B 1 158 ? 11.297 12.617 -3.9 1 92.94 158 ALA B N 1
ATOM 3828 C CA . ALA B 1 158 ? 12.633 12.102 -4.188 1 92.94 158 ALA B CA 1
ATOM 3829 C C . ALA B 1 158 ? 13.594 12.391 -3.037 1 92.94 158 ALA B C 1
ATOM 3831 O O . ALA B 1 158 ? 14.719 11.898 -3.021 1 92.94 158 ALA B O 1
ATOM 3832 N N . GLY B 1 159 ? 13.141 13.086 -2.066 1 90.44 159 GLY B N 1
ATOM 3833 C CA . GLY B 1 159 ? 13.984 13.406 -0.926 1 90.44 159 GLY B CA 1
ATOM 3834 C C . GLY B 1 159 ? 14.008 14.883 -0.597 1 90.44 159 GLY B C 1
ATOM 3835 O O . GLY B 1 159 ? 13.711 15.719 -1.454 1 90.44 159 GLY B O 1
ATOM 3836 N N . PRO B 1 160 ? 14.359 15.156 0.649 1 84.88 160 PRO B N 1
ATOM 3837 C CA . PRO B 1 160 ? 14.352 16.547 1.094 1 84.88 160 PRO B CA 1
ATOM 3838 C C . PRO B 1 160 ? 15.328 17.422 0.315 1 84.88 160 PRO B C 1
ATOM 3840 O O . PRO B 1 160 ? 15.023 18.578 -0 1 84.88 160 PRO B O 1
ATOM 3843 N N . LYS B 1 161 ? 16.438 16.906 0.02 1 81.19 161 LYS B N 1
ATOM 3844 C CA . LYS B 1 161 ? 17.406 17.672 -0.763 1 81.19 161 LYS B CA 1
ATOM 3845 C C . LYS B 1 161 ? 16.922 17.875 -2.193 1 81.19 161 LYS B C 1
ATOM 3847 O O . LYS B 1 161 ? 17.016 18.984 -2.738 1 81.19 161 LYS B O 1
ATOM 3852 N N . GLU B 1 162 ? 16.328 16.859 -2.654 1 83.12 162 GLU B N 1
ATOM 3853 C CA . GLU B 1 162 ? 15.906 16.859 -4.051 1 83.12 162 GLU B CA 1
ATOM 3854 C C . GLU B 1 162 ? 14.688 17.75 -4.262 1 83.12 162 GLU B C 1
ATOM 3856 O O . GLU B 1 162 ? 14.461 18.25 -5.367 1 83.12 162 GLU B O 1
ATOM 3861 N N . LEU B 1 163 ? 13.852 17.938 -3.227 1 79.81 163 LEU B N 1
ATOM 3862 C CA . LEU B 1 163 ? 12.648 18.766 -3.291 1 79.81 163 LEU B CA 1
ATOM 3863 C C . LEU B 1 163 ? 13 20.234 -3.391 1 79.81 163 LEU B C 1
ATOM 3865 O O . LEU B 1 163 ? 12.164 21.062 -3.76 1 79.81 163 LEU B O 1
ATOM 3869 N N . GLY B 1 164 ? 14.266 20.594 -3.082 1 79.5 164 GLY B N 1
ATOM 3870 C CA . GLY B 1 164 ? 14.664 21.984 -3.074 1 79.5 164 GLY B CA 1
ATOM 3871 C C . GLY B 1 164 ? 14.289 22.703 -1.794 1 79.5 164 GLY B C 1
ATOM 3872 O O . GLY B 1 164 ? 14 23.906 -1.812 1 79.5 164 GLY B O 1
ATOM 3873 N N . CYS B 1 165 ? 14.172 21.969 -0.735 1 82.94 165 CYS B N 1
ATOM 3874 C CA . CYS B 1 165 ? 13.93 22.578 0.566 1 82.94 165 CYS B CA 1
ATOM 3875 C C . CYS B 1 165 ? 15.031 23.562 0.92 1 82.94 165 CYS B C 1
ATOM 3877 O O . CYS B 1 165 ? 16.188 23.359 0.56 1 82.94 165 CYS B O 1
ATOM 3879 N N . THR B 1 166 ? 14.602 24.672 1.565 1 87.25 166 THR B N 1
ATOM 3880 C CA . THR B 1 166 ? 15.625 25.594 2.049 1 87.25 166 THR B CA 1
ATOM 3881 C C . THR B 1 166 ? 16.516 24.906 3.088 1 87.25 166 THR B C 1
ATOM 3883 O O . THR B 1 166 ? 16.109 23.906 3.691 1 87.25 166 THR B O 1
ATOM 3886 N N . PRO B 1 167 ? 17.625 25.453 3.256 1 87.25 167 PRO B N 1
ATOM 3887 C CA . PRO B 1 167 ? 18.516 24.875 4.273 1 87.25 167 PRO B CA 1
ATOM 3888 C C . PRO B 1 167 ? 17.891 24.891 5.672 1 87.25 167 PRO B C 1
ATOM 3890 O O . PRO B 1 167 ? 18.141 24 6.477 1 87.25 167 PRO B O 1
ATOM 3893 N N . TYR B 1 168 ? 17.078 25.891 5.922 1 89.56 168 TYR B N 1
ATOM 3894 C CA . TYR B 1 168 ? 16.453 26.047 7.234 1 89.56 168 TYR B CA 1
ATOM 3895 C C . TYR B 1 168 ? 15.461 24.922 7.496 1 89.56 168 TYR B C 1
ATOM 3897 O O . TYR B 1 168 ? 15.391 24.391 8.609 1 89.56 168 TYR B O 1
ATOM 3905 N N . PHE B 1 169 ? 14.742 24.594 6.414 1 89.38 169 PHE B N 1
ATOM 3906 C CA . PHE B 1 169 ? 13.75 23.531 6.496 1 89.38 169 PHE B CA 1
ATOM 3907 C C . PHE B 1 169 ? 14.43 22.172 6.5 1 89.38 169 PHE B C 1
ATOM 3909 O O . PHE B 1 169 ? 14.102 21.312 7.32 1 89.38 169 PHE B O 1
ATOM 3916 N N . TYR B 1 170 ? 15.383 22.078 5.711 1 86.75 170 TYR B N 1
ATOM 3917 C CA . TYR B 1 170 ? 16.109 20.828 5.508 1 86.75 170 TYR B CA 1
ATOM 3918 C C . TYR B 1 170 ? 16.828 20.406 6.785 1 86.75 170 TYR B C 1
ATOM 3920 O O . TYR B 1 170 ? 16.859 19.219 7.117 1 86.75 170 TYR B O 1
ATOM 3928 N N . ASN B 1 171 ? 17.281 21.312 7.508 1 85.5 171 ASN B N 1
ATOM 3929 C CA . ASN B 1 171 ? 18.172 21.062 8.633 1 85.5 171 ASN B CA 1
ATOM 3930 C C . ASN B 1 171 ? 17.469 20.297 9.742 1 85.5 171 ASN B C 1
ATOM 3932 O O . ASN B 1 171 ? 18.078 19.453 10.406 1 85.5 171 ASN B O 1
ATOM 3936 N N . TRP B 1 172 ? 16.203 20.5 9.852 1 90.5 172 TRP B N 1
ATOM 3937 C CA . TRP B 1 172 ? 15.555 19.844 10.977 1 90.5 172 TRP B CA 1
ATOM 3938 C C . TRP B 1 172 ? 14.695 18.672 10.492 1 90.5 172 TRP B C 1
ATOM 3940 O O . TRP B 1 172 ? 14.266 17.844 11.297 1 90.5 172 TRP B O 1
ATOM 3950 N N . LEU B 1 173 ? 14.43 18.594 9.211 1 90.62 173 LEU B N 1
ATOM 3951 C CA . LEU B 1 173 ? 13.523 17.594 8.664 1 90.62 173 LEU B CA 1
ATOM 3952 C C . LEU B 1 173 ? 14.062 16.188 8.898 1 90.62 173 LEU B C 1
ATOM 3954 O O . LEU B 1 173 ? 13.289 15.25 9.102 1 90.62 173 LEU B O 1
ATOM 3958 N N . HIS B 1 174 ? 15.344 16.078 8.844 1 88.88 174 HIS B N 1
ATOM 3959 C CA . HIS B 1 174 ? 15.922 14.758 9.023 1 88.88 174 HIS B CA 1
ATOM 3960 C C . HIS B 1 174 ? 16.594 14.625 10.391 1 88.88 174 HIS B C 1
ATOM 3962 O O . HIS B 1 174 ? 17.484 13.789 10.57 1 88.88 174 HIS B O 1
ATOM 3968 N N . ASP B 1 175 ? 16.234 15.516 11.289 1 91.81 175 ASP B N 1
ATOM 3969 C CA . ASP B 1 175 ? 16.656 15.43 12.68 1 91.81 175 ASP B CA 1
ATOM 3970 C C . ASP B 1 175 ? 15.648 14.656 13.523 1 91.81 175 ASP B C 1
ATOM 3972 O O . ASP B 1 175 ? 14.492 15.062 13.641 1 91.81 175 ASP B O 1
ATOM 3976 N N . ALA B 1 176 ? 16.078 13.602 14.172 1 92.44 176 ALA B N 1
ATOM 3977 C CA . ALA B 1 176 ? 15.172 12.695 14.883 1 92.44 176 ALA B CA 1
ATOM 3978 C C . ALA B 1 176 ? 14.508 13.391 16.062 1 92.44 176 ALA B C 1
ATOM 3980 O O . ALA B 1 176 ? 13.367 13.078 16.422 1 92.44 176 ALA B O 1
ATOM 3981 N N . ASP B 1 177 ? 15.148 14.352 16.641 1 93.69 177 ASP B N 1
ATOM 3982 C CA . ASP B 1 177 ? 14.602 15.039 17.797 1 93.69 177 ASP B CA 1
ATOM 3983 C C . ASP B 1 177 ? 13.695 16.203 17.375 1 93.69 177 ASP B C 1
ATOM 3985 O O . ASP B 1 177 ? 12.617 16.391 17.938 1 93.69 177 ASP B O 1
ATOM 3989 N N . LEU B 1 178 ? 14.117 16.922 16.375 1 94.25 178 LEU B N 1
ATOM 3990 C CA . LEU B 1 178 ? 13.414 18.141 15.984 1 94.25 178 LEU B CA 1
ATOM 3991 C C . LEU B 1 178 ? 12.188 17.812 15.141 1 94.25 178 LEU B C 1
ATOM 3993 O O . LEU B 1 178 ? 11.156 18.484 15.25 1 94.25 178 LEU B O 1
ATOM 3997 N N . ASN B 1 179 ? 12.289 16.781 14.328 1 93.94 179 ASN B N 1
ATOM 3998 C CA . ASN B 1 179 ? 11.164 16.375 13.484 1 93.94 179 ASN B CA 1
ATOM 3999 C C . ASN B 1 179 ? 10.367 15.234 14.125 1 93.94 179 ASN B C 1
ATOM 4001 O O . ASN B 1 179 ? 9.164 15.102 13.883 1 93.94 179 ASN B O 1
ATOM 4005 N N . GLY B 1 180 ? 11.016 14.43 14.953 1 93.25 180 GLY B N 1
ATOM 4006 C CA . GLY B 1 180 ? 10.406 13.25 15.562 1 93.25 180 GLY B CA 1
ATOM 4007 C C . GLY B 1 180 ? 10.859 11.953 14.922 1 93.25 180 GLY B C 1
ATOM 4008 O O . GLY B 1 180 ? 10.938 10.922 15.594 1 93.25 180 GLY B O 1
ATOM 4009 N N . ALA B 1 181 ? 11.125 11.93 13.641 1 95.56 181 ALA B N 1
ATOM 4010 C CA . ALA B 1 181 ? 11.633 10.828 12.828 1 95.56 181 ALA B CA 1
ATOM 4011 C C . ALA B 1 181 ? 12 11.297 11.422 1 95.56 181 ALA B C 1
ATOM 4013 O O . ALA B 1 181 ? 12.562 12.383 11.25 1 95.56 181 ALA B O 1
ATOM 4014 N N . GLY B 1 182 ? 11.953 10.484 10.523 1 96.56 182 GLY B N 1
ATOM 4015 C CA . GLY B 1 182 ? 12.203 10.859 9.141 1 96.56 182 GLY B CA 1
ATOM 4016 C C . GLY B 1 182 ? 10.945 10.906 8.297 1 96.56 182 GLY B C 1
ATOM 4017 O O . GLY B 1 182 ? 9.992 11.617 8.625 1 96.56 182 GLY B O 1
ATOM 4018 N N . ALA B 1 183 ? 10.977 10.055 7.281 1 97 183 ALA B N 1
ATOM 4019 C CA . ALA B 1 183 ? 9.852 9.984 6.352 1 97 183 ALA B CA 1
ATOM 4020 C C . ALA B 1 183 ? 8.562 9.586 7.07 1 97 183 ALA B C 1
ATOM 4022 O O . ALA B 1 183 ? 7.48 10.055 6.723 1 97 183 ALA B O 1
ATOM 4023 N N . LEU B 1 184 ? 8.68 8.742 8.055 1 98.25 184 LEU B N 1
ATOM 4024 C CA . LEU B 1 184 ? 7.508 8.297 8.797 1 98.25 184 LEU B CA 1
ATOM 4025 C C . LEU B 1 184 ? 6.762 9.484 9.398 1 98.25 184 LEU B C 1
ATOM 4027 O O . LEU B 1 184 ? 5.551 9.625 9.203 1 98.25 184 LEU B O 1
ATOM 4031 N N . MET B 1 185 ? 7.445 10.336 10.102 1 97.44 185 MET B N 1
ATOM 4032 C CA . MET B 1 185 ? 6.844 11.492 10.766 1 97.44 185 MET B CA 1
ATOM 4033 C C . MET B 1 185 ? 6.328 12.5 9.734 1 97.44 185 MET B C 1
ATOM 4035 O O . MET B 1 185 ? 5.223 13.023 9.875 1 97.44 185 MET B O 1
ATOM 4039 N N . ASP B 1 186 ? 7.09 12.633 8.727 1 95.56 186 ASP B N 1
ATOM 4040 C CA . ASP B 1 186 ? 6.832 13.656 7.715 1 95.56 186 ASP B CA 1
ATOM 4041 C C . ASP B 1 186 ? 5.609 13.297 6.871 1 95.56 186 ASP B C 1
ATOM 4043 O O . ASP B 1 186 ? 4.832 14.18 6.496 1 95.56 186 ASP B O 1
ATOM 4047 N N . TYR B 1 187 ? 5.477 11.969 6.691 1 97.19 187 TYR B N 1
ATOM 4048 C CA . TYR B 1 187 ? 4.551 11.703 5.598 1 97.19 187 TYR B CA 1
ATOM 4049 C C . TYR B 1 187 ? 3.541 10.625 5.984 1 97.19 187 TYR B C 1
ATOM 4051 O O . TYR B 1 187 ? 2.459 10.539 5.398 1 97.19 187 TYR B O 1
ATOM 4059 N N . CYS B 1 188 ? 3.818 9.789 6.926 1 98.62 188 CYS B N 1
ATOM 4060 C CA . CYS B 1 188 ? 2.787 8.859 7.379 1 98.62 188 CYS B CA 1
ATOM 4061 C C . CYS B 1 188 ? 1.704 9.594 8.164 1 98.62 188 CYS B C 1
ATOM 4063 O O . CYS B 1 188 ? 0.602 9.07 8.344 1 98.62 188 CYS B O 1
ATOM 4065 N N . CYS B 1 189 ? 2.008 10.789 8.602 1 98.62 189 CYS B N 1
ATOM 4066 C CA . CYS B 1 189 ? 1.065 11.562 9.398 1 98.62 189 CYS B CA 1
ATOM 4067 C C . CYS B 1 189 ? -0.201 11.867 8.602 1 98.62 189 CYS B C 1
ATOM 4069 O O . CYS B 1 189 ? -1.296 11.906 9.164 1 98.62 189 CYS B O 1
ATOM 4071 N N . TYR B 1 190 ? -0.097 12.039 7.254 1 98.56 190 TYR B N 1
ATOM 4072 C CA . TYR B 1 190 ? -1.269 12.297 6.426 1 98.56 190 TYR B CA 1
ATOM 4073 C C . TYR B 1 190 ? -2.256 11.133 6.5 1 98.56 190 TYR B C 1
ATOM 4075 O O . TYR B 1 190 ? -3.443 11.336 6.766 1 98.56 190 TYR B O 1
ATOM 4083 N N . GLY B 1 191 ? -1.721 9.984 6.312 1 98.75 191 GLY B N 1
ATOM 4084 C CA . GLY B 1 191 ? -2.578 8.805 6.344 1 98.75 191 GLY B CA 1
ATOM 4085 C C . GLY B 1 191 ? -3.146 8.516 7.719 1 98.75 191 GLY B C 1
ATOM 4086 O O . GLY B 1 191 ? -4.273 8.031 7.844 1 98.75 191 GLY B O 1
ATOM 4087 N N . ALA B 1 192 ? -2.35 8.797 8.727 1 98.88 192 ALA B N 1
ATOM 4088 C CA . ALA B 1 192 ? -2.83 8.625 10.094 1 98.88 192 ALA B CA 1
ATOM 4089 C C . ALA B 1 192 ? -4.016 9.547 10.375 1 98.88 192 ALA B C 1
ATOM 4091 O O . ALA B 1 192 ? -5.023 9.117 10.938 1 98.88 192 ALA B O 1
ATOM 4092 N N . ALA B 1 193 ? -3.906 10.789 9.969 1 98.81 193 ALA B N 1
ATOM 4093 C CA . ALA B 1 193 ? -4.988 11.758 10.164 1 98.81 193 ALA B CA 1
ATOM 4094 C C . ALA B 1 193 ? -6.227 11.359 9.367 1 98.81 193 ALA B C 1
ATOM 4096 O O . ALA B 1 193 ? -7.348 11.43 9.875 1 98.81 193 ALA B O 1
ATOM 4097 N N . LEU B 1 194 ? -6.004 10.945 8.141 1 98.81 194 LEU B N 1
ATOM 4098 C CA . LEU B 1 194 ? -7.109 10.539 7.285 1 98.81 194 LEU B CA 1
ATOM 4099 C C . LEU B 1 194 ? -7.848 9.344 7.883 1 98.81 194 LEU B C 1
ATOM 4101 O O . LEU B 1 194 ? -9.07 9.367 8 1 98.81 194 LEU B O 1
ATOM 4105 N N . ALA B 1 195 ? -7.078 8.344 8.266 1 98.88 195 ALA B N 1
ATOM 4106 C CA . ALA B 1 195 ? -7.668 7.137 8.828 1 98.88 195 ALA B CA 1
ATOM 4107 C C . ALA B 1 195 ? -8.438 7.453 10.109 1 98.88 195 ALA B C 1
ATOM 4109 O O . ALA B 1 195 ? -9.562 6.984 10.297 1 98.88 195 ALA B O 1
ATOM 4110 N N . ARG B 1 196 ? -7.812 8.234 10.961 1 98.75 196 ARG B N 1
ATOM 4111 C CA . ARG B 1 196 ? -8.461 8.625 12.203 1 98.75 196 ARG B CA 1
ATOM 4112 C C . ARG B 1 196 ? -9.773 9.359 11.938 1 98.75 196 ARG B C 1
ATOM 4114 O O . ARG B 1 196 ? -10.766 9.148 12.641 1 98.75 196 ARG B O 1
ATOM 4121 N N . THR B 1 197 ? -9.797 10.219 10.984 1 98.56 197 THR B N 1
ATOM 4122 C CA . THR B 1 197 ? -10.969 11.023 10.648 1 98.56 197 THR B CA 1
ATOM 4123 C C . THR B 1 197 ? -12.109 10.148 10.156 1 98.56 197 THR B C 1
ATOM 4125 O O . THR B 1 197 ? -13.273 10.375 10.492 1 98.56 197 THR B O 1
ATOM 4128 N N . VAL B 1 198 ? -11.758 9.102 9.398 1 98.25 198 VAL B N 1
ATOM 4129 C CA . VAL B 1 198 ? -12.758 8.328 8.672 1 98.25 198 VAL B CA 1
ATOM 4130 C C . VAL B 1 198 ? -13.164 7.109 9.5 1 98.25 198 VAL B C 1
ATOM 4132 O O . VAL B 1 198 ? -14.328 6.707 9.492 1 98.25 198 VAL B O 1
ATOM 4135 N N . LEU B 1 199 ? -12.164 6.535 10.25 1 98.44 199 LEU B N 1
ATOM 4136 C CA . LEU B 1 199 ? -12.383 5.23 10.867 1 98.44 199 LEU B CA 1
ATOM 4137 C C . LEU B 1 199 ? -12.344 5.328 12.383 1 98.44 199 LEU B C 1
ATOM 4139 O O . LEU B 1 199 ? -12.648 4.359 13.086 1 98.44 199 LEU B O 1
ATOM 4143 N N . GLY B 1 200 ? -12 6.469 12.914 1 98.19 200 GLY B N 1
ATOM 4144 C CA . GLY B 1 200 ? -11.773 6.578 14.344 1 98.19 200 GLY B CA 1
ATOM 4145 C C . GLY B 1 200 ? -10.375 6.16 14.758 1 98.19 200 GLY B C 1
ATOM 4146 O O . GLY B 1 200 ? -9.461 6.125 13.938 1 98.19 200 GLY B O 1
ATOM 4147 N N . GLN B 1 201 ? -10.172 6 16.016 1 98.12 201 GLN B N 1
ATOM 4148 C CA . GLN B 1 201 ? -8.867 5.613 16.531 1 98.12 201 GLN B CA 1
ATOM 4149 C C . GLN B 1 201 ? -8.641 4.109 16.391 1 98.12 201 GLN B C 1
ATOM 4151 O O . GLN B 1 201 ? -9.492 3.309 16.781 1 98.12 201 GLN B O 1
ATOM 4156 N N . PRO B 1 202 ? -7.555 3.73 15.789 1 98.75 202 PRO B N 1
ATOM 4157 C CA . PRO B 1 202 ? -7.281 2.295 15.695 1 98.75 202 PRO B CA 1
ATOM 4158 C C . PRO B 1 202 ? -6.965 1.661 17.047 1 98.75 202 PRO B C 1
ATOM 4160 O O . PRO B 1 202 ? -6.613 2.367 18 1 98.75 202 PRO B O 1
ATOM 4163 N N . SER B 1 203 ? -7.09 0.337 17.125 1 98.38 203 SER B N 1
ATOM 4164 C CA . SER B 1 203 ? -6.793 -0.4 18.344 1 98.38 203 SER B CA 1
ATOM 4165 C C . SER B 1 203 ? -5.355 -0.907 18.344 1 98.38 203 SER B C 1
ATOM 4167 O O . SER B 1 203 ? -4.797 -1.205 19.406 1 98.38 203 SER B O 1
ATOM 4169 N N . ARG B 1 204 ? -4.797 -1.071 17.172 1 98.56 204 ARG B N 1
ATOM 4170 C CA . ARG B 1 204 ? -3.461 -1.642 17.047 1 98.56 204 ARG B CA 1
ATOM 4171 C C . ARG B 1 204 ? -2.719 -1.027 15.867 1 98.56 204 ARG B C 1
ATOM 4173 O O . ARG B 1 204 ? -3.326 -0.719 14.836 1 98.56 204 ARG B O 1
ATOM 4180 N N . VAL B 1 205 ? -1.404 -0.848 16.047 1 98.88 205 VAL B N 1
ATOM 4181 C CA . VAL B 1 205 ? -0.576 -0.22 15.031 1 98.88 205 VAL B CA 1
ATOM 4182 C C . VAL B 1 205 ? 0.688 -1.048 14.805 1 98.88 205 VAL B C 1
ATOM 4184 O O . VAL B 1 205 ? 1.322 -1.493 15.766 1 98.88 205 VAL B O 1
ATOM 4187 N N . THR B 1 206 ? 1.011 -1.324 13.578 1 98.88 206 THR B N 1
ATOM 4188 C CA . THR B 1 206 ? 2.264 -1.943 13.164 1 98.88 206 THR B CA 1
ATOM 4189 C C . THR B 1 206 ? 3.057 -1.002 12.258 1 98.88 206 THR B C 1
ATOM 4191 O O . THR B 1 206 ? 2.518 -0.451 11.297 1 98.88 206 THR B O 1
ATOM 4194 N N . GLY B 1 207 ? 4.277 -0.764 12.617 1 98.75 207 GLY B N 1
ATOM 4195 C CA . GLY B 1 207 ? 5.125 0.121 11.836 1 98.75 207 GLY B CA 1
ATOM 4196 C C . GLY B 1 207 ? 6.391 -0.552 11.336 1 98.75 207 GLY B C 1
ATOM 4197 O O . GLY B 1 207 ? 6.961 -1.399 12.023 1 98.75 207 GLY B O 1
ATOM 4198 N N . VAL B 1 208 ? 6.789 -0.242 10.125 1 98.69 208 VAL B N 1
ATOM 4199 C CA . VAL B 1 208 ? 8.047 -0.655 9.508 1 98.69 208 VAL B CA 1
ATOM 4200 C C . VAL B 1 208 ? 8.758 0.561 8.93 1 98.69 208 VAL B C 1
ATOM 4202 O O . VAL B 1 208 ? 8.148 1.366 8.219 1 98.69 208 VAL B O 1
ATOM 4205 N N . VAL B 1 209 ? 10.016 0.732 9.266 1 98.06 209 VAL B N 1
ATOM 4206 C CA . VAL B 1 209 ? 10.789 1.836 8.711 1 98.06 209 VAL B CA 1
ATOM 4207 C C . VAL B 1 209 ? 12.023 1.292 7.992 1 98.06 209 VAL B C 1
ATOM 4209 O O . VAL B 1 209 ? 12.438 0.154 8.227 1 98.06 209 VAL B O 1
ATOM 4212 N N . GLY B 1 210 ? 12.516 2.066 7.035 1 97 210 GLY B N 1
ATOM 4213 C CA . GLY B 1 210 ? 13.75 1.714 6.352 1 97 210 GLY B CA 1
ATOM 4214 C C . GLY B 1 210 ? 14.602 2.918 6.004 1 97 210 GLY B C 1
ATOM 4215 O O . GLY B 1 210 ? 14.086 4.012 5.781 1 97 210 GLY B O 1
ATOM 4216 N N . HIS B 1 211 ? 15.883 2.809 6.133 1 96.81 211 HIS B N 1
ATOM 4217 C CA . HIS B 1 211 ? 16.891 3.676 5.531 1 96.81 211 HIS B CA 1
ATOM 4218 C C . HIS B 1 211 ? 17.469 3.051 4.27 1 96.81 211 HIS B C 1
ATOM 4220 O O . HIS B 1 211 ? 18.5 2.377 4.328 1 96.81 211 HIS B O 1
ATOM 4226 N N . LEU B 1 212 ? 16.859 3.375 3.141 1 96.62 212 LEU B N 1
ATOM 4227 C CA . LEU B 1 212 ? 17.047 2.549 1.952 1 96.62 212 LEU B CA 1
ATOM 4228 C C . LEU B 1 212 ? 18.062 3.168 1.006 1 96.62 212 LEU B C 1
ATOM 4230 O O . LEU B 1 212 ? 18.953 2.473 0.497 1 96.62 212 LEU B O 1
ATOM 4234 N N . LEU B 1 213 ? 17.953 4.492 0.764 1 95.81 213 LEU B N 1
ATOM 4235 C CA . LEU B 1 213 ? 18.766 5.047 -0.313 1 95.81 213 LEU B CA 1
ATOM 4236 C C . LEU B 1 213 ? 19.484 6.312 0.142 1 95.81 213 LEU B C 1
ATOM 4238 O O . LEU B 1 213 ? 20.531 6.672 -0.409 1 95.81 213 LEU B O 1
ATOM 4242 N N . LYS B 1 214 ? 18.844 7.023 1.08 1 93.69 214 LYS B N 1
ATOM 4243 C CA . LYS B 1 214 ? 19.359 8.352 1.411 1 93.69 214 LYS B CA 1
ATOM 4244 C C . LYS B 1 214 ? 20.5 8.258 2.438 1 93.69 214 LYS B C 1
ATOM 4246 O O . LYS B 1 214 ? 20.266 8.43 3.637 1 93.69 214 LYS B O 1
ATOM 4251 N N . ASP B 1 215 ? 21.609 8.242 1.997 1 91.81 215 ASP B N 1
ATOM 4252 C CA . ASP B 1 215 ? 22.766 8.008 2.855 1 91.81 215 ASP B CA 1
ATOM 4253 C C . ASP B 1 215 ? 23.109 9.25 3.67 1 91.81 215 ASP B C 1
ATOM 4255 O O . ASP B 1 215 ? 23.812 9.164 4.688 1 91.81 215 ASP B O 1
ATOM 4259 N N . TYR B 1 216 ? 22.578 10.367 3.238 1 87.81 216 TYR B N 1
ATOM 4260 C CA . TYR B 1 216 ? 22.969 11.617 3.895 1 87.81 216 TYR B CA 1
ATOM 4261 C C . TYR B 1 216 ? 22.047 11.914 5.074 1 87.81 216 TYR B C 1
ATOM 4263 O O . TYR B 1 216 ? 22.234 12.906 5.781 1 87.81 216 TYR B O 1
ATOM 4271 N N . VAL B 1 217 ? 21.062 11.055 5.273 1 90.56 217 VAL B N 1
ATOM 4272 C CA . VAL B 1 217 ? 20.203 11.234 6.441 1 90.56 217 VAL B CA 1
ATOM 4273 C C . VAL B 1 217 ? 20.453 10.102 7.441 1 90.56 217 VAL B C 1
ATOM 4275 O O . VAL B 1 217 ? 20.969 9.039 7.074 1 90.56 217 VAL B O 1
ATOM 4278 N N . THR B 1 218 ? 20.062 10.328 8.703 1 92.12 218 THR B N 1
ATOM 4279 C CA . THR B 1 218 ? 20.266 9.32 9.742 1 92.12 218 THR B CA 1
ATOM 4280 C C . THR B 1 218 ? 18.922 8.773 10.227 1 92.12 218 THR B C 1
ATOM 4282 O O . THR B 1 218 ? 18.859 8.008 11.188 1 92.12 218 THR B O 1
ATOM 4285 N N . VAL B 1 219 ? 17.891 9.211 9.609 1 95.38 219 VAL B N 1
ATOM 4286 C CA . VAL B 1 219 ? 16.531 8.805 9.945 1 95.38 219 VAL B CA 1
ATOM 4287 C C . VAL B 1 219 ? 15.953 7.969 8.805 1 95.38 219 VAL B C 1
ATOM 4289 O O . VAL B 1 219 ? 16.609 7.75 7.785 1 95.38 219 VAL B O 1
ATOM 4292 N N . ASP B 1 220 ? 14.805 7.395 9.047 1 97.25 220 ASP B N 1
ATOM 4293 C CA . ASP B 1 220 ? 14.141 6.602 8.016 1 97.25 220 ASP B CA 1
ATOM 4294 C C . ASP B 1 220 ? 13.82 7.449 6.789 1 97.25 220 ASP B C 1
ATOM 4296 O O . ASP B 1 220 ? 13.438 8.617 6.918 1 97.25 220 ASP B O 1
ATOM 4300 N N . ASP B 1 221 ? 14.047 6.879 5.598 1 97.88 221 ASP B N 1
ATOM 4301 C CA . ASP B 1 221 ? 13.656 7.555 4.367 1 97.88 221 ASP B CA 1
ATOM 4302 C C . ASP B 1 221 ? 12.453 6.871 3.721 1 97.88 221 ASP B C 1
ATOM 4304 O O . ASP B 1 221 ? 11.906 7.363 2.729 1 97.88 221 ASP B O 1
ATOM 4308 N N . ASN B 1 222 ? 12.023 5.73 4.258 1 98.56 222 ASN B N 1
ATOM 4309 C CA . ASN B 1 222 ? 10.789 5.035 3.912 1 98.56 222 ASN B CA 1
ATOM 4310 C C . ASN B 1 222 ? 10.094 4.48 5.148 1 98.56 222 ASN B C 1
ATOM 4312 O O . ASN B 1 222 ? 10.75 4.109 6.125 1 98.56 222 ASN B O 1
ATOM 4316 N N . ALA B 1 223 ? 8.789 4.418 5.047 1 98.69 223 ALA B N 1
ATOM 4317 C CA . ALA B 1 223 ? 8.047 3.883 6.184 1 98.69 223 ALA B CA 1
ATOM 4318 C C . ALA B 1 223 ? 6.656 3.424 5.762 1 98.69 223 ALA B C 1
ATOM 4320 O O . ALA B 1 223 ? 6.102 3.926 4.781 1 98.69 223 ALA B O 1
ATOM 4321 N N . VAL B 1 224 ? 6.16 2.469 6.492 1 98.81 224 VAL B N 1
ATOM 4322 C CA . VAL B 1 224 ? 4.793 1.973 6.379 1 98.81 224 VAL B CA 1
ATOM 4323 C C . VAL B 1 224 ? 4.18 1.82 7.77 1 98.81 224 VAL B C 1
ATOM 4325 O O . VAL B 1 224 ? 4.824 1.312 8.688 1 98.81 224 VAL B O 1
ATOM 4328 N N . ILE B 1 225 ? 2.99 2.324 7.926 1 98.94 225 ILE B N 1
ATOM 4329 C CA . ILE B 1 225 ? 2.207 2.061 9.125 1 98.94 225 ILE B CA 1
ATOM 4330 C C . ILE B 1 225 ? 0.897 1.373 8.75 1 98.94 225 ILE B C 1
ATOM 4332 O O . ILE B 1 225 ? 0.187 1.831 7.848 1 98.94 225 ILE B O 1
ATOM 4336 N N . VAL B 1 226 ? 0.647 0.283 9.367 1 98.94 226 VAL B N 1
ATOM 4337 C CA . VAL B 1 226 ? -0.635 -0.403 9.242 1 98.94 226 VAL B CA 1
ATOM 4338 C C . VAL B 1 226 ? -1.444 -0.22 10.531 1 98.94 226 VAL B C 1
ATOM 4340 O O . VAL B 1 226 ? -0.956 -0.503 11.625 1 98.94 226 VAL B O 1
ATOM 4343 N N . MET B 1 227 ? -2.627 0.317 10.344 1 98.94 227 MET B N 1
ATOM 4344 C CA . MET B 1 227 ? -3.549 0.56 11.445 1 98.94 227 MET B CA 1
ATOM 4345 C C . MET B 1 227 ? -4.695 -0.443 11.43 1 98.94 227 MET B C 1
ATOM 4347 O O . MET B 1 227 ? -5.273 -0.714 10.375 1 98.94 227 MET B O 1
ATOM 4351 N N . GLN B 1 228 ? -5.031 -0.931 12.625 1 98.81 228 GLN B N 1
ATOM 4352 C CA . GLN B 1 228 ? -6.051 -1.975 12.68 1 98.81 228 GLN B CA 1
ATOM 4353 C C . GLN B 1 228 ? -7.184 -1.59 13.625 1 98.81 228 GLN B C 1
ATOM 4355 O O . GLN B 1 228 ? -6.941 -1.008 14.688 1 98.81 228 GLN B O 1
ATOM 4360 N N . TRP B 1 229 ? -8.398 -1.783 13.211 1 98.56 229 TRP B N 1
ATOM 4361 C CA . TRP B 1 229 ? -9.625 -1.826 13.992 1 98.56 229 TRP B CA 1
ATOM 4362 C C . TRP B 1 229 ? -10.234 -3.225 13.969 1 98.56 229 TRP B C 1
ATOM 4364 O O . TRP B 1 229 ? -9.766 -4.102 13.242 1 98.56 229 TRP B O 1
ATOM 4374 N N . PRO B 1 230 ? -11.234 -3.492 14.805 1 96.38 230 PRO B N 1
ATOM 4375 C CA . PRO B 1 230 ? -11.859 -4.816 14.75 1 96.38 230 PRO B CA 1
ATOM 4376 C C . PRO B 1 230 ? -12.336 -5.188 13.344 1 96.38 230 PRO B C 1
ATOM 4378 O O . PRO B 1 230 ? -12.188 -6.34 12.93 1 96.38 230 PRO B O 1
ATOM 4381 N N . ARG B 1 231 ? -12.773 -4.168 12.578 1 96.94 231 ARG B N 1
ATOM 4382 C CA . ARG B 1 231 ? -13.328 -4.453 11.258 1 96.94 231 ARG B CA 1
ATOM 4383 C C . ARG B 1 231 ? -12.82 -3.447 10.227 1 96.94 231 ARG B C 1
ATOM 4385 O O . ARG B 1 231 ? -13.57 -3.016 9.352 1 96.94 231 ARG B O 1
ATOM 4392 N N . ALA B 1 232 ? -11.617 -3.014 10.367 1 98.69 232 ALA B N 1
ATOM 4393 C CA . ALA B 1 232 ? -11.008 -2.1 9.406 1 98.69 232 ALA B CA 1
ATOM 4394 C C . ALA B 1 232 ? -9.484 -2.195 9.453 1 98.69 232 ALA B C 1
ATOM 4396 O O . ALA B 1 232 ? -8.906 -2.537 10.484 1 98.69 232 ALA B O 1
ATOM 4397 N N . ILE B 1 233 ? -8.844 -1.991 8.398 1 98.81 233 ILE B N 1
ATOM 4398 C CA . ILE B 1 233 ? -7.395 -1.87 8.266 1 98.81 233 ILE B CA 1
ATOM 4399 C C . ILE B 1 233 ? -7.059 -0.656 7.402 1 98.81 233 ILE B C 1
ATOM 4401 O O . ILE B 1 233 ? -7.703 -0.416 6.375 1 98.81 233 ILE B O 1
ATOM 4405 N N . ALA B 1 234 ? -6.168 0.176 7.828 1 98.88 234 ALA B N 1
ATOM 4406 C CA . ALA B 1 234 ? -5.688 1.297 7.027 1 98.88 234 ALA B CA 1
ATOM 4407 C C . ALA B 1 234 ? -4.168 1.25 6.875 1 98.88 234 ALA B C 1
ATOM 4409 O O . ALA B 1 234 ? -3.469 0.724 7.742 1 98.88 234 ALA B O 1
ATOM 4410 N N . ILE B 1 235 ? -3.695 1.722 5.754 1 98.88 235 ILE B N 1
ATOM 4411 C CA . ILE B 1 235 ? -2.268 1.734 5.453 1 98.88 235 ILE B CA 1
ATOM 4412 C C . ILE B 1 235 ? -1.826 3.152 5.102 1 98.88 235 ILE B C 1
ATOM 4414 O O . ILE B 1 235 ? -2.516 3.859 4.363 1 98.88 235 ILE B O 1
ATOM 4418 N N . THR B 1 236 ? -0.801 3.607 5.664 1 98.81 236 THR B N 1
ATOM 4419 C CA . THR B 1 236 ? -0.142 4.836 5.234 1 98.81 236 THR B CA 1
ATOM 4420 C C . THR B 1 236 ? 1.331 4.578 4.926 1 98.81 236 THR B C 1
ATOM 4422 O O . THR B 1 236 ? 1.996 3.822 5.637 1 98.81 236 THR B O 1
ATOM 4425 N N . GLU B 1 237 ? 1.788 5.145 3.811 1 98.75 237 GLU B N 1
ATOM 4426 C CA . GLU B 1 237 ? 3.15 4.949 3.322 1 98.75 237 GLU B CA 1
ATOM 4427 C C . GLU B 1 237 ? 3.867 6.285 3.139 1 98.75 237 GLU B C 1
ATOM 4429 O O . GLU B 1 237 ? 3.266 7.262 2.686 1 98.75 237 GLU B O 1
ATOM 4434 N N . ALA B 1 238 ? 5.125 6.262 3.473 1 98.5 238 ALA B N 1
ATOM 4435 C CA . ALA B 1 238 ? 5.984 7.426 3.277 1 98.5 238 ALA B CA 1
ATOM 4436 C C . ALA B 1 238 ? 7.254 7.047 2.52 1 98.5 238 ALA B C 1
ATOM 4438 O O . ALA B 1 238 ? 7.836 5.984 2.756 1 98.5 238 ALA B O 1
ATOM 4439 N N . SER B 1 239 ? 7.648 7.926 1.58 1 98.25 239 SER B N 1
ATOM 4440 C CA . SER B 1 239 ? 8.906 7.703 0.876 1 98.25 239 SER B CA 1
ATOM 4441 C C . SER B 1 239 ? 9.602 9.023 0.558 1 98.25 239 SER B C 1
ATOM 4443 O O . SER B 1 239 ? 8.984 9.945 0.015 1 98.25 239 SER B O 1
ATOM 4445 N N . TRP B 1 240 ? 10.875 9.102 0.929 1 97.06 240 TRP B N 1
ATOM 4446 C CA . TRP B 1 240 ? 11.758 10.18 0.49 1 97.06 240 TRP B CA 1
ATOM 4447 C C . TRP B 1 240 ? 12.641 9.734 -0.669 1 97.06 240 TRP B C 1
ATOM 4449 O O . TRP B 1 240 ? 13.711 10.289 -0.893 1 97.06 240 TRP B O 1
ATOM 4459 N N . THR B 1 241 ? 12.195 8.609 -1.358 1 97.5 241 THR B N 1
ATOM 4460 C CA . THR B 1 241 ? 13.117 8.008 -2.314 1 97.5 241 THR B CA 1
ATOM 4461 C C . THR B 1 241 ? 12.453 7.859 -3.682 1 97.5 241 THR B C 1
ATOM 4463 O O . THR B 1 241 ? 13.086 7.398 -4.633 1 97.5 241 THR B O 1
ATOM 4466 N N . GLN B 1 242 ? 11.227 8.219 -3.832 1 97.62 242 GLN B N 1
ATOM 4467 C CA . GLN B 1 242 ? 10.531 7.977 -5.09 1 97.62 242 GLN B CA 1
ATOM 4468 C C . GLN B 1 242 ? 10.977 8.961 -6.164 1 97.62 242 GLN B C 1
ATOM 4470 O O . GLN B 1 242 ? 10.961 10.18 -5.945 1 97.62 242 GLN B O 1
ATOM 4475 N N . ILE B 1 243 ? 11.32 8.414 -7.293 1 97.06 243 ILE B N 1
ATOM 4476 C CA . ILE B 1 243 ? 11.625 9.234 -8.461 1 97.06 243 ILE B CA 1
ATOM 4477 C C . ILE B 1 243 ? 10.359 9.438 -9.289 1 97.06 243 ILE B C 1
ATOM 4479 O O . ILE B 1 243 ? 9.664 8.477 -9.633 1 97.06 243 ILE B O 1
ATOM 4483 N N . GLY B 1 244 ? 10.094 10.711 -9.594 1 95.44 244 GLY B N 1
ATOM 4484 C CA . GLY B 1 244 ? 8.898 11.047 -10.367 1 95.44 244 GLY B CA 1
ATOM 4485 C C . GLY B 1 244 ? 7.652 11.148 -9.508 1 95.44 244 GLY B C 1
ATOM 4486 O O . GLY B 1 244 ? 7.703 10.945 -8.297 1 95.44 244 GLY B O 1
ATOM 4487 N N . HIS B 1 245 ? 6.551 11.422 -10.125 1 93.81 245 HIS B N 1
ATOM 4488 C CA . HIS B 1 245 ? 5.363 11.797 -9.367 1 93.81 245 HIS B CA 1
ATOM 4489 C C . HIS B 1 245 ? 4.285 10.727 -9.461 1 93.81 245 HIS B C 1
ATOM 4491 O O . HIS B 1 245 ? 3.191 10.891 -8.914 1 93.81 245 HIS B O 1
ATOM 4497 N N . LEU B 1 246 ? 4.754 9.633 -10.172 1 92.88 246 LEU B N 1
ATOM 4498 C CA . LEU B 1 246 ? 3.777 8.555 -10.211 1 92.88 246 LEU B CA 1
ATOM 4499 C C . LEU B 1 246 ? 3.512 8.008 -8.812 1 92.88 246 LEU B C 1
ATOM 4501 O O . LEU B 1 246 ? 4.449 7.754 -8.055 1 92.88 246 LEU B O 1
ATOM 4505 N N . THR B 1 247 ? 2.51 7.926 -8.234 1 94.31 247 THR B N 1
ATOM 4506 C CA . THR B 1 247 ? 2.033 7.344 -6.984 1 94.31 247 THR B CA 1
ATOM 4507 C C . THR B 1 247 ? 2.418 8.219 -5.797 1 94.31 247 THR B C 1
ATOM 4509 O O . THR B 1 247 ? 2.488 7.746 -4.66 1 94.31 247 THR B O 1
ATOM 4512 N N . SER B 1 248 ? 2.896 9.461 -5.941 1 94.25 248 SER B N 1
ATOM 4513 C CA . SER B 1 248 ? 3.471 10.32 -4.914 1 94.25 248 SER B CA 1
ATOM 4514 C C . SER B 1 248 ? 2.428 10.703 -3.871 1 94.25 248 SER B C 1
ATOM 4516 O O . SER B 1 248 ? 2.74 10.812 -2.684 1 9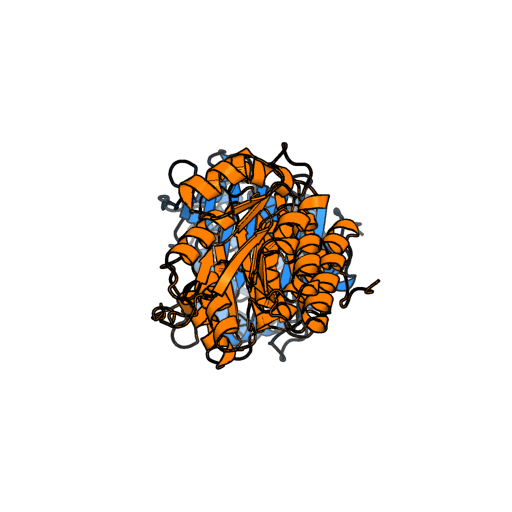4.25 248 SER B O 1
ATOM 4518 N N . TYR B 1 249 ? 1.271 11.047 -4.266 1 94.5 249 TYR B N 1
ATOM 4519 C CA . TYR B 1 249 ? 0.191 11.453 -3.373 1 94.5 249 TYR B CA 1
ATOM 4520 C C . TYR B 1 249 ? -1.135 10.836 -3.807 1 94.5 249 TYR B C 1
ATOM 4522 O O . TYR B 1 249 ? -1.686 11.203 -4.848 1 94.5 249 TYR B O 1
ATOM 4530 N N . VAL B 1 250 ? -1.567 9.898 -3.051 1 94.31 250 VAL B N 1
ATOM 4531 C CA . VAL B 1 250 ? -2.838 9.273 -3.404 1 94.31 250 VAL B CA 1
ATOM 4532 C C . VAL B 1 250 ? -3.582 8.867 -2.135 1 94.31 250 VAL B C 1
ATOM 4534 O O . VAL B 1 250 ? -2.979 8.344 -1.194 1 94.31 250 VAL B O 1
ATOM 4537 N N . ALA B 1 251 ? -4.801 9.148 -2.154 1 98 251 ALA B N 1
ATOM 4538 C CA . ALA B 1 251 ? -5.691 8.664 -1.102 1 98 251 ALA B CA 1
ATOM 4539 C C . ALA B 1 251 ? -6.777 7.758 -1.674 1 98 251 ALA B C 1
ATOM 4541 O O . ALA B 1 251 ? -7.324 8.031 -2.744 1 98 251 ALA B O 1
ATOM 4542 N N . VAL B 1 252 ? -7.031 6.719 -1.01 1 98.75 252 VAL B N 1
ATOM 4543 C CA . VAL B 1 252 ? -8.109 5.816 -1.397 1 98.75 252 VAL B CA 1
ATOM 4544 C C . VAL B 1 252 ? -9.008 5.531 -0.193 1 98.75 252 VAL B C 1
ATOM 4546 O O . VAL B 1 252 ? -8.508 5.305 0.915 1 98.75 252 VAL B O 1
ATOM 4549 N N . LEU B 1 253 ? -10.258 5.609 -0.35 1 98.88 253 LEU B N 1
ATOM 4550 C CA . LEU B 1 253 ? -11.25 5.176 0.622 1 98.88 253 LEU B CA 1
ATOM 4551 C C . LEU B 1 253 ? -12.031 3.973 0.1 1 98.88 253 LEU B C 1
ATOM 4553 O O . LEU B 1 253 ? -12.648 4.039 -0.967 1 98.88 253 LEU B O 1
ATOM 4557 N N . TYR B 1 254 ? -11.961 2.895 0.813 1 98.75 254 TYR B N 1
ATOM 4558 C CA . TYR B 1 254 ? -12.688 1.677 0.463 1 98.75 254 TYR B CA 1
ATOM 4559 C C . TYR B 1 254 ? -13.938 1.521 1.318 1 98.75 254 TYR B C 1
ATOM 4561 O O . TYR B 1 254 ? -13.852 1.44 2.545 1 98.75 254 TYR B O 1
ATOM 4569 N N . GLY B 1 255 ? -15.062 1.47 0.684 1 98.62 255 GLY B N 1
ATOM 4570 C CA . GLY B 1 255 ? -16.328 1.218 1.363 1 98.62 255 GLY B CA 1
ATOM 4571 C C . GLY B 1 255 ? -17.031 -0.03 0.867 1 98.62 255 GLY B C 1
ATOM 4572 O O . GLY B 1 255 ? -16.688 -0.566 -0.189 1 98.62 255 GLY B O 1
ATOM 4573 N N . SER B 1 256 ? -18 -0.488 1.652 1 97.81 256 SER B N 1
ATOM 4574 C CA . SER B 1 256 ? -18.719 -1.717 1.356 1 97.81 256 SER B CA 1
ATOM 4575 C C . SER B 1 256 ? -19.531 -1.586 0.067 1 97.81 256 SER B C 1
ATOM 4577 O O . SER B 1 256 ? -19.984 -2.586 -0.488 1 97.81 256 SER B O 1
ATOM 4579 N N . GLU B 1 257 ? -19.688 -0.324 -0.422 1 97.81 257 GLU B N 1
ATOM 4580 C CA . GLU B 1 257 ? -20.531 -0.13 -1.604 1 97.81 257 GLU B CA 1
ATOM 4581 C C . GLU B 1 257 ? -19.781 0.65 -2.684 1 97.81 257 GLU B C 1
ATOM 4583 O O . GLU B 1 257 ? -20.359 1.019 -3.705 1 97.81 257 GLU B O 1
ATOM 4588 N N . GLY B 1 258 ? -18.531 0.911 -2.447 1 98.31 258 GLY B N 1
ATOM 4589 C CA . GLY B 1 258 ? -17.781 1.646 -3.451 1 98.31 258 GLY B CA 1
ATOM 4590 C C . GLY B 1 258 ? -16.359 1.98 -3.014 1 98.31 258 GLY B C 1
ATOM 4591 O O . GLY B 1 258 ? -16.016 1.84 -1.837 1 98.31 258 GLY B O 1
ATOM 4592 N N . THR B 1 259 ? -15.555 2.355 -3.998 1 98.75 259 THR B N 1
ATOM 4593 C CA . THR B 1 259 ? -14.164 2.77 -3.805 1 98.75 259 THR B CA 1
ATOM 4594 C C . THR B 1 259 ? -13.938 4.172 -4.359 1 98.75 259 THR B C 1
ATOM 4596 O O . THR B 1 259 ? -14.32 4.465 -5.496 1 98.75 259 THR B O 1
ATOM 4599 N N . LEU B 1 260 ? -13.359 5.039 -3.566 1 98.81 260 LEU B N 1
ATOM 4600 C CA . LEU B 1 260 ? -12.992 6.383 -4 1 98.81 260 LEU B CA 1
ATOM 4601 C C . LEU B 1 260 ? -11.477 6.516 -4.137 1 98.81 260 LEU B C 1
ATOM 4603 O O . LEU B 1 260 ? -10.734 6.113 -3.238 1 98.81 260 LEU B O 1
ATOM 4607 N N . VAL B 1 261 ? -11.039 7.043 -5.254 1 98.56 261 VAL B N 1
ATOM 4608 C CA . VAL B 1 261 ? -9.641 7.383 -5.457 1 98.56 261 VAL B CA 1
ATOM 4609 C C . VAL B 1 261 ? -9.492 8.898 -5.621 1 98.56 261 VAL B C 1
ATOM 4611 O O . VAL B 1 261 ? -10.117 9.492 -6.5 1 98.56 261 VAL B O 1
ATOM 4614 N N . VAL B 1 262 ? -8.672 9.438 -4.762 1 98.44 262 VAL B N 1
ATOM 4615 C CA . VAL B 1 262 ? -8.445 10.875 -4.75 1 98.44 262 VAL B CA 1
ATOM 4616 C C . VAL B 1 262 ? -7.066 11.188 -5.332 1 98.44 262 VAL B C 1
ATOM 4618 O O . VAL B 1 262 ? -6.043 10.859 -4.727 1 98.44 262 VAL B O 1
ATOM 4621 N N . GLU B 1 263 ? -7.047 11.859 -6.465 1 95.44 263 GLU B N 1
ATOM 4622 C CA . GLU B 1 263 ? -5.781 12.305 -7.043 1 95.44 263 GLU B CA 1
ATOM 4623 C C . GLU B 1 263 ? -5.277 13.57 -6.363 1 95.44 263 GLU B C 1
ATOM 4625 O O . GLU B 1 263 ? -6.07 14.367 -5.859 1 95.44 263 GLU B O 1
ATOM 4630 N N . PRO B 1 264 ? -4.043 13.781 -6.422 1 92.06 264 PRO B N 1
ATOM 4631 C CA . PRO B 1 264 ? -3.447 14.82 -5.578 1 92.06 264 PRO B CA 1
ATOM 4632 C C . PRO B 1 264 ? -3.605 16.219 -6.172 1 92.06 264 PRO B C 1
ATOM 4634 O O . PRO B 1 264 ? -4.031 16.359 -7.32 1 92.06 264 PRO B O 1
ATOM 4637 N N . ARG B 1 265 ? -3.287 17.172 -5.371 1 82 265 ARG B N 1
ATOM 4638 C CA . ARG B 1 265 ? -3.131 18.594 -5.684 1 82 265 ARG B CA 1
ATOM 4639 C C . ARG B 1 265 ? -4.43 19.188 -6.23 1 82 265 ARG B C 1
ATOM 4641 O O . ARG B 1 265 ? -5.426 18.469 -6.379 1 82 265 ARG B O 1
ATOM 4648 N N . ASN B 1 266 ? -4.207 20.453 -6.363 1 78.06 266 ASN B N 1
ATOM 4649 C CA . ASN B 1 266 ? -5.34 21.188 -6.91 1 78.06 266 ASN B CA 1
ATOM 4650 C C . ASN B 1 266 ? -5.609 20.812 -8.367 1 78.06 266 ASN B C 1
ATOM 4652 O O . ASN B 1 266 ? -4.684 20.734 -9.172 1 78.06 266 ASN B O 1
ATOM 4656 N N . GLY B 1 267 ? -6.809 20.359 -8.602 1 81.94 267 GLY B N 1
ATOM 4657 C CA . GLY B 1 267 ? -7.164 19.953 -9.953 1 81.94 267 GLY B CA 1
ATOM 4658 C C . GLY B 1 267 ? -7.148 18.438 -10.133 1 81.94 267 GLY B C 1
ATOM 4659 O O . GLY B 1 267 ? -7.426 17.938 -11.227 1 81.94 267 GLY B O 1
ATOM 4660 N N . GLY B 1 268 ? -6.656 17.797 -9.102 1 92.12 268 GLY B N 1
ATOM 4661 C CA . GLY B 1 268 ? -6.746 16.344 -9.203 1 92.12 268 GLY B CA 1
ATOM 4662 C C . GLY B 1 268 ? -8.164 15.852 -9.383 1 92.12 268 GLY B C 1
ATOM 4663 O O . GLY B 1 268 ? -9.125 16.578 -9.102 1 92.12 268 GLY B O 1
ATOM 4664 N N . ARG B 1 269 ? -8.375 14.68 -9.859 1 96.75 269 ARG B N 1
ATOM 4665 C CA . ARG B 1 269 ? -9.68 14.078 -10.102 1 96.75 269 ARG B CA 1
ATOM 4666 C C . ARG B 1 269 ? -10.148 13.273 -8.891 1 96.75 269 ARG B C 1
ATOM 4668 O O . ARG B 1 269 ? -9.336 12.891 -8.047 1 96.75 269 ARG B O 1
ATOM 4675 N N . LEU B 1 270 ? -11.359 13.148 -8.75 1 98.44 270 LEU B N 1
ATOM 4676 C CA . LEU B 1 270 ? -12.008 12.188 -7.859 1 98.44 270 LEU B CA 1
ATOM 4677 C C . LEU B 1 270 ? -12.695 11.086 -8.656 1 98.44 270 LEU B C 1
ATOM 4679 O O . LEU B 1 270 ? -13.578 11.352 -9.469 1 98.44 270 LEU B O 1
ATOM 4683 N N . LEU B 1 271 ? -12.234 9.844 -8.43 1 98.56 271 LEU B N 1
ATOM 4684 C CA . LEU B 1 271 ? -12.82 8.703 -9.125 1 98.56 271 LEU B CA 1
ATOM 4685 C C . LEU B 1 271 ? -13.641 7.84 -8.172 1 98.56 271 LEU B C 1
ATOM 4687 O O . LEU B 1 271 ? -13.258 7.652 -7.016 1 98.56 271 LEU B O 1
ATOM 4691 N N . LEU B 1 272 ? -14.727 7.352 -8.656 1 98.62 272 LEU B N 1
ATOM 4692 C CA . LEU B 1 272 ? -15.594 6.434 -7.93 1 98.62 272 LEU B CA 1
ATOM 4693 C C . LEU B 1 272 ? -15.805 5.145 -8.719 1 98.62 272 LEU B C 1
ATOM 4695 O O . LEU B 1 272 ? -16.078 5.188 -9.914 1 98.62 272 LEU B O 1
ATOM 4699 N N . ALA B 1 273 ? -15.547 4.035 -8.133 1 98.31 273 ALA B N 1
ATOM 4700 C CA . ALA B 1 273 ? -16.031 2.754 -8.641 1 98.31 273 ALA B CA 1
ATOM 4701 C C . ALA B 1 273 ? -17.094 2.166 -7.734 1 98.31 273 ALA B C 1
ATOM 4703 O O . ALA B 1 273 ? -16.922 2.1 -6.516 1 98.31 273 ALA B O 1
ATOM 4704 N N . ASP B 1 274 ? -18.172 1.819 -8.273 1 96.88 274 ASP B N 1
ATOM 4705 C CA . ASP B 1 274 ? -19.266 1.143 -7.559 1 96.88 274 ASP B CA 1
ATOM 4706 C C . ASP B 1 274 ? -19.906 0.065 -8.43 1 96.88 274 ASP B C 1
ATOM 4708 O O . ASP B 1 274 ? -19.328 -0.351 -9.438 1 96.88 274 ASP B O 1
ATOM 4712 N N . ARG B 1 275 ? -21.016 -0.513 -8.023 1 92.75 275 ARG B N 1
ATOM 4713 C CA . ARG B 1 275 ? -21.656 -1.629 -8.719 1 92.75 275 ARG B CA 1
ATOM 4714 C C . ARG B 1 275 ? -22.062 -1.229 -10.133 1 92.75 275 ARG B C 1
ATOM 4716 O O . ARG B 1 275 ? -22.031 -2.053 -11.055 1 92.75 275 ARG B O 1
ATOM 4723 N N . GLU B 1 276 ? -22.328 0.074 -10.273 1 95.06 276 GLU B N 1
ATOM 4724 C CA . GLU B 1 276 ? -22.766 0.567 -11.57 1 95.06 276 GLU B CA 1
ATOM 4725 C C . GLU B 1 276 ? -21.578 0.991 -12.438 1 95.06 276 GLU B C 1
ATOM 4727 O O . GLU B 1 276 ? -21.672 0.985 -13.664 1 95.06 276 GLU B O 1
ATOM 4732 N N . HIS B 1 277 ? -20.578 1.421 -11.812 1 97 277 HIS B N 1
ATOM 4733 C CA . HIS B 1 277 ? -19.375 1.896 -12.477 1 97 277 HIS B CA 1
ATOM 4734 C C . HIS B 1 277 ? -18.141 1.127 -12 1 97 277 HIS B C 1
ATOM 4736 O O . HIS B 1 277 ? -17.234 1.703 -11.391 1 97 277 HIS B O 1
ATOM 4742 N N . GLU B 1 278 ? -18.016 -0.086 -12.422 1 94.94 278 GLU B N 1
ATOM 4743 C CA . GLU B 1 278 ? -16.984 -0.971 -11.883 1 94.94 278 GLU B CA 1
ATOM 4744 C C . GLU B 1 278 ? -15.586 -0.503 -12.281 1 94.94 278 GLU B C 1
ATOM 4746 O O . GLU B 1 278 ? -14.633 -0.678 -11.523 1 94.94 278 GLU B O 1
ATOM 4751 N N . ASP B 1 279 ? -15.492 0.081 -13.461 1 94.31 279 ASP B N 1
ATOM 4752 C CA . ASP B 1 279 ? -14.188 0.508 -13.945 1 94.31 279 ASP B CA 1
ATOM 4753 C C . ASP B 1 279 ? -13.875 1.937 -13.508 1 94.31 279 ASP B C 1
ATOM 4755 O O . ASP B 1 279 ? -12.797 2.465 -13.812 1 94.31 279 ASP B O 1
ATOM 4759 N N . GLY B 1 280 ? -14.805 2.586 -12.852 1 96.62 280 GLY B N 1
ATOM 4760 C CA . GLY B 1 280 ? -14.594 3.916 -12.305 1 96.62 280 GLY B CA 1
ATOM 4761 C C . GLY B 1 280 ? -15.234 5.012 -13.148 1 96.62 280 GLY B C 1
ATOM 4762 O O . GLY B 1 280 ? -15.375 4.867 -14.359 1 96.62 280 GLY B O 1
ATOM 4763 N N . VAL B 1 281 ? -15.664 6.02 -12.492 1 98.06 281 VAL B N 1
ATOM 4764 C CA . VAL B 1 281 ? -16.156 7.242 -13.117 1 98.06 281 VAL B CA 1
ATOM 4765 C C . VAL B 1 281 ? -15.617 8.461 -12.383 1 98.06 281 VAL B C 1
ATOM 4767 O O . VAL B 1 281 ? -15.367 8.398 -11.18 1 98.06 281 VAL B O 1
ATOM 4770 N N . GLU B 1 282 ? -15.406 9.43 -13.172 1 98.12 282 GLU B N 1
ATOM 4771 C CA . GLU B 1 282 ? -14.977 10.68 -12.547 1 98.12 282 GLU B CA 1
ATOM 4772 C C . GLU B 1 282 ? -16.156 11.438 -11.953 1 98.12 282 GLU B C 1
ATOM 4774 O O . GLU B 1 282 ? -17.188 11.617 -12.617 1 98.12 282 GLU B O 1
ATOM 4779 N N . ILE B 1 283 ? -15.969 11.82 -10.734 1 97.75 283 ILE B N 1
ATOM 4780 C CA . ILE B 1 283 ? -17 12.578 -10.023 1 97.75 283 ILE B CA 1
ATOM 4781 C C . ILE B 1 283 ? -16.719 14.07 -10.164 1 97.75 283 ILE B C 1
ATOM 4783 O O . ILE B 1 283 ? -15.578 14.516 -10.016 1 97.75 283 ILE B O 1
ATOM 4787 N N . GLU B 1 284 ? -17.75 14.805 -10.453 1 96.88 284 GLU B N 1
ATOM 4788 C CA . GLU B 1 284 ? -17.609 16.266 -10.484 1 96.88 284 GLU B CA 1
ATOM 4789 C C . GLU B 1 284 ? -17.328 16.812 -9.086 1 96.88 284 GLU B C 1
ATOM 4791 O O . GLU B 1 284 ? -18.031 16.5 -8.133 1 96.88 284 GLU B O 1
ATOM 4796 N N . VAL B 1 285 ? -16.312 17.594 -9.031 1 96.94 285 VAL B N 1
ATOM 4797 C CA . VAL B 1 285 ? -15.898 18.188 -7.766 1 96.94 285 VAL B CA 1
ATOM 4798 C C . VAL B 1 285 ? -16.172 19.688 -7.793 1 96.94 285 VAL B C 1
ATOM 4800 O O . VAL B 1 285 ? -15.547 20.422 -8.562 1 96.94 285 VAL B O 1
ATOM 4803 N N . PRO B 1 286 ? -17.047 20.172 -7.008 1 94.62 286 PRO B N 1
ATOM 4804 C CA . PRO B 1 286 ? -17.281 21.609 -6.941 1 94.62 286 PRO B CA 1
ATOM 4805 C C . PRO B 1 286 ? -16.125 22.375 -6.305 1 94.62 286 PRO B C 1
ATOM 4807 O O . PRO B 1 286 ? -15.336 21.781 -5.555 1 94.62 286 PRO B O 1
ATOM 4810 N N . PRO B 1 287 ? -16.016 23.625 -6.684 1 94.25 287 PRO B N 1
ATOM 4811 C CA . PRO B 1 287 ? -15.008 24.422 -5.973 1 94.25 287 PRO B CA 1
ATOM 4812 C C . PRO B 1 287 ? -15.258 24.469 -4.465 1 94.25 287 PRO B C 1
ATOM 4814 O O . PRO B 1 287 ? -16.406 24.484 -4.023 1 94.25 287 PRO B O 1
ATOM 4817 N N . SER B 1 288 ? -14.172 24.562 -3.748 1 95.19 288 SER B N 1
ATOM 4818 C CA . SER B 1 288 ? -14.297 24.672 -2.299 1 95.19 288 SER B CA 1
ATOM 4819 C C . SER B 1 288 ? -14.961 25.984 -1.907 1 95.19 288 SER B C 1
ATOM 4821 O O . SER B 1 288 ? -14.695 27.031 -2.512 1 95.19 288 SER B O 1
ATOM 4823 N N . PRO B 1 289 ? -15.789 25.953 -0.845 1 95.38 289 PRO B N 1
ATOM 4824 C CA . PRO B 1 289 ? -16.219 27.234 -0.273 1 95.38 289 PRO B CA 1
ATOM 4825 C C . PRO B 1 289 ? -15.039 28.109 0.158 1 95.38 289 PRO B C 1
ATOM 4827 O O . PRO B 1 289 ? -13.961 27.594 0.449 1 95.38 289 PRO B O 1
ATOM 4830 N N . GLU B 1 290 ? -15.273 29.359 0.207 1 94.81 290 GLU B N 1
ATOM 4831 C CA . GLU B 1 290 ? -14.219 30.328 0.486 1 94.81 290 GLU B CA 1
ATOM 4832 C C . GLU B 1 290 ? -13.492 29.984 1.788 1 94.81 290 GLU B C 1
ATOM 4834 O O . GLU B 1 290 ? -12.266 30.047 1.854 1 94.81 290 GLU B O 1
ATOM 4839 N N . GLU B 1 291 ? -14.219 29.656 2.768 1 95.88 291 GLU B N 1
ATOM 4840 C CA . GLU B 1 291 ? -13.641 29.438 4.09 1 95.88 291 GLU B CA 1
ATOM 4841 C C . GLU B 1 291 ? -12.844 28.141 4.133 1 95.88 291 GLU B C 1
ATOM 4843 O O . GLU B 1 291 ? -12.086 27.891 5.074 1 95.88 291 GLU B O 1
ATOM 4848 N N . LEU B 1 292 ? -13.008 27.281 3.033 1 96.44 292 LEU B N 1
ATOM 4849 C CA . LEU B 1 292 ? -12.312 25.984 3.008 1 96.44 292 LEU B CA 1
ATOM 4850 C C . LEU B 1 292 ? -11.281 25.953 1.89 1 96.44 292 LEU B C 1
ATOM 4852 O O . LEU B 1 292 ? -10.836 24.875 1.484 1 96.44 292 LEU B O 1
ATOM 4856 N N . ARG B 1 293 ? -10.914 27.078 1.388 1 96.12 293 ARG B N 1
ATOM 4857 C CA . ARG B 1 293 ? -10.008 27.141 0.243 1 96.12 293 ARG B CA 1
ATOM 4858 C C . ARG B 1 293 ? -8.57 26.875 0.661 1 96.12 293 ARG B C 1
ATOM 4860 O O . ARG B 1 293 ? -7.785 26.328 -0.121 1 96.12 293 ARG B O 1
ATOM 4867 N N . ASN B 1 294 ? -8.258 27.297 1.835 1 97.25 294 ASN B N 1
ATOM 4868 C CA . ASN B 1 294 ? -6.918 27.094 2.373 1 97.25 294 ASN B CA 1
ATOM 4869 C C . ASN B 1 294 ? -6.895 27.234 3.893 1 97.25 294 ASN B C 1
ATOM 4871 O O . ASN B 1 294 ? -7.926 27.516 4.508 1 97.25 294 ASN B O 1
ATOM 4875 N N . ALA B 1 295 ? -5.762 27.016 4.441 1 98.44 295 ALA B N 1
ATOM 4876 C CA . ALA B 1 295 ? -5.609 26.969 5.895 1 98.44 295 ALA B CA 1
ATOM 4877 C C . ALA B 1 295 ? -5.945 28.328 6.516 1 98.44 295 ALA B C 1
ATOM 4879 O O . ALA B 1 295 ? -6.652 28.391 7.523 1 98.44 295 ALA B O 1
ATOM 4880 N N . THR B 1 296 ? -5.457 29.422 5.941 1 98.31 296 THR B N 1
ATOM 4881 C CA . THR B 1 296 ? -5.672 30.766 6.449 1 98.31 296 THR B CA 1
ATOM 4882 C C . THR B 1 296 ? -7.16 31.109 6.469 1 98.31 296 THR B C 1
ATOM 4884 O O . THR B 1 296 ? -7.68 31.562 7.488 1 98.31 296 THR B O 1
ATOM 4887 N N . ALA B 1 297 ? -7.809 30.859 5.367 1 98.25 297 ALA B N 1
ATOM 4888 C CA . ALA B 1 297 ? -9.227 31.172 5.254 1 98.25 297 ALA B CA 1
ATOM 4889 C C . ALA B 1 297 ? -10.039 30.422 6.309 1 98.25 297 ALA B C 1
ATOM 4891 O O . ALA B 1 297 ? -10.883 31 6.988 1 98.25 297 ALA B O 1
ATOM 4892 N N . TYR B 1 298 ? -9.781 29.188 6.48 1 98.62 298 TYR B N 1
ATOM 4893 C CA . TYR B 1 298 ? -10.531 28.359 7.418 1 98.62 298 TYR B CA 1
ATOM 4894 C C . TYR B 1 298 ? -10.258 28.781 8.859 1 98.62 298 TYR B C 1
ATOM 4896 O O . TYR B 1 298 ? -11.188 28.984 9.641 1 98.62 298 TYR B O 1
ATOM 4904 N N . PHE B 1 299 ? -8.977 28.938 9.148 1 98.81 299 PHE B N 1
ATOM 4905 C CA . PHE B 1 299 ? -8.547 29.297 10.5 1 98.81 299 PHE B CA 1
ATOM 4906 C C . PHE B 1 299 ? -9.156 30.625 10.93 1 98.81 299 PHE B C 1
ATOM 4908 O O . PHE B 1 299 ? -9.781 30.703 11.992 1 98.81 299 PHE B O 1
ATOM 4915 N N . LEU B 1 300 ? -9.023 31.641 10.148 1 98.69 300 LEU B N 1
ATOM 4916 C CA . LEU B 1 300 ? -9.508 32.969 10.484 1 98.69 300 LEU B CA 1
ATOM 4917 C C . LEU B 1 300 ? -11.031 33 10.508 1 98.69 300 LEU B C 1
ATOM 4919 O O . LEU B 1 300 ? -11.625 33.719 11.328 1 98.69 300 LEU B O 1
ATOM 4923 N N . HIS B 1 301 ? -11.617 32.25 9.625 1 98.31 301 HIS B N 1
ATOM 4924 C CA . HIS B 1 301 ? -13.07 32.156 9.633 1 98.31 301 HIS B CA 1
ATOM 4925 C C . HIS B 1 301 ? -13.57 31.562 10.945 1 98.31 301 HIS B C 1
ATOM 4927 O O . HIS B 1 301 ? -14.523 32.094 11.539 1 98.31 301 HIS B O 1
ATOM 4933 N N . CYS B 1 302 ? -12.945 30.5 11.391 1 98.62 302 CYS B N 1
ATOM 4934 C CA . CYS B 1 302 ? -13.352 29.859 12.633 1 98.62 302 CYS B CA 1
ATOM 4935 C C . CYS B 1 302 ? -13.18 30.797 13.82 1 98.62 302 CYS B C 1
ATOM 4937 O O . CYS B 1 302 ? -14.008 30.812 14.734 1 98.62 302 CYS B O 1
ATOM 4939 N N . ILE B 1 303 ? -12.07 31.562 13.828 1 98.5 303 ILE B N 1
ATOM 4940 C CA . ILE B 1 303 ? -11.836 32.5 14.898 1 98.5 303 ILE B CA 1
ATOM 4941 C C . ILE B 1 303 ? -12.906 33.594 14.859 1 98.5 303 ILE B C 1
ATOM 4943 O O . ILE B 1 303 ? -13.539 33.906 15.875 1 98.5 303 ILE B O 1
ATOM 4947 N N . ARG B 1 304 ? -13.148 34.188 13.703 1 97.62 304 ARG B N 1
ATOM 4948 C CA . ARG B 1 304 ? -14.055 35.312 13.523 1 97.62 304 ARG B CA 1
ATOM 4949 C C . ARG B 1 304 ? -15.477 34.938 13.938 1 97.62 304 ARG B C 1
ATOM 4951 O O . ARG B 1 304 ? -16.188 35.75 14.523 1 97.62 304 ARG B O 1
ATOM 4958 N N . HIS B 1 305 ? -15.836 33.75 13.695 1 97.31 305 HIS B N 1
ATOM 4959 C CA . HIS B 1 305 ? -17.219 33.344 13.922 1 97.31 305 HIS B CA 1
ATOM 4960 C C . HIS B 1 305 ? -17.344 32.406 15.125 1 97.31 305 HIS B C 1
ATOM 4962 O O . HIS B 1 305 ? -18.391 31.812 15.344 1 97.31 305 HIS B O 1
ATOM 4968 N N . ASP B 1 306 ? -16.312 32.281 15.789 1 98 306 ASP B N 1
ATOM 4969 C CA . ASP B 1 306 ? -16.219 31.438 16.984 1 98 306 ASP B CA 1
ATOM 4970 C C . ASP B 1 306 ? -16.75 30.031 16.719 1 98 306 ASP B C 1
ATOM 4972 O O . ASP B 1 306 ? -17.594 29.516 17.453 1 98 306 ASP B O 1
ATOM 4976 N N . ARG B 1 307 ? -16.312 29.469 15.633 1 97.81 307 ARG B N 1
ATOM 4977 C CA . ARG B 1 307 ? -16.609 28.078 15.266 1 97.81 307 ARG B CA 1
ATOM 4978 C C . ARG B 1 307 ? -15.453 27.156 15.633 1 97.81 307 ARG B C 1
ATOM 4980 O O . ARG B 1 307 ? -14.289 27.578 15.586 1 97.81 307 ARG B O 1
ATOM 4987 N N . PRO B 1 308 ? -15.734 25.953 16.031 1 97.88 308 PRO B N 1
ATOM 4988 C CA . PRO B 1 308 ? -14.648 25.031 16.328 1 97.88 308 PRO B CA 1
ATOM 4989 C C . PRO B 1 308 ? -13.875 24.594 15.086 1 97.88 308 PRO B C 1
ATOM 4991 O O . PRO B 1 308 ? -14.414 24.641 13.977 1 97.88 308 PRO B O 1
ATOM 4994 N N . ILE B 1 309 ? -12.656 24.281 15.305 1 98.38 309 ILE B N 1
ATOM 4995 C CA . ILE B 1 309 ? -11.883 23.625 14.258 1 98.38 309 ILE B CA 1
ATOM 4996 C C . ILE B 1 309 ? -12.305 22.156 14.156 1 98.38 309 ILE B C 1
ATOM 4998 O O . ILE B 1 309 ? -12.188 21.406 15.125 1 98.38 309 ILE B O 1
ATOM 5002 N N . GLU B 1 310 ? -12.766 21.766 13.008 1 97.25 310 GLU B N 1
ATOM 5003 C CA . GLU B 1 310 ? -13.312 20.422 12.859 1 97.25 310 GLU B CA 1
ATOM 5004 C C . GLU B 1 310 ? -12.625 19.656 11.727 1 97.25 310 GLU B C 1
ATOM 5006 O O . GLU B 1 310 ? -11.789 20.219 11.016 1 97.25 310 GLU B O 1
ATOM 5011 N N . GLY B 1 311 ? -12.945 18.375 11.617 1 96.31 311 GLY B N 1
ATOM 5012 C CA . GLY B 1 311 ? -12.461 17.562 10.516 1 96.31 311 GLY B CA 1
ATOM 5013 C C . GLY B 1 311 ? -10.984 17.234 10.633 1 96.31 311 GLY B C 1
ATOM 5014 O O . GLY B 1 311 ? -10.469 17 11.727 1 96.31 311 GLY B O 1
ATOM 5015 N N . LEU B 1 312 ? -10.336 17.172 9.516 1 97.56 312 LEU B N 1
ATOM 5016 C CA . LEU B 1 312 ? -8.938 16.766 9.406 1 97.56 312 LEU B CA 1
ATOM 5017 C C . LEU B 1 312 ? -8.047 17.688 10.234 1 97.56 312 LEU B C 1
ATOM 5019 O O . LEU B 1 312 ? -7.035 17.234 10.789 1 97.56 312 LEU B O 1
ATOM 5023 N N . CYS B 1 313 ? -8.438 18.922 10.383 1 98.06 313 CYS B N 1
ATOM 5024 C CA . CYS B 1 313 ? -7.559 19.938 10.969 1 98.06 313 CYS B CA 1
ATOM 5025 C C . CYS B 1 313 ? -7.801 20.062 12.469 1 98.06 313 CYS B C 1
ATOM 5027 O O . CYS B 1 313 ? -7.121 20.844 13.141 1 98.06 313 CYS B O 1
ATOM 5029 N N . SER B 1 314 ? -8.781 19.344 13.023 1 98.19 314 SER B N 1
ATOM 5030 C CA . SER B 1 314 ? -9.055 19.422 14.453 1 98.19 314 SER B CA 1
ATOM 5031 C C . SER B 1 314 ? -7.844 19 15.273 1 98.19 314 SER B C 1
ATOM 5033 O O . SER B 1 314 ? -7.109 18.094 14.883 1 98.19 314 SER B O 1
ATOM 5035 N N . PRO B 1 315 ? -7.633 19.672 16.375 1 98.31 315 PRO B N 1
ATOM 5036 C CA . PRO B 1 315 ? -6.484 19.297 17.203 1 98.31 315 PRO B CA 1
ATOM 5037 C C . PRO B 1 315 ? -6.605 17.875 17.781 1 98.31 315 PRO B C 1
ATOM 5039 O O . PRO B 1 315 ? -5.594 17.219 18 1 98.31 315 PRO B O 1
ATOM 5042 N N . GLU B 1 316 ? -7.832 17.344 17.984 1 98.44 316 GLU B N 1
ATOM 5043 C CA . GLU B 1 316 ? -8.031 15.984 18.484 1 98.44 316 GLU B CA 1
ATOM 5044 C C . GLU B 1 316 ? -7.566 14.945 17.484 1 98.44 316 GLU B C 1
ATOM 5046 O O . GLU B 1 316 ? -6.887 13.977 17.844 1 98.44 316 GLU B O 1
ATOM 5051 N N . VAL B 1 317 ? -7.922 15.18 16.203 1 98.5 317 VAL B N 1
ATOM 5052 C CA . VAL B 1 317 ? -7.5 14.281 15.133 1 98.5 317 VAL B CA 1
ATOM 5053 C C . VAL B 1 317 ? -5.977 14.273 15.031 1 98.5 317 VAL B C 1
ATOM 5055 O O . VAL B 1 317 ? -5.363 13.211 14.898 1 98.5 317 VAL B O 1
ATOM 5058 N N . SER B 1 318 ? -5.418 15.453 15.125 1 98.69 318 SER B N 1
ATOM 5059 C CA . SER B 1 318 ? -3.971 15.578 14.984 1 98.69 318 SER B CA 1
ATOM 5060 C C . SER B 1 318 ? -3.252 14.945 16.172 1 98.69 318 SER B C 1
ATOM 5062 O O . SER B 1 318 ? -2.203 14.32 16.016 1 98.69 318 SER B O 1
ATOM 5064 N N . ARG B 1 319 ? -3.795 15.148 17.375 1 98.31 319 ARG B N 1
ATOM 5065 C CA . ARG B 1 319 ? -3.232 14.484 18.547 1 98.31 319 ARG B CA 1
ATOM 5066 C C . ARG B 1 319 ? -3.275 12.969 18.391 1 98.31 319 ARG B C 1
ATOM 5068 O O . ARG B 1 319 ? -2.285 12.281 18.656 1 98.31 319 ARG B O 1
ATOM 5075 N N . ASP B 1 320 ? -4.41 12.445 17.984 1 98.56 320 ASP B N 1
ATOM 5076 C CA . ASP B 1 320 ? -4.566 11.008 17.797 1 98.56 320 ASP B CA 1
ATOM 5077 C C . ASP B 1 320 ? -3.635 10.508 16.688 1 98.56 320 ASP B C 1
ATOM 5079 O O . ASP B 1 320 ? -3.078 9.406 16.797 1 98.56 320 ASP B O 1
ATOM 5083 N N . ALA B 1 321 ? -3.486 11.258 15.602 1 98.75 321 ALA B N 1
ATOM 5084 C CA . ALA B 1 321 ? -2.543 10.906 14.547 1 98.75 321 ALA B CA 1
ATOM 5085 C C . ALA B 1 321 ? -1.12 10.82 15.086 1 98.75 321 ALA B C 1
ATOM 5087 O O . ALA B 1 321 ? -0.357 9.93 14.703 1 98.75 321 ALA B O 1
ATOM 5088 N N . GLN B 1 322 ? -0.782 11.758 15.977 1 98.5 322 GLN B N 1
ATOM 5089 C CA . GLN B 1 322 ? 0.535 11.719 16.609 1 98.5 322 GLN B CA 1
ATOM 5090 C C . GLN B 1 322 ? 0.727 10.43 17.391 1 98.5 322 GLN B C 1
ATOM 5092 O O . GLN B 1 322 ? 1.816 9.852 17.406 1 98.5 322 GLN B O 1
ATOM 5097 N N . GLU B 1 323 ? -0.322 10 18.094 1 98.62 323 GLU B N 1
ATOM 5098 C CA . GLU B 1 323 ? -0.247 8.75 18.844 1 98.62 323 GLU B CA 1
ATOM 5099 C C . GLU B 1 323 ? -0.025 7.562 17.922 1 98.62 323 GLU B C 1
ATOM 5101 O O . GLU B 1 323 ? 0.754 6.66 18.234 1 98.62 323 GLU B O 1
ATOM 5106 N N . ILE B 1 324 ? -0.661 7.547 16.797 1 98.88 324 ILE B N 1
ATOM 5107 C CA . ILE B 1 324 ? -0.495 6.504 15.789 1 98.88 324 ILE B CA 1
ATOM 5108 C C . ILE B 1 324 ? 0.95 6.488 15.297 1 98.88 324 ILE B C 1
ATOM 5110 O O . ILE B 1 324 ? 1.559 5.422 15.172 1 98.88 324 ILE B O 1
ATOM 5114 N N . LEU B 1 325 ? 1.493 7.684 15.039 1 98.69 325 LEU B N 1
ATOM 5115 C CA . LEU B 1 325 ? 2.871 7.785 14.562 1 98.69 325 LEU B CA 1
ATOM 5116 C C . LEU B 1 325 ? 3.842 7.238 15.602 1 98.69 325 LEU B C 1
ATOM 5118 O O . LEU B 1 325 ? 4.758 6.484 15.266 1 98.69 325 LEU B O 1
ATOM 5122 N N . GLU B 1 326 ? 3.627 7.645 16.859 1 98.12 326 GLU B N 1
ATOM 5123 C CA . GLU B 1 326 ? 4.492 7.16 17.922 1 98.12 326 GLU B CA 1
ATOM 5124 C C . GLU B 1 326 ? 4.387 5.645 18.078 1 98.12 326 GLU B C 1
ATOM 5126 O O . GLU B 1 326 ? 5.398 4.965 18.25 1 98.12 326 GLU B O 1
ATOM 5131 N N . ALA B 1 327 ? 3.18 5.141 18.016 1 98.69 327 ALA B N 1
ATOM 5132 C CA . ALA B 1 327 ? 2.982 3.695 18.078 1 98.69 327 ALA B CA 1
ATOM 5133 C C . ALA B 1 327 ? 3.699 3.004 16.922 1 98.69 327 ALA B C 1
ATOM 5135 O O . ALA B 1 327 ? 4.285 1.934 17.094 1 98.69 327 ALA B O 1
ATOM 5136 N N . GLY B 1 328 ? 3.625 3.611 15.734 1 98.69 328 GLY B N 1
ATOM 5137 C CA . GLY B 1 328 ? 4.332 3.078 14.578 1 98.69 328 GLY B CA 1
ATOM 5138 C C . GLY B 1 328 ? 5.832 3.002 14.789 1 98.69 328 GLY B C 1
ATOM 5139 O O . GLY B 1 328 ? 6.465 2.006 14.43 1 98.69 328 GLY B O 1
ATOM 5140 N N . LEU B 1 329 ? 6.398 4.031 15.352 1 98.19 329 LEU B N 1
ATOM 5141 C CA . LEU B 1 329 ? 7.832 4.07 15.625 1 98.19 329 LEU B CA 1
ATOM 5142 C C . LEU B 1 329 ? 8.219 3.014 16.656 1 98.19 329 LEU B C 1
ATOM 5144 O O . LEU B 1 329 ? 9.227 2.328 16.5 1 98.19 329 LEU B O 1
ATOM 5148 N N . LEU B 1 330 ? 7.398 2.92 17.719 1 98.12 330 LEU B N 1
ATOM 5149 C CA . LEU B 1 330 ? 7.637 1.909 18.734 1 98.12 330 LEU B CA 1
ATOM 5150 C C . LEU B 1 330 ? 7.574 0.507 18.141 1 98.12 330 LEU B C 1
ATOM 5152 O O . LEU B 1 330 ? 8.414 -0.34 18.453 1 98.12 330 LEU B O 1
ATOM 5156 N N . SER B 1 331 ? 6.594 0.317 17.312 1 98.75 331 SER B N 1
ATOM 5157 C CA . SER B 1 331 ? 6.445 -0.971 16.641 1 98.75 331 SER B CA 1
ATOM 5158 C C . SER B 1 331 ? 7.66 -1.283 15.766 1 98.75 331 SER B C 1
ATOM 5160 O O . SER B 1 331 ? 8.188 -2.396 15.805 1 98.75 331 SER B O 1
ATOM 5162 N N . ALA B 1 332 ? 8.07 -0.329 14.984 1 98.12 332 ALA B N 1
ATOM 5163 C CA . ALA B 1 332 ? 9.219 -0.505 14.094 1 98.12 332 ALA B CA 1
ATOM 5164 C C . ALA B 1 332 ? 10.469 -0.871 14.891 1 98.12 332 ALA B C 1
ATOM 5166 O O . ALA B 1 332 ? 11.281 -1.678 14.438 1 98.12 332 ALA B O 1
ATOM 5167 N N . SER B 1 333 ? 10.641 -0.259 16 1 97.44 333 SER B N 1
ATOM 5168 C CA . SER B 1 333 ? 11.82 -0.483 16.844 1 97.44 333 SER B CA 1
ATOM 5169 C C . SER B 1 333 ? 11.758 -1.844 17.531 1 97.44 333 SER B C 1
ATOM 5171 O O . SER B 1 333 ? 12.758 -2.561 17.578 1 97.44 333 SER B O 1
ATOM 5173 N N . SER B 1 334 ? 10.562 -2.242 18.016 1 97.75 334 SER B N 1
ATOM 5174 C CA . SER B 1 334 ? 10.43 -3.453 18.812 1 97.75 334 SER B CA 1
ATOM 5175 C C . SER B 1 334 ? 10.195 -4.676 17.938 1 97.75 334 SER B C 1
ATOM 5177 O O . SER B 1 334 ? 10.43 -5.809 18.359 1 97.75 334 SER B O 1
ATOM 5179 N N . GLY B 1 335 ? 9.656 -4.461 16.781 1 97.62 335 GLY B N 1
ATOM 5180 C CA . GLY B 1 335 ? 9.242 -5.562 15.922 1 97.62 335 GLY B CA 1
ATOM 5181 C C . GLY B 1 335 ? 7.906 -6.16 16.328 1 97.62 335 GLY B C 1
ATOM 5182 O O . GLY B 1 335 ? 7.543 -7.25 15.867 1 97.62 335 GLY B O 1
ATOM 5183 N N . GLU B 1 336 ? 7.227 -5.449 17.203 1 98.38 336 GLU B N 1
ATOM 5184 C CA . GLU B 1 336 ? 5.941 -5.93 17.703 1 98.38 336 GLU B CA 1
ATOM 5185 C C . GLU B 1 336 ? 4.832 -4.914 17.438 1 98.38 336 GLU B C 1
ATOM 5187 O O . GLU B 1 336 ? 5.051 -3.705 17.562 1 98.38 336 GLU B O 1
ATOM 5192 N N . ALA B 1 337 ? 3.697 -5.461 17.094 1 98.5 337 ALA B N 1
ATOM 5193 C CA . ALA B 1 337 ? 2.537 -4.578 17 1 98.5 337 ALA B CA 1
ATOM 5194 C C . ALA B 1 337 ? 2.268 -3.887 18.344 1 98.5 337 ALA B C 1
ATOM 5196 O O . ALA B 1 337 ? 2.471 -4.473 19.406 1 98.5 337 ALA B O 1
ATOM 5197 N N . VAL B 1 338 ? 1.76 -2.658 18.266 1 98.69 338 VAL B N 1
ATOM 5198 C CA . VAL B 1 338 ? 1.554 -1.85 19.469 1 98.69 338 VAL B CA 1
ATOM 5199 C C . VAL B 1 338 ? 0.065 -1.563 19.641 1 98.69 338 VAL B C 1
ATOM 5201 O O . VAL B 1 338 ? -0.607 -1.124 18.719 1 98.69 338 VAL B O 1
ATOM 5204 N N . SER B 1 339 ? -0.434 -1.815 20.812 1 98.19 339 SER B N 1
ATOM 5205 C CA . SER B 1 339 ? -1.834 -1.538 21.125 1 98.19 339 SER B CA 1
ATOM 5206 C C . SER B 1 339 ? -2.031 -0.083 21.531 1 98.19 339 SER B C 1
ATOM 5208 O O . SER B 1 339 ? -1.156 0.513 22.172 1 98.19 339 SER B O 1
ATOM 5210 N N . LEU B 1 340 ? -3.156 0.459 21.188 1 97.94 340 LEU B N 1
ATOM 5211 C CA . LEU B 1 340 ? -3.553 1.799 21.609 1 97.94 340 LEU B CA 1
ATOM 5212 C C . LEU B 1 340 ? -4.707 1.738 22.609 1 97.94 340 LEU B C 1
ATOM 5214 O O . LEU B 1 340 ? -5.523 0.814 22.562 1 97.94 340 LEU B O 1
ATOM 5218 N N . PRO B 1 341 ? -4.82 2.662 23.453 1 97.06 341 PRO B N 1
ATOM 5219 C CA . PRO B 1 341 ? -3.967 3.848 23.562 1 97.06 341 PRO B CA 1
ATOM 5220 C C . PRO B 1 341 ? -2.611 3.545 24.188 1 97.06 341 PRO B C 1
ATOM 5222 O O . PRO B 1 341 ? -2.48 2.576 24.953 1 97.06 341 PRO B O 1
ATOM 5225 N N . LEU B 1 342 ? -1.674 4.355 23.859 1 97 342 LEU B N 1
ATOM 5226 C CA . LEU B 1 342 ? -0.369 4.281 24.5 1 97 342 LEU B CA 1
ATOM 5227 C C . LEU B 1 342 ? -0.457 4.738 25.953 1 97 342 LEU B C 1
ATOM 5229 O O . LEU B 1 342 ? -1.312 5.555 26.312 1 97 342 LEU B O 1
ATOM 5233 N N . PRO B 1 343 ? 0.438 4.109 26.844 1 84.88 343 PRO B N 1
ATOM 5234 C CA . PRO B 1 343 ? 0.457 4.609 28.219 1 84.88 343 PRO B CA 1
ATOM 5235 C C . PRO B 1 343 ? 0.882 6.07 28.312 1 84.88 343 PRO B C 1
ATOM 5237 O O . PRO B 1 343 ? 1.797 6.5 27.609 1 84.88 343 PRO B O 1
ATOM 5240 N N . VAL B 1 344 ? -0.096 6.973 28.422 1 65.69 344 VAL B N 1
ATOM 5241 C CA . VAL B 1 344 ? 0.205 8.398 28.5 1 65.69 344 VAL B CA 1
ATOM 5242 C C . VAL B 1 344 ? 0.98 8.703 29.781 1 65.69 344 VAL B C 1
ATOM 5244 O O . VAL B 1 344 ? 0.653 8.188 30.844 1 65.69 344 VAL B O 1
ATOM 5247 N N . TYR B 1 345 ? 2.238 9.211 29.625 1 49.09 345 TYR B N 1
ATOM 5248 C CA . TYR B 1 345 ? 2.961 9.648 30.812 1 49.09 345 TYR B CA 1
ATOM 5249 C C . TYR B 1 345 ? 2.188 10.734 31.547 1 49.09 345 TYR B C 1
ATOM 5251 O O . TYR B 1 345 ? 1.442 11.5 30.938 1 49.09 345 TYR B O 1
#

InterPro domains:
  IPR000683 Gfo/Idh/MocA-like oxidoreductase, N-terminal [PF01408] (21-124)
  IPR036291 NAD(P)-binding domain superfamily [SSF51735] (3-152)
  IPR050463 Gfo/Idh/MocA family oxidoreductases and glycosidases [PTHR43818] (3-318)
  IPR055170 GFO/IDH/MocA-like oxidoreductase domain [PF22725] (134-260)

Sequence (690 aa):
MADKLRVGVLGLTHDHIWGNLRDLNASPLGELVAAADPNQELLDKVQAEHGAGQVFLSYEEMLDSVELDAVYVFSDNATGAELAVMAAERGLHVMVEKPMAADLEGAVQMLAAARQAGVKLMVNWPFAWWPQLQKALEMARSGAIGQVFSTKYRSAHAGPKELGCTPYFYNWLHDADLNGAGALMDYCCYGAALARTVLGQPSRVTGVVGHLLKDYVTVDDNAVIVMQWPRAIAITEASWTQIGHLTSYVAVLYGSEGTLVVEPRNGGRLLLADREHEDGVEIEVPPSPEELRNATAYFLHCIRHDRPIEGLCSPEVSRDAQEILEAGLLSASSGEAVSLPLPVYMADKLRVGVLGLTHDHIWGNLRDLNASPLGELVAAADPNQELLDKVQAEHGAGQVFLSYEEMLDSVELDAVYVFSDNATGAELAVMAAERGLHVMVEKPMAADLEGAVQMLAAARQAGVKLMVNWPFAWWPQLQKALEMARSGAIGQVFSTKYRSAHAGPKELGCTPYFYNWLHDADLNGAGALMDYCCYGAALARTVLGQPSRVTGVVGHLLKDYVTVDDNAVIVMQWPRAIAITEASWTQIGHLTSYVAVLYGSEGTLVVEPRNGGRLLLADREHEDGVEIEVPPSPEELRNATAYFLHCIRHDRPIEGLCSPEVSRDAQEILEAGLLSASSGEAVSLPLPVY

Radius of gyration: 28.29 Å; Cα contacts (8 Å, |Δi|>4): 1766; chains: 2; bounding box: 46×93×68 Å

Nearest PDB structures (foldseek):
  2glx-assembly6_F  TM=8.818E-01  e=3.302E-26  Ensifer adhaerens
  5uib-assembly1_A  TM=8.404E-01  e=1.698E-26  Rhizobium rhizogenes K84
  4had-assembly1_C  TM=8.593E-01  e=6.716E-23  Rhizobium etli CFN 42
  4had-assembly1_D  TM=8.563E-01  e=8.052E-23  Rhizobium etli CFN 42
  3ezy-assembly1_B  TM=8.063E-01  e=6.322E-23  Thermotoga maritima

Organism: NCBI:txid1204385

Foldseek 3Di:
DPDAFEEEEEAQLAPCVVVVLVVQLVDPRHAAAEYEDLDVVSQVVCCVPRNHNYYYNDLVCCLVPDDGQAYEYRAFQAVSLVSLLVQLQSLHAYEYEPLNHLFLLSLVSNVVSNVVSVHAYWYFDFQLQALLVVVVLVCLVVCVQHQWFEKEKEAEDQAPVVVVRDPSNVVCQLPCRRHVFHQLRVWLLNQLLVCCLRPNFAFKKAKAFDPDPPPVGPGGQKMKMWGHHPRHIYIYITHNRDDDDVRRTWMWIHGPFWIWIFDDDHPTWIWIAGPVRNVIDTDDGDNDPQCSNGDNSVSSVCSVVVHHDDGSTHSVSSSSSSQNSNQNVVNNVVVDMGGDDDDDD/DPDAFEEEEEAQLAPCVVVVLVVQLVDPRHAAAEYEDLDVVSQVVCCVPRNHNYYYNDLVCCLVPDDGQAYEYRAFQAVSLVSLLVQLQSLHAYEYEPLNHLFLLSLVSNVVSNVVSVHAYWYFDFQLQALLVVVVLVCLVVCVQHQWFEKEKEAEDQAPVVVVRDPSNNVCQLPCRRQVFHQLRVWLLNQLLVCCLRPNFAFKKAKAFDPDPDPVGPGGQKMKMWGHHPRHIYIYITHNRDDDCVRRTWMWIHGPFWIWIFDDDHPTWIWIAGPVRNVIDTDDGDNDPQCSNGDNSVSSVCSVVVHHDDGSTHSVSSSSSSQNSNQNVVNNVVVDMGGDDDPDD

Secondary structure (DSSP, 8-state):
-PPPEEEEEE---STHHHHHHHHHHH-SSEEEEEEE-S-HHHHHHHHHHH--SEEES-HHHHHHHS--SEEEE-S-HHHHHHHHHHHHHTT-EEEEESSS-SSHHHHHHHHHHHHHHT--EEEE-GGGG-HHHHHHHHHHHTTTT-SEEEEEEEEE-S-TTTTT--HHHHHHHT-TTTTSSSHIIIIIHHHHHHHHHHH---SEEEEEEE--S-TT-SS-SEEEEEEEETTEEEEEEEES---SSTTSEEEEEEETTEEEEE--STT--EEEE-SS-TT-EEEP-PPPPGGGSSHHHHHHHHHHTTPPP-GGG-HHHHHHHHHHHHHHHHHHHHTB-EESS----/-PPPEEEEEE---STHHHHHHHHHHH-SSEEEEEEE-S-HHHHHHHHHHH--SEEES-HHHHHHHS--SEEEE-S-HHHHHHHHHHHHHTT-EEEEESSS-SSHHHHHHHHHHHHHHT--EEEE-GGGG-HHHHHHHHHHHTTTT-SEEEEEEEEE-S-TTTTT--HHHHHHHT-TTTTSSSHIIIIIHHHHHHHHHHH---SEEEEEEE--S-TT-SS-SEEEEEEEETTEEEEEEEES---SSTTSEEEEEEETTEEEEE--STT--EEEE-SS-TT-EEEP-PPPPGGGSSHHHHHHHHHHTTPPP-GGG-HHHHHHHHHHHHHHHHHHHHTB-EESS----